Protein AF-A0A9P1M6V9-F1 (afdb_monomer_lite)

Foldseek 3Di:
DDDKAFDDDPDDDQADDGWTADPVLEIETEHEDAPPDPVVLVVVLVVVVVCCVVVVVSVVSSHPYYAYEYQYQPAADDDCPPPPDPPHYDYDYHPRSCCVQPNDDDQAAAWAWEWEFDDDDVDDVFVVQLVVQLRQCHPVLAFYHYWYFAAPDQWDQDSNDTDRDDIGIDMGHPFDKAKFKQQAWDFWDDKKWQADAPDQFWRQDIPNDQQQVVCVCVVPDPGQDPDFAKWKWWQPDPDQPAPSDRRDVVNLVVCVLSLAARTAIWHFDDADPSRITGTDGDDPRGGDDGGIMITMIGHALVSSLVSLLVRLLSNCVSVVNAAFQEKEKEFAPCDACNRPVHHCSSVVSSCVSNVHDHHYDYDHHPWIWGDHRRGIGTHDRMIMMMGTD

Organism: NCBI:txid2562237

Radius of gyration: 23.31 Å; chains: 1; bounding box: 56×58×62 Å

InterPro domains:
  IPR019494 FIST, C-domain [PF10442] (289-371)

Secondary structure (DSSP, 8-state):
---------TT--SS--EEEE-TTSEEEEEEE--SS-HHHHHHHHHHHHHHHHHTSHHHHTT-SEEEEEEEETT-S----TTS---TTEEEEEHHHHHHHHH-------SEEEEEE----SS--HHHHHHHHHHHH--TT-PPPEEEEEE-SSS-EEETTEEE-S--EEEEEES--EEEEEE--EEEEEEEEEEEEEEETTEEEEETTB-HHHHHHHHHTSTTS-TTPEEEEEEE----TTSTT----HHHHHHHHHTT--SEEEEEEEEE-TT-PEEEPPP-TTS---TT-EEEEEEE-HHHHHHHHHHHHHHHHHHTTTPPPSEEEEEEETTSTHHHHSSTTHHHHHHHHHHSS---EEEEEESEEEEEETTEEEE-SS-EEEEEE-

Structure (mmCIF, N/CA/C/O backbone):
data_AF-A0A9P1M6V9-F1
#
_entry.id   AF-A0A9P1M6V9-F1
#
loop_
_atom_site.group_PDB
_atom_site.id
_atom_site.type_symbol
_atom_site.label_atom_id
_atom_site.label_alt_id
_atom_site.label_comp_id
_atom_site.label_asym_id
_atom_site.label_entity_id
_atom_site.label_seq_id
_atom_site.pdbx_PDB_ins_code
_atom_site.Cartn_x
_atom_site.Cartn_y
_atom_site.Cartn_z
_atom_site.occupancy
_atom_site.B_iso_or_equiv
_atom_site.auth_seq_id
_atom_site.auth_comp_id
_atom_site.auth_asym_id
_atom_site.auth_atom_id
_atom_site.pdbx_PDB_model_num
ATOM 1 N N . MET A 1 1 ? 30.574 -3.818 -7.656 1.00 38.06 1 MET A N 1
ATOM 2 C CA . MET A 1 1 ? 29.792 -2.560 -7.702 1.00 38.06 1 MET A CA 1
ATOM 3 C C . MET A 1 1 ? 30.098 -1.867 -9.025 1.00 38.06 1 MET A C 1
ATOM 5 O O . MET A 1 1 ? 31.011 -1.054 -9.065 1.00 38.06 1 MET A O 1
ATOM 9 N N . GLN A 1 2 ? 29.379 -2.223 -10.095 1.00 24.39 2 GLN A N 1
ATOM 10 C CA . GLN A 1 2 ? 29.181 -1.404 -11.300 1.00 24.39 2 GLN A CA 1
ATOM 11 C C . GLN A 1 2 ? 27.998 -1.971 -12.121 1.00 24.39 2 GLN A C 1
ATOM 13 O O . GLN A 1 2 ? 28.007 -3.130 -12.487 1.00 24.39 2 GLN A O 1
ATOM 18 N N . ASN A 1 3 ? 26.975 -1.129 -12.320 1.00 28.14 3 ASN A N 1
ATOM 19 C CA . ASN A 1 3 ? 25.809 -1.170 -13.225 1.00 28.14 3 ASN A CA 1
ATOM 20 C C . ASN A 1 3 ? 25.453 -2.464 -14.002 1.00 28.14 3 ASN A C 1
ATOM 22 O O . ASN A 1 3 ? 25.957 -2.687 -15.100 1.00 28.14 3 ASN A O 1
ATOM 26 N N . ALA A 1 4 ? 24.419 -3.177 -13.535 1.00 28.44 4 ALA A N 1
ATOM 27 C CA . ALA A 1 4 ? 23.572 -4.017 -14.387 1.00 28.44 4 ALA A CA 1
ATOM 28 C C . ALA A 1 4 ? 22.535 -3.147 -15.134 1.00 28.44 4 ALA A C 1
ATOM 30 O O . ALA A 1 4 ? 21.903 -2.276 -14.525 1.00 28.44 4 ALA A O 1
ATOM 31 N N . THR A 1 5 ? 22.356 -3.374 -16.438 1.00 33.38 5 THR A N 1
ATOM 32 C CA . THR A 1 5 ? 21.403 -2.649 -17.305 1.00 33.38 5 THR A CA 1
ATOM 33 C C . THR A 1 5 ? 20.305 -3.605 -17.790 1.00 33.38 5 THR A C 1
ATOM 35 O O . THR A 1 5 ? 20.615 -4.720 -18.211 1.00 33.38 5 THR A O 1
ATOM 38 N N . PHE A 1 6 ? 19.040 -3.179 -17.705 1.00 31.69 6 PHE A N 1
ATOM 39 C CA . PHE A 1 6 ? 17.836 -3.929 -18.106 1.00 31.69 6 PHE A CA 1
ATOM 40 C C . PHE A 1 6 ? 17.360 -3.477 -19.498 1.00 31.69 6 PHE A C 1
ATOM 42 O O . PHE A 1 6 ? 17.448 -2.289 -19.803 1.00 31.69 6 PHE A O 1
ATOM 49 N N . TYR A 1 7 ? 16.836 -4.393 -20.324 1.00 34.97 7 TYR A N 1
ATOM 50 C CA . TYR A 1 7 ? 16.411 -4.111 -21.706 1.00 34.97 7 TYR A CA 1
ATOM 51 C C . TYR A 1 7 ? 15.098 -4.828 -22.063 1.00 34.97 7 TYR A C 1
ATOM 53 O O . TYR A 1 7 ? 14.829 -5.905 -21.532 1.00 34.97 7 TYR A O 1
ATOM 61 N N . TYR A 1 8 ? 14.293 -4.241 -22.959 1.00 32.91 8 TYR A N 1
ATOM 62 C CA . TYR A 1 8 ? 13.007 -4.779 -23.430 1.00 32.91 8 TYR A CA 1
ATOM 63 C C . TYR A 1 8 ? 12.851 -4.603 -24.951 1.00 32.91 8 TYR A C 1
ATOM 65 O O . TYR A 1 8 ? 13.341 -3.621 -25.504 1.00 32.91 8 TYR A O 1
ATOM 73 N N . ALA A 1 9 ? 12.152 -5.535 -25.608 1.00 28.67 9 ALA A N 1
ATOM 74 C CA . ALA A 1 9 ? 11.782 -5.459 -27.022 1.00 28.67 9 ALA A CA 1
ATOM 75 C C . ALA A 1 9 ? 10.268 -5.217 -27.155 1.00 28.67 9 ALA A C 1
ATOM 77 O O . ALA A 1 9 ? 9.469 -5.984 -26.615 1.00 28.67 9 ALA A O 1
ATOM 78 N N . GLU A 1 10 ? 9.866 -4.162 -27.869 1.00 28.75 10 GLU A N 1
ATOM 79 C CA . GLU A 1 10 ? 8.453 -3.852 -28.122 1.00 28.75 10 GLU A CA 1
ATOM 80 C C . GLU A 1 10 ? 7.719 -5.018 -28.816 1.00 28.75 10 GLU A C 1
ATOM 82 O O . GLU A 1 10 ? 8.219 -5.609 -29.773 1.00 28.75 10 GLU A O 1
ATOM 87 N N . GLY A 1 11 ? 6.496 -5.323 -28.359 1.00 32.34 11 GLY A N 1
ATOM 88 C CA . GLY A 1 11 ? 5.539 -6.151 -29.106 1.00 32.34 11 GLY A CA 1
ATOM 89 C C . GLY A 1 11 ? 5.333 -7.612 -28.678 1.00 32.34 11 GLY A C 1
ATOM 90 O O . GLY A 1 11 ? 4.657 -8.329 -29.413 1.00 32.34 11 GLY A O 1
ATOM 91 N N . ASN A 1 12 ? 5.831 -8.076 -27.523 1.00 28.53 12 ASN A N 1
ATOM 92 C CA . ASN A 1 12 ? 5.602 -9.460 -27.066 1.00 28.53 12 ASN A CA 1
ATOM 93 C C . ASN A 1 12 ? 4.637 -9.616 -25.871 1.00 28.53 12 ASN A C 1
ATOM 95 O O . ASN A 1 12 ? 4.481 -8.745 -25.022 1.00 28.53 12 ASN A O 1
ATOM 99 N N . HIS A 1 13 ? 3.971 -10.776 -25.869 1.00 25.88 13 HIS A N 1
ATOM 100 C CA . HIS A 1 13 ? 2.966 -11.289 -24.929 1.00 25.88 13 HIS A CA 1
ATOM 101 C C . HIS A 1 13 ? 3.420 -11.236 -23.446 1.00 25.88 13 HIS A C 1
ATOM 103 O O . HIS A 1 13 ? 4.587 -11.511 -23.175 1.00 25.88 13 HIS A O 1
ATOM 109 N N . PRO A 1 14 ? 2.516 -10.993 -22.469 1.00 30.09 14 PRO A N 1
ATOM 110 C CA . PRO A 1 14 ? 2.829 -10.660 -21.064 1.00 30.09 14 PRO A CA 1
ATOM 111 C C . PRO A 1 14 ? 3.407 -11.795 -20.191 1.00 30.09 14 PRO A C 1
ATOM 113 O O . PRO A 1 14 ? 3.301 -11.747 -18.966 1.00 30.09 14 PRO A O 1
ATOM 116 N N . CYS A 1 15 ? 3.999 -12.841 -20.770 1.00 29.42 15 CYS A N 1
ATOM 117 C CA . CYS A 1 15 ? 4.535 -13.957 -19.991 1.00 29.42 15 CYS A CA 1
ATOM 118 C C . CYS A 1 15 ? 5.956 -14.322 -20.439 1.00 29.42 15 CYS A C 1
ATOM 120 O O . CYS A 1 15 ? 6.157 -14.950 -21.485 1.00 29.42 15 CYS A O 1
ATOM 122 N N . ALA A 1 16 ? 6.885 -13.967 -19.546 1.00 32.25 16 ALA A N 1
ATOM 123 C CA . ALA A 1 16 ? 8.343 -14.057 -19.593 1.00 32.25 16 ALA A CA 1
ATOM 124 C C . ALA A 1 16 ? 8.996 -12.876 -20.356 1.00 32.25 16 ALA A C 1
ATOM 126 O O . ALA A 1 16 ? 8.466 -12.418 -21.358 1.00 32.25 16 ALA A O 1
ATOM 127 N N . ASP A 1 17 ? 10.063 -12.230 -19.885 1.00 47.38 17 ASP A N 1
ATOM 128 C CA . ASP A 1 17 ? 11.267 -12.798 -19.291 1.00 47.38 17 ASP A CA 1
ATOM 129 C C . ASP A 1 17 ? 12.088 -11.719 -18.544 1.00 47.38 17 ASP A C 1
ATOM 131 O O . ASP A 1 17 ? 12.135 -10.563 -18.969 1.00 47.38 17 ASP A O 1
ATOM 135 N N . LEU A 1 18 ? 12.774 -12.084 -17.454 1.00 43.03 18 LEU A N 1
ATOM 136 C CA . LEU A 1 18 ? 13.691 -11.175 -16.750 1.00 43.03 18 LEU A CA 1
ATOM 137 C C . LEU A 1 18 ? 15.009 -11.071 -17.538 1.00 43.03 18 LEU A C 1
ATOM 139 O O . LEU A 1 18 ? 15.681 -12.086 -17.736 1.00 43.03 18 LEU A O 1
ATOM 143 N N . PHE A 1 19 ? 15.401 -9.858 -17.938 1.00 43.91 19 PHE A N 1
ATOM 144 C CA . PHE A 1 19 ? 16.710 -9.591 -18.543 1.00 43.91 19 PHE A CA 1
ATOM 145 C C . PHE A 1 19 ? 17.648 -8.948 -17.530 1.00 43.91 19 PHE A C 1
ATOM 147 O O . PHE A 1 19 ? 17.277 -7.950 -16.926 1.00 43.91 19 PHE A O 1
ATOM 154 N N . PHE A 1 20 ? 18.872 -9.446 -17.370 1.00 47.34 20 PHE A N 1
ATOM 155 C CA . PHE A 1 20 ? 19.886 -8.731 -16.588 1.00 47.34 20 PHE A CA 1
ATOM 156 C C . PHE A 1 20 ? 21.266 -8.852 -17.219 1.00 47.34 20 PHE A C 1
ATOM 158 O O . PHE A 1 20 ? 21.636 -9.905 -17.727 1.00 47.34 20 PHE A O 1
ATOM 165 N N . LYS A 1 21 ? 22.037 -7.768 -17.193 1.00 46.72 21 LYS A N 1
ATOM 166 C CA . LYS A 1 21 ? 23.433 -7.751 -17.635 1.00 46.72 21 LYS A CA 1
ATOM 167 C C . LYS A 1 21 ? 24.357 -7.873 -16.424 1.00 46.72 21 LYS A C 1
ATOM 169 O O . LYS A 1 21 ? 24.192 -7.102 -15.484 1.00 46.72 21 LYS A O 1
ATOM 174 N N . ASP A 1 22 ? 25.300 -8.810 -16.440 1.00 48.50 22 ASP A N 1
ATOM 175 C CA . ASP A 1 22 ? 26.299 -8.949 -15.373 1.00 48.50 22 ASP A CA 1
ATOM 176 C C . ASP A 1 22 ? 27.574 -8.117 -15.622 1.00 48.50 22 ASP A C 1
ATOM 178 O O . ASP A 1 22 ? 27.781 -7.537 -16.694 1.00 48.50 22 ASP A O 1
ATOM 182 N N . ASP A 1 23 ? 28.457 -8.101 -14.622 1.00 45.16 23 ASP A N 1
ATOM 183 C CA . ASP A 1 23 ? 29.730 -7.369 -14.619 1.00 45.16 23 ASP A CA 1
ATOM 184 C C . ASP A 1 23 ? 30.737 -7.884 -15.680 1.00 45.16 23 ASP A C 1
ATOM 186 O O . ASP A 1 23 ? 31.760 -7.244 -15.925 1.00 45.16 23 ASP A O 1
ATOM 190 N N . THR A 1 24 ? 30.469 -9.024 -16.336 1.00 50.38 24 THR A N 1
ATOM 191 C CA . THR A 1 24 ? 31.285 -9.571 -17.443 1.00 50.38 24 THR A CA 1
ATOM 192 C C . THR A 1 24 ? 30.813 -9.089 -18.819 1.00 50.38 24 THR A C 1
ATOM 194 O O . THR A 1 24 ? 31.431 -9.378 -19.851 1.00 50.38 24 THR A O 1
ATOM 197 N N . GLY A 1 25 ? 29.716 -8.328 -18.841 1.00 52.25 25 GLY A N 1
ATOM 198 C CA . GLY A 1 25 ? 29.049 -7.894 -20.056 1.00 52.25 25 GLY A CA 1
ATOM 199 C C . GLY A 1 25 ? 28.144 -8.966 -20.657 1.00 52.25 25 GLY A C 1
ATOM 200 O O . GLY A 1 25 ? 27.722 -8.795 -21.799 1.00 52.25 25 GLY A O 1
ATOM 201 N N . ALA A 1 26 ? 27.836 -10.044 -19.927 1.00 53.19 26 ALA A N 1
ATOM 202 C CA . ALA A 1 26 ? 26.906 -11.064 -20.386 1.00 53.19 26 ALA A CA 1
ATOM 203 C C . ALA A 1 26 ? 25.461 -10.650 -20.080 1.00 53.19 26 ALA A C 1
ATOM 205 O O . ALA A 1 26 ? 25.157 -10.217 -18.971 1.00 53.19 26 ALA A O 1
ATOM 206 N N . LEU A 1 27 ? 24.567 -10.777 -21.060 1.00 51.38 27 LEU A N 1
ATOM 207 C CA . LEU A 1 27 ? 23.136 -10.514 -20.898 1.00 51.38 27 LEU A CA 1
ATOM 208 C C . LEU A 1 27 ? 22.400 -11.835 -20.683 1.00 51.38 27 LEU A C 1
ATOM 210 O O . LEU A 1 27 ? 22.502 -12.733 -21.513 1.00 51.38 27 LEU A O 1
ATOM 214 N N . TYR A 1 28 ? 21.663 -11.948 -19.586 1.00 52.69 28 TYR A N 1
ATOM 215 C CA . TYR A 1 28 ? 20.915 -13.138 -19.211 1.00 52.69 28 TYR A CA 1
ATOM 216 C C . TYR A 1 28 ? 19.445 -12.952 -19.528 1.00 52.69 28 TYR A C 1
ATOM 218 O O . TYR A 1 28 ? 18.861 -11.939 -19.157 1.00 52.69 28 TYR A O 1
ATOM 226 N N . LEU A 1 29 ? 18.872 -13.951 -20.187 1.00 53.97 29 LEU A N 1
ATOM 227 C CA . LEU A 1 29 ? 17.454 -14.054 -20.508 1.00 53.97 29 LEU A CA 1
ATOM 228 C C . LEU A 1 29 ? 16.885 -15.246 -19.737 1.00 53.97 29 LEU A C 1
ATOM 230 O O . LEU A 1 29 ? 17.279 -16.375 -20.024 1.00 53.97 29 LEU A O 1
ATOM 234 N N . VAL A 1 30 ? 16.012 -15.009 -18.753 1.00 53.38 30 VAL A N 1
ATOM 235 C CA . VAL A 1 30 ? 15.428 -16.084 -17.931 1.00 53.38 30 VAL A CA 1
ATOM 236 C C . VAL A 1 30 ? 13.997 -16.396 -18.368 1.00 53.38 30 VAL A C 1
ATOM 238 O O . VAL A 1 30 ? 13.089 -15.634 -18.034 1.00 53.38 30 VAL A O 1
ATOM 241 N N . ASP A 1 31 ? 13.818 -17.550 -19.023 1.00 56.62 31 ASP A N 1
ATOM 242 C CA . ASP A 1 31 ? 12.508 -18.115 -19.395 1.00 56.62 31 ASP A CA 1
ATOM 243 C C . ASP A 1 31 ? 12.167 -19.287 -18.472 1.00 56.62 31 ASP A C 1
ATOM 245 O O . ASP A 1 31 ? 12.937 -20.244 -18.316 1.00 56.62 31 ASP A O 1
ATOM 249 N N . VAL A 1 32 ? 11.002 -19.207 -17.827 1.00 53.84 32 VAL A N 1
ATOM 250 C CA . VAL A 1 32 ? 10.492 -20.272 -16.955 1.00 53.84 32 VAL A CA 1
ATOM 251 C C . VAL A 1 32 ? 9.567 -21.152 -17.785 1.00 53.84 32 VAL A C 1
ATOM 253 O O . VAL A 1 32 ? 8.388 -20.854 -17.981 1.00 53.84 32 VAL A O 1
ATOM 256 N N . GLY A 1 33 ? 10.119 -22.243 -18.306 1.00 50.41 33 GLY A N 1
ATOM 257 C CA . GLY A 1 33 ? 9.383 -23.190 -19.132 1.00 50.41 33 GLY A CA 1
ATOM 258 C C . GLY A 1 33 ? 8.599 -24.195 -18.284 1.00 50.41 33 GLY A C 1
ATOM 259 O O . GLY A 1 33 ? 9.155 -24.903 -17.444 1.00 50.41 33 GLY A O 1
ATOM 260 N N . GLY A 1 34 ? 7.291 -24.301 -18.527 1.00 50.28 34 GLY A N 1
ATOM 261 C CA . GLY A 1 34 ? 6.468 -25.401 -18.013 1.00 50.28 34 GLY A CA 1
ATOM 262 C C . GLY A 1 34 ? 6.732 -26.730 -18.741 1.00 50.28 34 GLY A C 1
ATOM 263 O O . GLY A 1 34 ? 7.628 -26.846 -19.572 1.00 50.28 34 GLY A O 1
ATOM 264 N N . THR A 1 35 ? 5.897 -27.744 -18.496 1.00 46.19 35 THR A N 1
ATOM 265 C CA . THR A 1 35 ? 5.974 -29.087 -19.125 1.00 46.19 35 THR A CA 1
ATOM 266 C C . THR A 1 35 ? 5.814 -29.095 -20.659 1.00 46.19 35 THR A C 1
ATOM 268 O O . THR A 1 35 ? 5.901 -30.146 -21.294 1.00 46.19 35 THR A O 1
ATOM 271 N N . GLY A 1 36 ? 5.577 -27.937 -21.280 1.00 53.69 36 GLY A N 1
ATOM 272 C CA . GLY A 1 36 ? 5.313 -27.783 -22.704 1.00 53.69 36 GLY A CA 1
ATOM 273 C C . GLY A 1 36 ? 6.572 -27.564 -23.542 1.00 53.69 36 GLY A C 1
ATOM 274 O O . GLY A 1 36 ? 6.907 -26.429 -23.844 1.00 53.69 36 GLY A O 1
ATOM 275 N N . ASN A 1 37 ? 7.179 -28.661 -23.997 1.00 60.56 37 ASN A N 1
ATOM 276 C CA . ASN A 1 37 ? 8.128 -28.750 -25.117 1.00 60.56 37 ASN A CA 1
ATOM 277 C C . ASN A 1 37 ? 9.340 -27.786 -25.064 1.00 60.56 37 ASN A C 1
ATOM 279 O O . ASN A 1 37 ? 9.280 -26.644 -25.523 1.00 60.56 37 ASN A O 1
ATOM 283 N N . MET A 1 38 ? 10.474 -28.318 -24.602 1.00 61.66 38 MET A N 1
ATOM 284 C CA . MET A 1 38 ? 11.784 -27.659 -24.559 1.00 61.66 38 MET A CA 1
ATOM 285 C C . MET A 1 38 ? 12.157 -26.936 -25.864 1.00 61.66 38 MET A C 1
ATOM 287 O O . MET A 1 38 ? 12.654 -25.811 -25.805 1.00 61.66 38 MET A O 1
ATOM 291 N N . SER A 1 39 ? 11.852 -27.508 -27.033 1.00 62.97 39 SER A N 1
ATOM 292 C CA . SER A 1 39 ? 12.177 -26.886 -28.317 1.00 62.97 39 SER A CA 1
ATOM 293 C C . SER A 1 39 ? 11.433 -25.560 -28.508 1.00 62.97 39 SER A C 1
ATOM 295 O O . SER A 1 39 ? 11.927 -24.680 -29.202 1.00 62.97 39 SER A O 1
ATOM 297 N N . LYS A 1 40 ? 10.253 -25.360 -27.902 1.00 63.06 40 LYS A N 1
ATOM 298 C CA . LYS A 1 40 ? 9.534 -24.073 -27.962 1.00 63.06 40 LYS A CA 1
ATOM 299 C C . LYS A 1 40 ? 10.201 -23.001 -27.103 1.00 63.06 40 LYS A C 1
ATOM 301 O O . LYS A 1 40 ? 10.362 -21.887 -27.592 1.00 63.06 40 LYS A O 1
ATOM 306 N N . ALA A 1 41 ? 10.600 -23.337 -25.876 1.00 60.06 41 ALA A N 1
ATOM 307 C CA . ALA A 1 41 ? 11.304 -22.416 -24.978 1.00 60.06 41 ALA A CA 1
ATOM 308 C C . ALA A 1 41 ? 12.677 -22.031 -25.554 1.00 60.06 41 ALA A C 1
ATOM 310 O O . ALA A 1 41 ? 13.012 -20.856 -25.668 1.00 60.06 41 ALA A O 1
ATOM 311 N N . LEU A 1 42 ? 13.427 -23.014 -26.060 1.00 63.91 42 LEU A N 1
ATOM 312 C CA . LEU A 1 42 ? 14.712 -22.773 -26.716 1.00 63.91 42 LEU A CA 1
ATOM 313 C C . LEU A 1 42 ? 14.563 -21.968 -28.013 1.00 63.91 42 LEU A C 1
ATOM 315 O O . LEU A 1 42 ? 15.310 -21.016 -28.219 1.00 63.91 42 LEU A O 1
ATOM 319 N N . ASN A 1 43 ? 13.563 -22.264 -28.854 1.00 66.88 43 ASN A N 1
ATOM 320 C CA . ASN A 1 43 ? 13.275 -21.446 -30.038 1.00 66.88 43 ASN A CA 1
ATOM 321 C C . ASN A 1 43 ? 12.858 -20.016 -29.675 1.00 66.88 43 ASN A C 1
ATOM 323 O O . ASN A 1 43 ? 13.131 -19.097 -30.441 1.00 66.88 43 ASN A O 1
ATOM 327 N N . LYS A 1 44 ? 12.181 -19.811 -28.542 1.00 63.94 44 LYS A N 1
ATOM 328 C CA . LYS A 1 44 ? 11.810 -18.479 -28.051 1.00 63.94 44 LYS A CA 1
ATOM 329 C C . LYS A 1 44 ? 13.054 -17.694 -27.636 1.00 63.94 44 LYS A C 1
ATOM 331 O O . LYS A 1 44 ? 13.246 -16.587 -28.130 1.00 63.94 44 LYS A O 1
ATOM 336 N N . VAL A 1 45 ? 13.928 -18.295 -26.826 1.00 60.59 45 VAL A N 1
ATOM 337 C CA . VAL A 1 45 ? 15.220 -17.714 -26.424 1.00 60.59 45 VAL A CA 1
ATOM 338 C C . VAL A 1 45 ? 16.100 -17.416 -27.644 1.00 60.59 45 VAL A C 1
ATOM 340 O O . VAL A 1 45 ? 16.654 -16.324 -27.746 1.00 60.59 45 VAL A O 1
ATOM 343 N N . GLN A 1 46 ? 16.172 -18.337 -28.611 1.00 66.25 46 GLN A N 1
ATOM 344 C CA . GLN A 1 46 ? 16.952 -18.157 -29.838 1.00 66.25 46 GLN A CA 1
ATOM 345 C C . GLN A 1 46 ? 16.383 -17.049 -30.727 1.00 66.25 46 GLN A C 1
ATOM 347 O O . GLN A 1 46 ? 17.125 -16.169 -31.140 1.00 66.25 46 GLN A O 1
ATOM 352 N N . LYS A 1 47 ? 15.067 -17.026 -30.974 1.00 66.88 47 LYS A N 1
ATOM 353 C CA . LYS A 1 47 ? 14.433 -15.941 -31.740 1.00 66.88 47 LYS A CA 1
ATOM 354 C C . LYS A 1 47 ? 14.679 -14.581 -31.099 1.00 66.88 47 LYS A C 1
ATOM 356 O O . LYS A 1 47 ? 14.914 -13.613 -31.812 1.00 66.88 47 LYS A O 1
ATOM 361 N N . MET A 1 48 ? 14.633 -14.506 -29.771 1.00 62.53 48 MET A N 1
ATOM 362 C CA . MET A 1 48 ? 14.909 -13.266 -29.051 1.00 62.53 48 MET A CA 1
ATOM 363 C C . MET A 1 48 ? 16.380 -12.850 -29.197 1.00 62.53 48 MET A C 1
ATOM 365 O O . MET A 1 48 ? 16.662 -11.679 -29.433 1.00 62.53 48 MET A O 1
ATOM 369 N N . SER A 1 49 ? 17.307 -13.813 -29.134 1.00 61.34 49 SER A N 1
ATOM 370 C CA . SER A 1 49 ? 18.728 -13.599 -29.441 1.00 61.34 49 SER A CA 1
ATOM 371 C C . SER A 1 49 ? 18.930 -13.043 -30.852 1.00 61.34 49 SER A C 1
ATOM 373 O O . SER A 1 49 ? 19.597 -12.025 -31.034 1.00 61.34 49 SER A O 1
ATOM 375 N N . ASP A 1 50 ? 18.293 -13.667 -31.844 1.00 64.19 50 ASP A N 1
ATOM 376 C CA . ASP A 1 50 ? 18.414 -13.285 -33.249 1.00 64.19 50 ASP A CA 1
ATOM 377 C C . ASP A 1 50 ? 17.860 -11.875 -33.497 1.00 64.19 50 ASP A C 1
ATOM 379 O O . ASP A 1 50 ? 18.453 -11.111 -34.256 1.00 64.19 50 ASP A O 1
ATOM 383 N N . VAL A 1 51 ? 16.763 -11.496 -32.829 1.00 61.75 51 VAL A N 1
ATOM 384 C CA . VAL A 1 51 ? 16.209 -10.131 -32.871 1.00 61.75 51 VAL A CA 1
ATOM 385 C C . VAL A 1 51 ? 17.193 -9.122 -32.279 1.00 61.75 51 VAL A C 1
ATOM 387 O O . VAL A 1 51 ? 17.482 -8.117 -32.919 1.00 61.75 51 VAL A O 1
ATOM 390 N N . LEU A 1 52 ? 17.770 -9.399 -31.105 1.00 57.91 52 LEU A N 1
ATOM 391 C CA . LEU A 1 52 ? 18.740 -8.497 -30.469 1.00 57.91 52 LEU A CA 1
ATOM 392 C C . LEU A 1 52 ? 20.003 -8.283 -31.317 1.00 57.91 52 LEU A C 1
ATOM 394 O O . LEU A 1 52 ? 20.599 -7.208 -31.270 1.00 57.91 52 LEU A O 1
ATOM 398 N N . VAL A 1 53 ? 20.426 -9.297 -32.077 1.00 62.00 53 VAL A N 1
ATOM 399 C CA . VAL A 1 53 ? 21.554 -9.187 -33.014 1.00 62.00 53 VAL A CA 1
ATOM 400 C C . VAL A 1 53 ? 21.144 -8.433 -34.279 1.00 62.00 53 VAL A C 1
ATOM 402 O O . VAL A 1 53 ? 21.847 -7.521 -34.703 1.00 62.00 53 VAL A O 1
ATOM 405 N N . LYS A 1 54 ? 20.009 -8.795 -34.887 1.00 63.12 54 LYS A N 1
ATOM 406 C CA . LYS A 1 54 ? 19.541 -8.211 -36.149 1.00 63.12 54 LYS A CA 1
ATOM 407 C C . LYS A 1 54 ? 19.237 -6.717 -36.028 1.00 63.12 54 LYS A C 1
ATOM 409 O O . LYS A 1 54 ? 19.539 -5.969 -36.951 1.00 63.12 54 LYS A O 1
ATOM 414 N N . GLU A 1 55 ? 18.650 -6.299 -34.913 1.00 58.38 55 GLU A N 1
ATOM 415 C CA . GLU A 1 55 ? 18.261 -4.906 -34.669 1.00 58.38 55 GLU A CA 1
ATOM 416 C C . GLU A 1 55 ? 19.428 -4.053 -34.126 1.00 58.38 55 GLU A C 1
ATOM 418 O O . GLU A 1 55 ? 19.213 -2.931 -33.686 1.00 58.38 55 GLU A O 1
ATOM 423 N N . GLY A 1 56 ? 20.668 -4.570 -34.104 1.00 56.59 56 GLY A N 1
ATOM 424 C CA . GLY A 1 56 ? 21.853 -3.849 -33.605 1.00 56.59 56 GLY A CA 1
ATOM 425 C C . GLY A 1 56 ? 21.877 -3.631 -32.087 1.00 56.59 56 GLY A C 1
ATOM 426 O O . GLY A 1 56 ? 22.865 -3.146 -31.536 1.00 56.59 56 GLY A O 1
ATOM 427 N N . LEU A 1 57 ? 20.823 -4.054 -31.384 1.00 54.91 57 LEU A N 1
ATOM 428 C CA . LEU A 1 57 ? 20.643 -3.822 -29.956 1.00 54.91 57 LEU A CA 1
ATOM 429 C C . LEU A 1 57 ? 21.826 -4.373 -29.158 1.00 54.91 57 LEU A C 1
ATOM 431 O O . LEU A 1 57 ? 22.342 -3.668 -28.308 1.00 54.91 57 LEU A O 1
ATOM 435 N N . ARG A 1 58 ? 22.353 -5.570 -29.460 1.00 59.81 58 ARG A N 1
ATOM 436 C CA . ARG A 1 58 ? 23.485 -6.178 -28.717 1.00 59.81 58 ARG A CA 1
ATOM 437 C C . ARG A 1 58 ? 24.708 -5.256 -28.580 1.00 59.81 58 ARG A C 1
ATOM 439 O O . ARG A 1 58 ? 25.374 -5.271 -27.539 1.00 59.81 58 ARG A O 1
ATOM 446 N N . GLU A 1 59 ? 24.988 -4.463 -29.608 1.00 62.91 59 GLU A N 1
ATOM 447 C CA . GLU A 1 59 ? 26.084 -3.491 -29.633 1.00 62.91 59 GLU A CA 1
ATOM 448 C C . GLU A 1 59 ? 25.741 -2.260 -28.783 1.00 62.91 59 GLU A C 1
ATOM 450 O O . GLU A 1 59 ? 26.558 -1.839 -27.960 1.00 62.91 59 GLU A O 1
ATOM 455 N N . GLU A 1 60 ? 24.505 -1.760 -28.883 1.00 55.88 60 GLU A N 1
ATOM 456 C CA . GLU A 1 60 ? 23.978 -0.686 -28.030 1.00 55.88 60 GLU A CA 1
ATOM 457 C C . GLU A 1 60 ? 23.976 -1.070 -26.544 1.00 55.88 60 GLU A C 1
ATOM 459 O O . GLU A 1 60 ? 24.314 -0.258 -25.681 1.00 55.88 60 GLU A O 1
ATOM 464 N N . LEU A 1 61 ? 23.682 -2.338 -26.234 1.00 53.19 61 LEU A N 1
ATOM 465 C CA . LEU A 1 61 ? 23.651 -2.850 -24.866 1.00 53.19 61 LEU A CA 1
ATOM 466 C C . LEU A 1 61 ? 25.057 -3.047 -24.265 1.00 53.19 61 LEU A C 1
ATOM 468 O O . LEU A 1 61 ? 25.180 -3.342 -23.066 1.00 53.19 61 LEU A O 1
ATOM 472 N N . GLN A 1 62 ? 26.119 -2.908 -25.073 1.00 63.31 62 GLN A N 1
ATOM 473 C CA . GLN A 1 62 ? 27.511 -3.243 -24.745 1.00 63.31 62 GLN A CA 1
ATOM 474 C C . GLN A 1 62 ? 27.650 -4.674 -24.197 1.00 63.31 62 GLN A C 1
ATOM 476 O O . GLN A 1 62 ? 28.262 -4.891 -23.145 1.00 63.31 62 GLN A O 1
ATOM 481 N N . VAL A 1 63 ? 27.003 -5.641 -24.848 1.00 56.44 63 VAL A N 1
ATOM 482 C CA . VAL A 1 63 ? 26.922 -7.030 -24.380 1.00 56.44 63 VAL A CA 1
ATOM 483 C C . VAL A 1 63 ? 27.918 -7.902 -25.141 1.00 56.44 63 VAL A C 1
ATOM 485 O O . VAL A 1 63 ? 27.816 -8.077 -26.355 1.00 56.44 63 VAL A O 1
ATOM 488 N N . SER A 1 64 ? 28.874 -8.488 -24.419 1.00 61.69 64 SER A N 1
ATOM 489 C CA . SER A 1 64 ? 29.909 -9.362 -24.984 1.00 61.69 64 SER A CA 1
ATOM 490 C C . SER A 1 64 ? 29.327 -10.717 -25.405 1.00 61.69 64 SER A C 1
ATOM 492 O O . SER A 1 64 ? 29.663 -11.248 -26.467 1.00 61.69 64 SER A O 1
ATOM 494 N N . LYS A 1 65 ? 28.383 -11.249 -24.619 1.00 60.59 65 LYS A N 1
ATOM 495 C CA . LYS A 1 65 ? 27.722 -12.540 -24.849 1.00 60.59 65 LYS A CA 1
ATOM 496 C C . LYS A 1 65 ? 26.264 -12.521 -24.386 1.00 60.59 65 LYS A C 1
ATOM 498 O O . LYS A 1 65 ? 25.968 -11.957 -23.339 1.00 60.59 65 LYS A O 1
ATOM 503 N N . LEU A 1 66 ? 25.359 -13.153 -25.131 1.00 57.16 66 LEU A N 1
ATOM 504 C CA . LEU A 1 66 ? 24.014 -13.443 -24.631 1.00 57.16 66 LEU A CA 1
ATOM 505 C C . LEU A 1 66 ? 24.022 -14.842 -24.003 1.00 57.16 66 LEU A C 1
ATOM 507 O O . LEU A 1 66 ? 24.548 -15.779 -24.590 1.00 57.16 66 LEU A O 1
ATOM 511 N N . THR A 1 67 ? 23.443 -14.987 -22.817 1.00 55.72 67 THR A N 1
ATOM 512 C CA . THR A 1 67 ? 23.274 -16.273 -22.141 1.00 55.72 67 THR A CA 1
ATOM 513 C C . THR A 1 67 ? 21.788 -16.500 -21.901 1.00 55.72 67 THR A C 1
ATOM 515 O O . THR A 1 67 ? 21.150 -15.799 -21.118 1.00 55.72 67 THR A O 1
ATOM 518 N N . GLY A 1 68 ? 21.212 -17.491 -22.573 1.00 56.62 68 GLY A N 1
ATOM 519 C CA . GLY A 1 68 ? 19.842 -17.915 -22.298 1.00 56.62 68 GLY A CA 1
ATOM 520 C C . GLY A 1 68 ? 19.818 -18.843 -21.090 1.00 56.62 68 GLY A C 1
ATOM 521 O O . GLY A 1 68 ? 20.565 -19.817 -21.059 1.00 56.62 68 GLY A O 1
ATOM 522 N N . VAL A 1 69 ? 18.974 -18.583 -20.099 1.00 52.62 69 VAL A N 1
ATOM 523 C CA . VAL A 1 69 ? 18.742 -19.504 -18.983 1.00 52.62 69 VAL A CA 1
ATOM 524 C C . VAL A 1 69 ? 17.306 -19.988 -19.064 1.00 52.62 69 VAL A C 1
ATOM 526 O O . VAL A 1 69 ? 16.369 -19.216 -18.878 1.00 52.62 69 VAL A O 1
ATOM 529 N N . VAL A 1 70 ? 17.136 -21.281 -19.326 1.00 53.41 70 VAL A N 1
ATOM 530 C CA . VAL A 1 70 ? 15.816 -21.916 -19.323 1.00 53.41 70 VAL A CA 1
ATOM 531 C C . VAL A 1 70 ? 15.684 -22.734 -18.047 1.00 53.41 70 VAL A C 1
ATOM 533 O O . VAL A 1 70 ? 16.423 -23.702 -17.827 1.00 53.41 70 VAL A O 1
ATOM 536 N N . LEU A 1 71 ? 14.747 -22.331 -17.190 1.00 52.03 71 LEU A N 1
ATOM 537 C CA . LEU A 1 71 ? 14.427 -23.042 -15.957 1.00 52.03 71 LEU A CA 1
ATOM 538 C C . LEU A 1 71 ? 13.234 -23.965 -16.207 1.00 52.03 71 LEU A C 1
ATOM 540 O O . LEU A 1 71 ? 12.156 -23.503 -16.570 1.00 52.03 71 LEU A O 1
ATOM 544 N N . LEU A 1 72 ? 13.435 -25.270 -16.003 1.00 54.03 72 LEU A N 1
ATOM 545 C CA . LEU A 1 72 ? 12.429 -26.313 -16.227 1.00 54.03 72 LEU A CA 1
ATOM 546 C C . LEU A 1 72 ? 12.149 -27.056 -14.909 1.00 54.03 72 LEU A C 1
ATOM 548 O O . LEU A 1 72 ? 12.649 -28.170 -14.698 1.00 54.03 72 LEU A O 1
ATOM 552 N N . PRO A 1 73 ? 11.363 -26.457 -13.993 1.00 47.34 73 PRO A N 1
ATOM 553 C CA . PRO A 1 73 ? 11.163 -26.977 -12.636 1.00 47.34 73 PRO A CA 1
ATOM 554 C C . PRO A 1 73 ? 10.483 -28.353 -12.601 1.00 47.34 73 PRO A C 1
ATOM 556 O O . PRO A 1 73 ? 10.679 -29.114 -11.652 1.00 47.34 73 PRO A O 1
ATOM 559 N N . ASN A 1 74 ? 9.760 -28.713 -13.665 1.00 50.06 74 ASN A N 1
ATOM 560 C CA . ASN A 1 74 ? 8.941 -29.926 -13.757 1.00 50.06 74 ASN A CA 1
ATOM 561 C C . ASN A 1 74 ? 9.563 -31.075 -14.556 1.00 50.06 74 ASN A C 1
ATOM 563 O O . ASN A 1 74 ? 8.940 -32.123 -14.715 1.00 50.06 74 ASN A O 1
ATOM 567 N N . ILE A 1 75 ? 10.781 -30.904 -15.067 1.00 50.81 75 ILE A N 1
ATOM 568 C CA . ILE A 1 75 ? 11.454 -31.916 -15.883 1.00 50.81 75 ILE A CA 1
ATOM 569 C C . ILE A 1 75 ? 12.639 -32.447 -15.084 1.00 50.81 75 ILE A C 1
ATOM 571 O O . ILE A 1 75 ? 13.492 -31.674 -14.672 1.00 50.81 75 ILE A O 1
ATOM 575 N N . ALA A 1 76 ? 12.682 -33.754 -14.814 1.00 53.84 76 ALA A N 1
ATOM 576 C CA . ALA A 1 76 ? 13.747 -34.362 -14.008 1.00 53.84 76 ALA A CA 1
ATOM 577 C C . ALA A 1 76 ? 15.070 -34.508 -14.780 1.00 53.84 76 ALA A C 1
ATOM 579 O O . ALA A 1 76 ? 16.145 -34.389 -14.197 1.00 53.84 76 ALA A O 1
ATOM 580 N N . SER A 1 77 ? 14.987 -34.743 -16.087 1.00 57.62 77 SER A N 1
ATOM 581 C CA . SER A 1 77 ? 16.118 -34.835 -17.007 1.00 57.62 77 SER A CA 1
ATOM 582 C C . SER A 1 77 ? 15.636 -34.598 -18.437 1.00 57.62 77 SER A C 1
ATOM 584 O O . SER A 1 77 ? 14.448 -34.721 -18.735 1.00 57.62 77 SER A O 1
ATOM 586 N N . ILE A 1 78 ? 16.561 -34.230 -19.317 1.00 58.47 78 ILE A N 1
ATOM 587 C CA . ILE A 1 78 ? 16.296 -33.920 -20.722 1.00 58.47 78 ILE A CA 1
ATOM 588 C C . ILE A 1 78 ? 17.216 -34.789 -21.573 1.00 58.47 78 ILE A C 1
ATOM 590 O O . ILE A 1 78 ? 18.396 -34.917 -21.252 1.00 58.47 78 ILE A O 1
ATOM 594 N N . SER A 1 79 ? 16.684 -35.355 -22.658 1.00 56.06 79 SER A N 1
ATOM 595 C CA . SER A 1 79 ? 17.491 -35.949 -23.727 1.00 56.06 79 SER A CA 1
ATOM 596 C C . SER A 1 79 ? 17.604 -34.952 -24.880 1.00 56.06 79 SER A C 1
ATOM 598 O O . SER A 1 79 ? 16.590 -34.466 -25.375 1.00 56.06 79 SER A O 1
ATOM 600 N N . LEU A 1 80 ? 18.838 -34.640 -25.282 1.00 56.31 80 LEU A N 1
ATOM 601 C CA . LEU A 1 80 ? 19.168 -33.689 -26.354 1.00 56.31 80 LEU A CA 1
ATOM 602 C C . LEU A 1 80 ? 19.470 -34.387 -27.691 1.00 56.31 80 LEU A C 1
ATOM 604 O O . LEU A 1 80 ? 20.015 -33.766 -28.597 1.00 56.31 80 LEU A O 1
ATOM 608 N N . GLU A 1 81 ? 19.139 -35.674 -27.831 1.00 46.59 81 GLU A N 1
ATOM 609 C CA . GLU A 1 81 ? 19.660 -36.538 -28.904 1.00 46.59 81 GLU A CA 1
ATOM 610 C C . GLU A 1 81 ? 19.307 -36.123 -30.347 1.00 46.59 81 GLU A C 1
ATOM 612 O O . GLU A 1 81 ? 19.847 -36.712 -31.274 1.00 46.59 81 GLU A O 1
ATOM 617 N N . ASN A 1 82 ? 18.481 -35.096 -30.575 1.00 45.09 82 ASN A N 1
ATOM 618 C CA . ASN A 1 82 ? 18.166 -34.595 -31.921 1.00 45.09 82 ASN A CA 1
ATOM 619 C C . ASN A 1 82 ? 18.075 -33.065 -32.043 1.00 45.09 82 ASN A C 1
ATOM 621 O O . ASN A 1 82 ? 17.559 -32.563 -33.042 1.00 45.09 82 ASN A O 1
ATOM 625 N N . GLU A 1 83 ? 18.565 -32.301 -31.067 1.00 48.97 83 GLU A N 1
ATOM 626 C CA . GLU A 1 83 ? 18.453 -30.840 -31.111 1.00 48.97 83 GLU A CA 1
ATOM 627 C C . GLU A 1 83 ? 19.838 -30.216 -31.285 1.00 48.97 83 GLU A C 1
ATOM 629 O O . GLU A 1 83 ? 20.718 -30.350 -30.437 1.00 48.97 83 GLU A O 1
ATOM 634 N N . GLY A 1 84 ? 20.046 -29.605 -32.457 1.00 45.09 84 GLY A N 1
ATOM 635 C CA . GLY A 1 84 ? 21.309 -29.002 -32.869 1.00 45.09 84 GLY A CA 1
ATOM 636 C C . GLY A 1 84 ? 21.886 -28.077 -31.799 1.00 45.09 84 GLY A C 1
ATOM 637 O O . GLY A 1 84 ? 21.160 -27.359 -31.121 1.00 45.09 84 GLY A O 1
ATOM 638 N N . ILE A 1 85 ? 23.208 -28.137 -31.656 1.00 45.56 85 ILE A N 1
ATOM 639 C CA . ILE A 1 85 ? 24.007 -27.487 -30.615 1.00 45.56 85 ILE A CA 1
ATOM 640 C C . ILE A 1 85 ? 23.609 -26.012 -30.453 1.00 45.56 85 ILE A C 1
ATOM 642 O O . ILE A 1 85 ? 23.939 -25.173 -31.288 1.00 45.56 85 ILE A O 1
ATOM 646 N N . ILE A 1 86 ? 22.938 -25.701 -29.345 1.00 48.41 86 ILE A N 1
ATOM 647 C CA . ILE A 1 86 ? 22.664 -24.334 -28.904 1.00 48.41 86 ILE A CA 1
ATOM 648 C C . ILE A 1 86 ? 23.862 -23.907 -28.065 1.00 48.41 86 ILE A C 1
ATOM 650 O O . ILE A 1 86 ? 24.050 -24.369 -26.942 1.00 48.41 86 ILE A O 1
ATOM 654 N N . SER A 1 87 ? 24.722 -23.062 -28.621 1.00 46.00 87 SER A N 1
ATOM 655 C CA . SER A 1 87 ? 26.026 -22.744 -28.029 1.00 46.00 87 SER A CA 1
ATOM 656 C C . SER A 1 87 ? 25.965 -21.881 -26.757 1.00 46.00 87 SER A C 1
ATOM 658 O O . SER A 1 87 ? 26.995 -21.698 -26.106 1.00 46.00 87 SER A O 1
ATOM 660 N N . GLU A 1 88 ? 24.796 -21.333 -26.391 1.00 54.53 88 GLU A N 1
ATOM 661 C CA . GLU A 1 88 ? 24.694 -20.285 -25.356 1.00 54.53 88 GLU A CA 1
ATOM 662 C C . GLU A 1 88 ? 23.514 -20.421 -24.367 1.00 54.53 88 GLU A C 1
ATOM 664 O O . GLU A 1 88 ? 23.281 -19.507 -23.575 1.00 54.53 88 GLU A O 1
ATOM 669 N N . ALA A 1 89 ? 22.792 -21.550 -24.356 1.00 52.44 89 ALA A N 1
ATOM 670 C CA . ALA A 1 89 ? 21.689 -21.778 -23.416 1.00 52.44 89 ALA A CA 1
ATOM 671 C C . ALA A 1 89 ? 22.089 -22.715 -22.261 1.00 52.44 89 ALA A C 1
ATOM 673 O O . ALA A 1 89 ? 22.526 -23.845 -22.482 1.00 52.44 89 ALA A O 1
ATOM 674 N N . ILE A 1 90 ? 21.897 -22.269 -21.019 1.00 54.72 90 ILE A N 1
ATOM 675 C CA . ILE A 1 90 ? 22.019 -23.096 -19.816 1.00 54.72 90 ILE A CA 1
ATOM 676 C C . ILE A 1 90 ? 20.624 -23.604 -19.466 1.00 54.72 90 ILE A C 1
ATOM 678 O O . ILE A 1 90 ? 19.721 -22.825 -19.161 1.00 54.72 90 ILE A O 1
ATOM 682 N N . THR A 1 91 ? 20.453 -24.923 -19.490 1.00 53.88 91 THR A N 1
ATOM 683 C CA . THR A 1 91 ? 19.198 -25.561 -19.086 1.00 53.88 91 THR A CA 1
ATOM 684 C C . THR A 1 91 ? 19.338 -26.115 -17.678 1.00 53.88 91 THR A C 1
ATOM 686 O O . THR A 1 91 ? 20.233 -26.918 -17.412 1.00 53.88 91 THR A O 1
ATOM 689 N N . VAL A 1 92 ? 18.452 -25.702 -16.772 1.00 53.59 92 VAL A N 1
ATOM 690 C CA . VAL A 1 92 ? 18.442 -26.185 -15.386 1.00 53.59 92 VAL A CA 1
ATOM 691 C C . VAL A 1 92 ? 17.149 -26.947 -15.126 1.00 53.59 92 VAL A C 1
ATOM 693 O O . VAL A 1 92 ? 16.055 -26.419 -15.320 1.00 53.59 92 VAL A O 1
ATOM 696 N N . THR A 1 93 ? 17.277 -28.195 -14.677 1.00 56.78 93 THR A N 1
ATOM 697 C CA . THR A 1 93 ? 16.165 -29.141 -14.526 1.00 56.78 93 THR A CA 1
ATOM 698 C C . THR A 1 93 ? 15.923 -29.540 -13.072 1.00 56.78 93 THR A C 1
ATOM 700 O O . THR A 1 93 ? 16.804 -29.474 -12.206 1.00 56.78 93 THR A O 1
ATOM 703 N N . GLY A 1 94 ? 14.698 -29.988 -12.809 1.00 53.62 94 GLY A N 1
ATOM 704 C CA . GLY A 1 94 ? 14.344 -30.807 -11.659 1.00 53.62 94 GLY A CA 1
ATOM 705 C C . GLY A 1 94 ? 14.714 -30.192 -10.313 1.00 53.62 94 GLY A C 1
ATOM 706 O O . GLY A 1 94 ? 14.314 -29.079 -9.979 1.00 53.62 94 GLY A O 1
ATOM 707 N N . ALA A 1 95 ? 15.462 -30.949 -9.509 1.00 49.12 95 ALA A N 1
ATOM 708 C CA . ALA A 1 95 ? 15.807 -30.564 -8.144 1.00 49.12 95 ALA A CA 1
ATOM 709 C C . ALA A 1 95 ? 16.645 -29.279 -8.077 1.00 49.12 95 ALA A C 1
ATOM 711 O O . ALA A 1 95 ? 16.452 -28.499 -7.154 1.00 49.12 95 ALA A O 1
ATOM 712 N N . ARG A 1 96 ? 17.520 -29.025 -9.060 1.00 49.16 96 ARG A N 1
ATOM 713 C CA . ARG A 1 96 ? 18.359 -27.819 -9.083 1.00 49.16 96 ARG A CA 1
ATOM 714 C C . ARG A 1 96 ? 17.561 -26.575 -9.466 1.00 49.16 96 ARG A C 1
ATOM 716 O O . ARG A 1 96 ? 17.781 -25.520 -8.886 1.00 49.16 96 ARG A O 1
ATOM 723 N N . ALA A 1 97 ? 16.609 -26.706 -10.391 1.00 51.22 97 ALA A N 1
ATOM 724 C CA . ALA A 1 97 ? 15.674 -25.628 -10.706 1.00 51.22 97 ALA A CA 1
ATOM 725 C C . ALA A 1 97 ? 14.809 -25.292 -9.479 1.00 51.22 97 ALA A C 1
ATOM 727 O O . ALA A 1 97 ? 14.718 -24.133 -9.096 1.00 51.22 97 ALA A O 1
ATOM 728 N N . ARG A 1 98 ? 14.278 -26.311 -8.788 1.00 50.19 98 ARG A N 1
ATOM 729 C CA . ARG A 1 98 ? 13.511 -26.138 -7.540 1.00 50.19 98 ARG A CA 1
ATOM 730 C C . ARG A 1 98 ? 14.345 -25.596 -6.374 1.00 50.19 98 ARG A C 1
ATOM 732 O O . ARG A 1 98 ? 13.832 -24.840 -5.563 1.00 50.19 98 ARG A O 1
ATOM 739 N N . GLU A 1 99 ? 15.628 -25.938 -6.281 1.00 51.28 99 GLU A N 1
ATOM 740 C CA . GLU A 1 99 ? 16.549 -25.366 -5.289 1.00 51.28 99 GLU A CA 1
ATOM 741 C C . GLU A 1 99 ? 16.814 -23.878 -5.554 1.00 51.28 99 GLU A C 1
ATOM 743 O O . GLU A 1 99 ? 16.810 -23.081 -4.624 1.00 51.28 99 GLU A O 1
ATOM 748 N N . LEU A 1 100 ? 16.995 -23.481 -6.815 1.00 47.62 100 LEU A N 1
ATOM 749 C CA . LEU A 1 100 ? 17.155 -22.070 -7.178 1.00 47.62 100 LEU A CA 1
ATOM 750 C C . LEU A 1 100 ? 15.860 -21.269 -6.982 1.00 47.62 100 LEU A C 1
ATOM 752 O O . LEU A 1 100 ? 15.924 -20.098 -6.621 1.00 47.62 100 LEU A O 1
ATOM 756 N N . LEU A 1 101 ? 14.702 -21.905 -7.184 1.00 43.75 101 LEU A N 1
ATOM 757 C CA . LEU A 1 101 ? 13.381 -21.290 -7.024 1.00 43.75 101 LEU A CA 1
ATOM 758 C C . LEU A 1 101 ? 12.842 -21.343 -5.577 1.00 43.75 101 LEU A C 1
ATOM 760 O O . LEU A 1 101 ? 11.936 -20.583 -5.250 1.00 43.75 101 LEU A O 1
ATOM 764 N N . GLY A 1 102 ? 13.382 -22.199 -4.697 1.00 42.88 102 GLY A N 1
ATOM 765 C CA . GLY A 1 102 ? 12.813 -22.439 -3.358 1.00 42.88 102 GLY A CA 1
ATOM 766 C C . GLY A 1 102 ? 13.754 -23.005 -2.277 1.00 42.88 102 GLY A C 1
ATOM 767 O O . GLY A 1 102 ? 13.295 -23.488 -1.241 1.00 42.88 102 GLY A O 1
ATOM 768 N N . GLY A 1 103 ? 15.075 -22.989 -2.461 1.00 36.47 103 GLY A N 1
ATOM 769 C CA . GLY A 1 103 ? 16.036 -23.668 -1.582 1.00 36.47 103 GLY A CA 1
ATOM 770 C C . GLY A 1 103 ? 16.600 -22.836 -0.419 1.00 36.47 103 GLY A C 1
ATOM 771 O O . GLY A 1 103 ? 17.672 -22.260 -0.536 1.00 36.47 103 GLY A O 1
ATOM 772 N N . ARG A 1 104 ? 15.933 -22.894 0.746 1.00 36.41 104 ARG A N 1
ATOM 773 C CA . ARG A 1 104 ? 16.401 -22.542 2.116 1.00 36.41 104 ARG A CA 1
ATOM 774 C C . ARG A 1 104 ? 16.989 -21.138 2.362 1.00 36.41 104 ARG A C 1
ATOM 776 O O . ARG A 1 104 ? 18.185 -20.884 2.237 1.00 36.41 104 ARG A O 1
ATOM 783 N N . TRP A 1 105 ? 16.135 -20.316 2.971 1.00 44.25 105 TRP A N 1
ATOM 784 C CA . TRP A 1 105 ? 16.419 -19.104 3.740 1.00 44.25 105 TRP A CA 1
ATOM 785 C C . TRP A 1 105 ? 17.570 -19.264 4.748 1.00 44.25 105 TRP A C 1
ATOM 787 O O . TRP A 1 105 ? 17.421 -19.880 5.805 1.00 44.25 105 TRP A O 1
ATOM 797 N N . LYS A 1 106 ? 18.723 -18.661 4.453 1.00 32.28 106 LYS A N 1
ATOM 798 C CA . LYS A 1 106 ? 19.768 -18.361 5.440 1.00 32.28 106 LYS A CA 1
ATOM 799 C C . LYS A 1 106 ? 20.119 -16.881 5.348 1.00 32.28 106 LYS A C 1
ATOM 801 O O . LYS A 1 106 ? 20.449 -16.417 4.265 1.00 32.28 106 LYS A O 1
ATOM 806 N N . SER A 1 107 ? 20.036 -16.202 6.497 1.00 33.75 107 SER A N 1
ATOM 807 C CA . SER A 1 107 ? 20.594 -14.878 6.825 1.00 33.75 107 SER A CA 1
ATOM 808 C C . SER A 1 107 ? 20.684 -13.898 5.651 1.00 33.75 107 SER A C 1
ATOM 810 O O . SER A 1 107 ? 21.645 -13.904 4.880 1.00 33.75 107 SER A O 1
ATOM 812 N N . MET A 1 108 ? 19.672 -13.044 5.522 1.00 39.00 108 MET A N 1
ATOM 813 C CA . MET A 1 108 ? 19.553 -12.093 4.425 1.00 39.00 108 MET A CA 1
ATOM 814 C C . MET A 1 108 ? 19.949 -10.683 4.869 1.00 39.00 108 MET A C 1
ATOM 816 O O . MET A 1 108 ? 19.101 -9.890 5.253 1.00 39.00 108 MET A O 1
ATOM 820 N N . ALA A 1 109 ? 21.240 -10.360 4.824 1.00 33.38 109 ALA A N 1
ATOM 821 C CA . ALA A 1 109 ? 21.707 -9.000 5.088 1.00 33.38 109 ALA A CA 1
ATOM 822 C C . ALA A 1 109 ? 21.646 -8.149 3.803 1.00 33.38 109 ALA A C 1
ATOM 824 O O . ALA A 1 109 ? 22.184 -8.572 2.787 1.00 33.38 109 ALA A O 1
ATOM 825 N N . GLY A 1 110 ? 21.029 -6.959 3.858 1.00 42.91 110 GLY A N 1
ATOM 826 C CA . GLY A 1 110 ? 21.128 -5.930 2.805 1.00 42.91 110 GLY A CA 1
ATOM 827 C C . GLY A 1 110 ? 20.113 -5.961 1.648 1.00 42.91 110 GLY A C 1
ATOM 828 O O . GLY A 1 110 ? 20.409 -5.387 0.603 1.00 42.91 110 GLY A O 1
ATOM 829 N N . LYS A 1 111 ? 18.937 -6.594 1.797 1.00 50.59 111 LYS A N 1
ATOM 830 C CA . LYS A 1 111 ? 18.063 -6.966 0.660 1.00 50.59 111 LYS A CA 1
ATOM 831 C C . LYS A 1 111 ? 16.777 -6.144 0.523 1.00 50.59 111 LYS A C 1
ATOM 833 O O . LYS A 1 111 ? 16.189 -5.728 1.518 1.00 50.59 111 LYS A O 1
ATOM 838 N N . ALA A 1 112 ? 16.306 -6.000 -0.715 1.00 54.28 112 ALA A N 1
ATOM 839 C CA . ALA A 1 112 ? 14.930 -5.631 -1.048 1.00 54.28 112 ALA A CA 1
ATOM 840 C C . ALA A 1 112 ? 14.141 -6.900 -1.415 1.00 54.28 112 ALA A C 1
ATOM 842 O O . ALA A 1 112 ? 14.699 -7.843 -1.970 1.00 54.28 112 ALA A O 1
ATOM 843 N N . ALA A 1 113 ? 12.846 -6.956 -1.121 1.00 57.09 113 ALA A N 1
ATOM 844 C CA . ALA A 1 113 ? 12.005 -8.105 -1.438 1.00 57.09 113 ALA A CA 1
ATOM 845 C C . ALA A 1 113 ? 10.774 -7.709 -2.249 1.00 57.09 113 ALA A C 1
ATOM 847 O O . ALA A 1 113 ? 10.104 -6.712 -1.979 1.00 57.09 113 ALA A O 1
ATOM 848 N N . LEU A 1 114 ? 10.463 -8.552 -3.225 1.00 53.66 114 LEU A N 1
ATOM 849 C CA . LEU A 1 114 ? 9.233 -8.539 -3.989 1.00 53.66 114 LEU A CA 1
ATOM 850 C C . LEU A 1 114 ? 8.446 -9.802 -3.629 1.00 53.66 114 LEU A C 1
ATOM 852 O O . LEU A 1 114 ? 8.719 -10.894 -4.125 1.00 53.66 114 LEU A O 1
ATOM 856 N N . GLY A 1 115 ? 7.497 -9.668 -2.711 1.00 53.31 115 GLY A N 1
ATOM 857 C CA . GLY A 1 115 ? 6.641 -10.775 -2.303 1.00 53.31 115 GLY A CA 1
ATOM 858 C C . GLY A 1 115 ? 5.465 -10.906 -3.25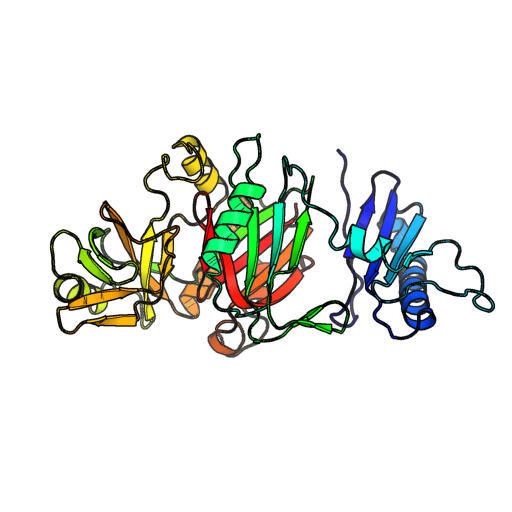8 1.00 53.31 115 GLY A C 1
ATOM 859 O O . GLY A 1 115 ? 4.698 -9.965 -3.412 1.00 53.31 115 GLY A O 1
ATOM 860 N N . PHE A 1 116 ? 5.270 -12.068 -3.862 1.00 54.34 116 PHE A N 1
ATOM 861 C CA . PHE A 1 116 ? 3.971 -12.417 -4.424 1.00 54.34 116 PHE A CA 1
ATOM 862 C C . PHE A 1 116 ? 3.249 -13.304 -3.393 1.00 54.34 116 PHE A C 1
ATOM 864 O O . PHE A 1 116 ? 3.845 -13.820 -2.441 1.00 54.34 116 PHE A O 1
ATOM 871 N N . CYS A 1 117 ? 1.935 -13.433 -3.464 1.00 50.66 117 CYS A N 1
ATOM 872 C CA . CYS A 1 117 ? 1.255 -14.380 -2.596 1.00 50.66 117 CYS A CA 1
ATOM 873 C C . CYS A 1 117 ? 0.051 -14.970 -3.298 1.00 50.66 117 CYS A C 1
ATOM 875 O O . CYS A 1 117 ? -0.558 -14.336 -4.157 1.00 50.66 117 CYS A O 1
ATOM 877 N N . ALA A 1 118 ? -0.249 -16.199 -2.899 1.00 44.88 118 ALA A N 1
ATOM 878 C CA . ALA A 1 118 ? -1.473 -16.932 -3.124 1.00 44.88 118 ALA A CA 1
ATOM 879 C C . ALA A 1 118 ? -1.469 -18.022 -2.033 1.00 44.88 118 ALA A C 1
ATOM 881 O O . ALA A 1 118 ? -0.521 -18.798 -1.992 1.00 44.88 118 ALA A O 1
ATOM 882 N N . LEU A 1 119 ? -2.428 -18.152 -1.104 1.00 47.69 119 LEU A N 1
ATOM 883 C CA . LEU A 1 119 ? -3.900 -18.165 -1.202 1.00 47.69 119 LEU A CA 1
ATOM 884 C C . LEU A 1 119 ? -4.561 -18.183 0.182 1.00 47.69 119 LEU A C 1
ATOM 886 O O . LEU A 1 119 ? -3.857 -18.462 1.157 1.00 47.69 119 LEU A O 1
ATOM 890 N N . PRO A 1 120 ? -5.887 -17.949 0.294 1.00 40.97 120 PRO A N 1
ATOM 891 C CA . PRO A 1 120 ? -6.593 -17.919 1.570 1.00 40.97 120 PRO A CA 1
ATOM 892 C C . PRO A 1 120 ? -6.730 -19.327 2.172 1.00 40.97 120 PRO A C 1
ATOM 894 O O . PRO A 1 120 ? -7.778 -19.963 2.120 1.00 40.97 120 PRO A O 1
ATOM 897 N N . GLY A 1 121 ? -5.669 -19.804 2.821 1.00 47.06 121 GLY A N 1
ATOM 898 C CA . GLY A 1 121 ? -5.852 -20.599 4.034 1.00 47.06 121 GLY A CA 1
ATOM 899 C C . GLY A 1 121 ? -6.385 -19.704 5.167 1.00 47.06 121 GLY A C 1
ATOM 900 O O . GLY A 1 121 ? -6.448 -18.487 4.997 1.00 47.06 121 GLY A O 1
ATOM 901 N N . PRO A 1 122 ? -6.707 -20.242 6.358 1.00 44.41 122 PRO A N 1
ATOM 902 C CA . PRO A 1 122 ? -7.138 -19.464 7.536 1.00 44.41 122 PRO A CA 1
ATOM 903 C C . PRO A 1 122 ? -6.031 -18.553 8.122 1.00 44.41 122 PRO A C 1
ATOM 905 O O . PRO A 1 122 ? -6.019 -18.249 9.310 1.00 44.41 122 PRO A O 1
ATOM 908 N N . ALA A 1 123 ? -5.053 -18.172 7.307 1.00 54.22 123 ALA A N 1
ATOM 909 C CA . ALA A 1 123 ? -3.837 -17.494 7.687 1.00 54.22 123 ALA A CA 1
ATOM 910 C C . ALA A 1 123 ? -4.044 -15.981 7.739 1.00 54.22 123 ALA A C 1
ATOM 912 O O . ALA A 1 123 ? -4.566 -15.384 6.805 1.00 54.22 123 ALA A O 1
ATOM 913 N N . ASP A 1 124 ? -3.563 -15.383 8.823 1.00 69.06 124 ASP A N 1
ATOM 914 C CA . ASP A 1 124 ? -3.407 -13.949 9.022 1.00 69.06 124 ASP A CA 1
ATOM 915 C C . ASP A 1 124 ? -2.377 -13.362 8.021 1.00 69.06 124 ASP A C 1
ATOM 917 O O . ASP A 1 124 ? -1.174 -13.459 8.277 1.00 69.06 124 ASP A O 1
ATOM 921 N N . PRO A 1 125 ? -2.778 -12.723 6.900 1.00 72.75 125 PRO A N 1
ATOM 922 C CA . PRO A 1 125 ? -1.830 -12.307 5.863 1.00 72.75 125 PRO A CA 1
ATOM 923 C C . PRO A 1 125 ? -0.842 -11.246 6.346 1.00 72.75 125 PRO A C 1
ATOM 925 O O . PRO A 1 125 ? 0.296 -11.186 5.885 1.00 72.75 125 PRO A O 1
ATOM 928 N N . GLN A 1 126 ? -1.258 -10.409 7.290 1.00 78.06 126 GLN A N 1
ATOM 929 C CA . GLN A 1 126 ? -0.397 -9.370 7.829 1.00 78.06 126 GLN A CA 1
ATOM 930 C C . GLN A 1 126 ? 0.590 -9.950 8.857 1.00 78.06 126 GLN A C 1
ATOM 932 O O . GLN A 1 126 ? 1.730 -9.491 8.899 1.00 78.06 126 GLN A O 1
ATOM 937 N N . GLY A 1 127 ? 0.239 -11.021 9.576 1.00 72.88 127 GLY A N 1
ATOM 938 C CA . GLY A 1 127 ? 1.197 -11.808 10.360 1.00 72.88 127 GLY A CA 1
ATOM 939 C C . GLY A 1 127 ? 2.339 -12.390 9.509 1.00 72.88 127 GLY A C 1
ATOM 940 O O . GLY A 1 127 ? 3.504 -12.346 9.913 1.00 72.88 127 GLY A O 1
ATOM 941 N N . TRP A 1 128 ? 2.049 -12.849 8.284 1.00 72.12 128 TRP A N 1
ATOM 942 C CA . TRP A 1 128 ? 3.079 -13.306 7.333 1.00 72.12 128 TRP A CA 1
ATOM 943 C C . TRP A 1 128 ? 4.001 -12.173 6.890 1.00 72.12 128 TRP A C 1
ATOM 945 O O . TRP A 1 128 ? 5.221 -12.337 6.861 1.00 72.12 128 TRP A O 1
ATOM 955 N N . VAL A 1 129 ? 3.427 -11.012 6.577 1.00 75.94 129 VAL A N 1
ATOM 956 C CA . VAL A 1 129 ? 4.189 -9.809 6.222 1.00 75.94 129 VAL A CA 1
ATOM 957 C C . VAL A 1 129 ? 5.107 -9.391 7.375 1.00 75.94 129 VAL A C 1
ATOM 959 O O . VAL A 1 129 ? 6.284 -9.129 7.143 1.00 75.94 129 VAL A O 1
ATOM 962 N N . CYS A 1 130 ? 4.628 -9.429 8.623 1.00 74.00 130 CYS A N 1
ATOM 963 C CA . CYS A 1 130 ? 5.455 -9.147 9.798 1.00 74.00 130 CYS A CA 1
ATOM 964 C C . CYS A 1 130 ? 6.622 -10.135 9.948 1.00 74.00 130 CYS A C 1
ATOM 966 O O . CYS A 1 130 ? 7.737 -9.728 10.276 1.00 74.00 130 CYS A O 1
ATOM 968 N N . MET A 1 131 ? 6.394 -11.425 9.689 1.00 71.25 131 MET A N 1
ATOM 969 C CA . MET A 1 131 ? 7.461 -12.429 9.687 1.00 71.25 131 MET A CA 1
ATOM 970 C C . MET A 1 131 ? 8.509 -12.131 8.599 1.00 71.25 131 MET A C 1
ATOM 972 O O . MET A 1 131 ? 9.710 -12.225 8.859 1.00 71.25 131 MET A O 1
ATOM 976 N N . LEU A 1 132 ? 8.075 -11.753 7.392 1.00 73.00 132 LEU A N 1
ATOM 977 C CA . LEU A 1 132 ? 8.972 -11.382 6.294 1.00 73.00 132 LEU A CA 1
ATOM 978 C C . LEU A 1 132 ? 9.782 -10.124 6.615 1.00 73.00 132 LEU A C 1
ATOM 980 O O . LEU A 1 132 ? 10.992 -10.129 6.405 1.00 73.00 132 LEU A O 1
ATOM 984 N N . ASP A 1 133 ? 9.160 -9.094 7.189 1.00 74.94 133 ASP A N 1
ATOM 985 C CA . ASP A 1 133 ? 9.860 -7.893 7.654 1.00 74.94 133 ASP A CA 1
ATOM 986 C C . ASP A 1 133 ? 10.970 -8.235 8.653 1.00 74.94 133 ASP A C 1
ATOM 988 O O . ASP A 1 133 ? 12.085 -7.732 8.530 1.00 74.94 133 ASP A O 1
ATOM 992 N N . MET A 1 134 ? 10.701 -9.125 9.616 1.00 70.31 134 MET A N 1
ATOM 993 C CA . MET A 1 134 ? 11.704 -9.572 10.591 1.00 70.31 134 MET A CA 1
ATOM 994 C C . MET A 1 134 ? 12.868 -10.314 9.928 1.00 70.31 134 MET A C 1
ATOM 996 O O . MET A 1 134 ? 14.014 -10.149 10.342 1.00 70.31 134 MET A O 1
ATOM 1000 N N . MET A 1 135 ? 12.592 -11.119 8.899 1.00 66.94 135 MET A N 1
ATOM 1001 C CA . MET A 1 135 ? 13.617 -11.864 8.160 1.00 66.94 135 MET A CA 1
ATOM 1002 C C . MET A 1 135 ? 14.449 -10.988 7.218 1.00 66.94 135 MET A C 1
ATOM 1004 O O . MET A 1 135 ? 15.622 -11.282 6.989 1.00 66.94 135 MET A O 1
ATOM 1008 N N . LEU A 1 136 ? 13.838 -9.950 6.650 1.00 69.25 136 LEU A N 1
ATOM 1009 C CA . LEU A 1 136 ? 14.480 -8.988 5.752 1.00 69.25 136 LEU A CA 1
ATOM 1010 C C . LEU A 1 136 ? 15.161 -7.846 6.505 1.00 69.25 136 LEU A C 1
ATOM 1012 O O . LEU A 1 136 ? 15.859 -7.041 5.885 1.00 69.25 136 LEU A O 1
ATOM 1016 N N . ASN A 1 137 ? 14.957 -7.759 7.820 1.00 64.94 137 ASN A N 1
ATOM 1017 C CA . ASN A 1 137 ? 15.535 -6.706 8.629 1.00 64.94 137 ASN A CA 1
ATOM 1018 C C . ASN A 1 137 ? 17.067 -6.755 8.534 1.00 64.94 137 ASN A C 1
ATOM 1020 O O . ASN A 1 137 ? 17.716 -7.731 8.919 1.00 64.94 137 ASN A O 1
ATOM 1024 N N . SER A 1 138 ? 17.645 -5.702 7.961 1.00 56.75 138 SER A N 1
ATOM 1025 C CA . SER A 1 138 ? 19.065 -5.665 7.636 1.00 56.75 138 SER A CA 1
ATOM 1026 C C . SER A 1 138 ? 19.896 -5.293 8.870 1.00 56.75 138 SER A C 1
ATOM 1028 O O . SER A 1 138 ? 19.530 -4.359 9.588 1.00 56.75 138 SER A O 1
ATOM 1030 N N . PRO A 1 139 ? 21.095 -5.881 9.063 1.00 51.66 139 PRO A N 1
ATOM 1031 C CA . PRO A 1 139 ? 22.068 -5.400 10.050 1.00 51.66 139 PRO A CA 1
ATOM 1032 C C . PRO A 1 139 ? 22.464 -3.928 9.849 1.00 51.66 139 PRO A C 1
ATOM 1034 O O . PRO A 1 139 ? 22.998 -3.303 10.759 1.00 51.66 139 PRO A O 1
ATOM 1037 N N . SER A 1 140 ? 22.212 -3.370 8.657 1.00 55.16 140 SER A N 1
ATOM 1038 C CA . SER A 1 140 ? 22.459 -1.963 8.328 1.00 55.16 140 SER A CA 1
ATOM 1039 C C . SER A 1 140 ? 21.493 -0.978 9.000 1.00 55.16 140 SER A C 1
ATOM 1041 O O . SER A 1 140 ? 21.637 0.222 8.784 1.00 55.16 140 SER A O 1
ATOM 1043 N N . GLY A 1 141 ? 20.478 -1.460 9.731 1.00 63.12 141 GLY A N 1
ATOM 1044 C CA . GLY A 1 141 ? 19.482 -0.627 10.411 1.00 63.12 141 GLY A CA 1
ATOM 1045 C C . GLY A 1 141 ? 18.457 0.029 9.483 1.00 63.12 141 GLY A C 1
ATOM 1046 O O . GLY A 1 141 ? 17.693 0.872 9.923 1.00 63.12 141 GLY A O 1
ATOM 1047 N N . ARG A 1 142 ? 18.404 -0.312 8.189 1.00 69.44 142 ARG A N 1
ATOM 1048 C CA . ARG A 1 142 ? 17.360 0.227 7.299 1.00 69.44 142 ARG A CA 1
ATOM 1049 C C . ARG A 1 142 ? 16.072 -0.589 7.432 1.00 69.44 142 ARG A C 1
ATOM 1051 O O . ARG A 1 142 ? 16.170 -1.818 7.415 1.00 69.44 142 ARG A O 1
ATOM 1058 N N . PRO A 1 143 ? 14.889 0.053 7.497 1.00 71.44 143 PRO A N 1
ATOM 1059 C CA . PRO A 1 143 ? 13.620 -0.661 7.455 1.00 71.44 143 PRO A CA 1
ATOM 1060 C C . PRO A 1 143 ? 13.506 -1.532 6.193 1.00 71.44 143 PRO A C 1
ATOM 1062 O O . PRO A 1 143 ? 13.932 -1.096 5.116 1.00 71.44 143 PRO A O 1
ATOM 1065 N N . PRO A 1 144 ? 12.906 -2.730 6.282 1.00 72.38 144 PRO A N 1
ATOM 1066 C CA . PRO A 1 144 ? 12.762 -3.625 5.140 1.00 72.38 144 PRO A CA 1
ATOM 1067 C C . PRO A 1 144 ? 11.975 -2.956 4.008 1.00 72.38 144 PRO A C 1
ATOM 1069 O O . PRO A 1 144 ? 11.110 -2.103 4.241 1.00 72.38 144 PRO A O 1
ATOM 1072 N N . VAL A 1 145 ? 12.302 -3.321 2.769 1.00 80.19 145 VAL A N 1
ATOM 1073 C CA . VAL A 1 145 ? 11.546 -2.938 1.571 1.00 80.19 145 VAL A CA 1
ATOM 1074 C C . VAL A 1 145 ? 10.862 -4.195 1.063 1.00 80.19 145 VAL A C 1
ATOM 1076 O O . VAL A 1 145 ? 11.510 -5.035 0.443 1.00 80.19 145 VAL A O 1
ATOM 1079 N N . LEU A 1 146 ? 9.571 -4.328 1.357 1.00 82.62 146 LEU A N 1
ATOM 1080 C CA . LEU A 1 146 ? 8.726 -5.408 0.867 1.00 82.62 146 LEU A CA 1
ATOM 1081 C C . LEU A 1 146 ? 7.521 -4.805 0.145 1.00 82.62 146 LEU A C 1
ATOM 1083 O O . LEU A 1 146 ? 6.737 -4.056 0.725 1.00 82.62 146 LEU A O 1
ATOM 1087 N N . VAL A 1 147 ? 7.389 -5.140 -1.133 1.00 87.94 147 VAL A N 1
ATOM 1088 C CA . VAL A 1 147 ? 6.235 -4.782 -1.965 1.00 87.94 147 VAL A CA 1
ATOM 1089 C C . VAL A 1 147 ? 5.628 -6.066 -2.497 1.00 87.94 147 VAL A C 1
ATOM 1091 O O . VAL A 1 147 ? 6.356 -7.009 -2.812 1.00 87.94 147 VAL A O 1
ATOM 1094 N N . GLY A 1 148 ? 4.304 -6.127 -2.559 1.00 83.81 148 GLY A N 1
ATOM 1095 C CA . GLY A 1 148 ? 3.620 -7.353 -2.932 1.00 83.81 148 GLY A CA 1
ATOM 1096 C C . GLY A 1 148 ? 2.112 -7.230 -2.995 1.00 83.81 148 GLY A C 1
ATOM 1097 O O . GLY A 1 148 ? 1.566 -6.129 -2.971 1.00 83.81 148 GLY A O 1
ATOM 1098 N N . GLY A 1 149 ? 1.434 -8.371 -3.035 1.00 80.25 149 GLY A N 1
ATOM 1099 C CA . GLY A 1 149 ? -0.012 -8.416 -2.885 1.00 80.25 149 GLY A CA 1
ATOM 1100 C C . GLY A 1 149 ? -0.571 -9.828 -2.792 1.00 80.25 149 GLY A C 1
ATOM 1101 O O . GLY A 1 149 ? 0.090 -10.807 -3.140 1.00 80.25 149 GLY A O 1
ATOM 1102 N N . LEU A 1 150 ? -1.806 -9.904 -2.310 1.00 75.38 150 LEU A N 1
ATOM 1103 C CA . LEU A 1 150 ? -2.665 -11.077 -2.363 1.00 75.38 150 LEU A CA 1
ATOM 1104 C C . LEU A 1 150 ? -3.268 -11.199 -3.764 1.00 75.38 150 LEU A C 1
ATOM 1106 O O . LEU A 1 150 ? -3.562 -10.177 -4.390 1.00 75.38 150 LEU A O 1
ATOM 1110 N N . PRO A 1 151 ? -3.506 -12.413 -4.271 1.00 68.62 151 PRO A N 1
ATOM 1111 C CA . PRO A 1 151 ? -4.183 -12.564 -5.542 1.00 68.62 151 PRO A CA 1
ATOM 1112 C C . PRO A 1 151 ? -5.676 -12.280 -5.355 1.00 68.62 151 PRO A C 1
ATOM 1114 O O . PRO A 1 151 ? -6.214 -12.320 -4.249 1.00 68.62 151 PRO A O 1
ATOM 1117 N N . VAL A 1 152 ? -6.360 -12.014 -6.460 1.00 66.06 152 VAL A N 1
ATOM 1118 C CA . VAL A 1 152 ? -7.826 -11.872 -6.481 1.00 66.06 152 VAL A CA 1
ATOM 1119 C C . VAL A 1 152 ? -8.562 -13.223 -6.515 1.00 66.06 152 VAL A C 1
ATOM 1121 O O . VAL A 1 152 ? -9.789 -13.253 -6.526 1.00 66.06 152 VAL A O 1
ATOM 1124 N N . THR A 1 153 ? -7.826 -14.338 -6.546 1.00 61.50 153 THR A N 1
ATOM 1125 C CA . THR A 1 153 ? -8.337 -15.716 -6.623 1.00 61.50 153 THR A CA 1
ATOM 1126 C C . THR A 1 153 ? -8.038 -16.508 -5.348 1.00 61.50 153 THR A C 1
ATOM 1128 O O . THR A 1 153 ? -7.168 -16.151 -4.557 1.00 61.50 153 THR A O 1
ATOM 1131 N N . ASP A 1 154 ? -8.749 -17.619 -5.161 1.00 60.19 154 ASP A N 1
ATOM 1132 C CA . ASP A 1 154 ? -8.536 -18.600 -4.087 1.00 60.19 154 ASP A CA 1
ATOM 1133 C C . ASP A 1 154 ? -7.585 -19.747 -4.478 1.00 60.19 154 ASP A C 1
ATOM 1135 O O . ASP A 1 154 ? -7.293 -20.613 -3.655 1.00 60.19 154 ASP A O 1
ATOM 1139 N N . HIS A 1 155 ? -7.046 -19.705 -5.700 1.00 59.31 155 HIS A N 1
ATOM 1140 C CA . HIS A 1 155 ? -6.040 -20.628 -6.220 1.00 59.31 155 HIS A CA 1
ATOM 1141 C C . HIS A 1 155 ? -4.961 -19.948 -7.086 1.00 59.31 155 HIS A C 1
ATOM 1143 O O . HIS A 1 155 ? -5.189 -18.879 -7.656 1.00 59.31 155 HIS A O 1
ATOM 1149 N N . ALA A 1 156 ? -3.777 -20.550 -7.170 1.00 58.59 156 ALA A N 1
ATOM 1150 C CA . ALA A 1 156 ? -2.670 -20.118 -8.014 1.00 58.59 156 ALA A CA 1
ATOM 1151 C C . ALA A 1 156 ? -1.997 -21.339 -8.617 1.00 58.59 156 ALA A C 1
ATOM 1153 O O . ALA A 1 156 ? -1.931 -22.395 -7.999 1.00 58.59 156 ALA A O 1
ATOM 1154 N N . PHE A 1 157 ? -1.488 -21.181 -9.831 1.00 56.91 157 PHE A N 1
ATOM 1155 C CA . PHE A 1 157 ? -0.739 -22.235 -10.489 1.00 56.91 157 PHE A CA 1
ATOM 1156 C C . PHE A 1 157 ? 0.750 -21.986 -10.287 1.00 56.91 157 PHE A C 1
ATOM 1158 O O . PHE A 1 157 ? 1.323 -21.110 -10.934 1.00 56.91 157 PHE A O 1
ATOM 1165 N N . VAL A 1 158 ? 1.367 -22.753 -9.391 1.00 54.34 158 VAL A N 1
ATOM 1166 C CA . VAL A 1 158 ? 2.818 -22.752 -9.179 1.00 54.34 158 VAL A CA 1
ATOM 1167 C C . VAL A 1 158 ? 3.351 -24.048 -9.760 1.00 54.34 158 VAL A C 1
ATOM 1169 O O . VAL A 1 158 ? 2.840 -25.125 -9.469 1.00 54.34 158 VAL A O 1
ATOM 1172 N N . ASP A 1 159 ? 4.316 -23.951 -10.671 1.00 50.91 159 ASP A N 1
ATOM 1173 C CA . ASP A 1 159 ? 4.869 -25.117 -11.364 1.00 50.91 159 ASP A CA 1
ATOM 1174 C C . ASP A 1 159 ? 3.792 -26.003 -12.030 1.00 50.91 159 ASP A C 1
ATOM 1176 O O . ASP A 1 159 ? 3.909 -27.224 -12.104 1.00 50.91 159 ASP A O 1
ATOM 1180 N N . GLY A 1 160 ? 2.721 -25.391 -12.550 1.00 50.44 160 GLY A N 1
ATOM 1181 C CA . GLY A 1 160 ? 1.613 -26.107 -13.196 1.00 50.44 160 GLY A CA 1
ATOM 1182 C C . GLY A 1 160 ? 0.760 -26.950 -12.242 1.00 50.44 160 GLY A C 1
ATOM 1183 O O . GLY A 1 160 ? -0.143 -27.650 -12.701 1.00 50.44 160 GLY A O 1
ATOM 1184 N N . GLN A 1 161 ? 1.019 -26.878 -10.937 1.00 49.72 161 GLN A N 1
ATOM 1185 C CA . GLN A 1 161 ? 0.163 -27.437 -9.904 1.00 49.72 161 GLN A CA 1
ATOM 1186 C C . GLN A 1 161 ? -0.753 -26.352 -9.361 1.00 49.72 161 GLN A C 1
ATOM 1188 O O . GLN A 1 161 ? -0.351 -25.204 -9.183 1.00 49.72 161 GLN A O 1
ATOM 1193 N N . LEU A 1 162 ? -2.007 -26.732 -9.138 1.00 63.38 162 LEU A N 1
ATOM 1194 C CA . LEU A 1 162 ? -2.959 -25.898 -8.430 1.00 63.38 162 LEU A CA 1
ATOM 1195 C C . LEU A 1 162 ? -2.550 -25.873 -6.958 1.00 63.38 162 LEU A C 1
ATOM 1197 O O . LEU A 1 162 ? -2.767 -26.845 -6.239 1.00 63.38 162 LEU A O 1
ATOM 1201 N N . GLU A 1 163 ? -1.983 -24.763 -6.523 1.00 61.09 163 GLU A N 1
ATOM 1202 C CA . GLU A 1 163 ? -1.831 -24.470 -5.111 1.00 61.09 163 GLU A CA 1
ATOM 1203 C C . GLU A 1 163 ? -3.148 -23.903 -4.591 1.00 61.09 163 GLU A C 1
ATOM 1205 O O . GLU A 1 163 ? -3.837 -23.168 -5.304 1.00 61.09 163 GLU A O 1
ATOM 1210 N N . THR A 1 164 ? -3.500 -24.265 -3.355 1.00 62.59 164 THR A N 1
ATOM 1211 C CA . THR A 1 164 ? -4.669 -23.742 -2.620 1.00 62.59 164 THR A CA 1
ATOM 1212 C C . THR A 1 164 ? -4.278 -23.002 -1.328 1.00 62.59 164 THR A C 1
ATOM 1214 O O . THR A 1 164 ? -5.138 -22.515 -0.600 1.00 62.59 164 THR A O 1
ATOM 1217 N N . SER A 1 165 ? -2.977 -22.918 -1.010 1.00 59.34 165 SER A N 1
ATOM 1218 C CA . SER A 1 165 ? -2.435 -22.246 0.184 1.00 59.34 165 SER A CA 1
ATOM 1219 C C . SER A 1 165 ? -0.949 -21.905 0.023 1.00 59.34 165 SER A C 1
ATOM 1221 O O . SER A 1 165 ? -0.249 -22.624 -0.682 1.00 59.34 165 SER A O 1
ATOM 1223 N N . GLY A 1 166 ? -0.444 -20.898 0.746 1.00 59.78 166 GLY A N 1
ATOM 1224 C CA . GLY A 1 166 ? 0.992 -20.589 0.818 1.00 59.78 166 GLY A CA 1
ATOM 1225 C C . GLY A 1 166 ? 1.338 -19.144 0.453 1.00 59.78 166 GLY A C 1
ATOM 1226 O O . GLY A 1 166 ? 0.499 -18.254 0.552 1.00 59.78 166 GLY A O 1
ATOM 1227 N N . ALA A 1 167 ? 2.601 -18.920 0.082 1.00 62.56 167 ALA A N 1
ATOM 1228 C CA . ALA A 1 167 ? 3.128 -17.663 -0.452 1.00 62.56 167 ALA A CA 1
ATOM 1229 C C . ALA A 1 167 ? 4.350 -17.959 -1.344 1.00 62.56 167 ALA A C 1
ATOM 1231 O O . ALA A 1 167 ? 5.059 -18.937 -1.103 1.00 62.56 167 ALA A O 1
ATOM 1232 N N . PHE A 1 168 ? 4.631 -17.114 -2.339 1.00 61.56 168 PHE A N 1
ATOM 1233 C CA . PHE A 1 168 ? 5.785 -17.264 -3.235 1.00 61.56 168 PHE A CA 1
ATOM 1234 C C . PHE A 1 168 ? 6.379 -15.893 -3.547 1.00 61.56 168 PHE A C 1
ATOM 1236 O O . PHE A 1 168 ? 5.656 -14.969 -3.851 1.00 61.56 168 PHE A O 1
ATOM 1243 N N . GLY A 1 169 ? 7.689 -15.695 -3.501 1.00 65.19 169 GLY A N 1
ATOM 1244 C CA . GLY A 1 169 ? 8.243 -14.355 -3.702 1.00 65.19 169 GLY A CA 1
ATOM 1245 C C . GLY A 1 169 ? 9.685 -14.383 -4.153 1.00 65.19 169 GLY A C 1
ATOM 1246 O O . GLY A 1 169 ? 10.360 -15.403 -4.044 1.00 65.19 169 GLY A O 1
ATOM 1247 N N . LEU A 1 170 ? 10.153 -13.240 -4.638 1.00 62.88 170 LEU A N 1
ATOM 1248 C CA . LEU A 1 170 ? 11.538 -13.016 -5.007 1.00 62.88 170 LEU A CA 1
ATOM 1249 C C . LEU A 1 170 ? 12.193 -12.093 -3.982 1.00 62.88 170 LEU A C 1
ATOM 1251 O O . LEU A 1 170 ? 11.670 -11.030 -3.656 1.00 62.88 170 LEU A O 1
ATOM 1255 N N . VAL A 1 171 ? 13.375 -12.467 -3.505 1.00 68.44 171 VAL A N 1
ATOM 1256 C CA . VAL A 1 171 ? 14.221 -11.557 -2.731 1.00 68.44 171 VAL A CA 1
ATOM 1257 C C . VAL A 1 171 ? 15.399 -11.142 -3.590 1.00 68.44 171 VAL A C 1
ATOM 1259 O O . VAL A 1 171 ? 16.105 -11.978 -4.149 1.00 68.44 171 VAL A O 1
ATOM 1262 N N . LEU A 1 172 ? 15.595 -9.834 -3.682 1.00 64.62 172 LEU A N 1
ATOM 1263 C CA . LEU A 1 172 ? 16.601 -9.188 -4.499 1.00 64.62 172 LEU A CA 1
ATOM 1264 C C . LEU A 1 172 ? 17.692 -8.627 -3.591 1.00 64.62 172 LEU A C 1
ATOM 1266 O O . LEU A 1 172 ? 17.476 -7.726 -2.781 1.00 64.62 172 LEU A O 1
ATOM 1270 N N . ASP A 1 173 ? 18.884 -9.190 -3.726 1.00 65.69 173 ASP A N 1
ATOM 1271 C CA . ASP A 1 173 ? 20.068 -8.752 -2.997 1.00 65.69 173 ASP A CA 1
ATOM 1272 C C . ASP A 1 173 ? 20.934 -7.841 -3.870 1.00 65.69 173 ASP A C 1
ATOM 1274 O O . ASP A 1 173 ? 21.026 -8.043 -5.080 1.00 65.69 173 ASP A O 1
ATOM 1278 N N . GLY A 1 174 ? 21.574 -6.842 -3.266 1.00 63.50 174 GLY A N 1
ATOM 1279 C CA . GLY A 1 174 ? 22.484 -5.929 -3.964 1.00 63.50 174 GLY A CA 1
ATOM 1280 C C . GLY A 1 174 ? 21.825 -4.963 -4.958 1.00 63.50 174 GLY A C 1
ATOM 1281 O O . GLY A 1 174 ? 22.535 -4.212 -5.627 1.00 63.50 174 GLY A O 1
ATOM 1282 N N . ILE A 1 175 ? 20.491 -4.942 -5.044 1.00 68.50 175 ILE A N 1
ATOM 1283 C CA . ILE A 1 175 ? 19.729 -4.025 -5.898 1.00 68.50 175 ILE A CA 1
ATOM 1284 C C . ILE A 1 175 ? 19.212 -2.852 -5.065 1.00 68.50 175 ILE A C 1
ATOM 1286 O O . ILE A 1 175 ? 18.594 -3.036 -4.017 1.00 68.50 175 ILE A O 1
ATOM 1290 N N . GLN A 1 176 ? 19.433 -1.631 -5.553 1.00 76.06 176 GLN A N 1
ATOM 1291 C CA . GLN A 1 176 ? 18.809 -0.442 -4.982 1.00 76.06 176 GLN A CA 1
ATOM 1292 C C . GLN A 1 176 ? 17.371 -0.331 -5.482 1.00 76.06 176 GLN A C 1
ATOM 1294 O O . GLN A 1 176 ? 17.133 -0.189 -6.683 1.00 76.06 176 GLN A O 1
ATOM 1299 N N . ALA A 1 177 ? 16.423 -0.373 -4.550 1.00 80.81 177 ALA A N 1
ATOM 1300 C CA . ALA A 1 177 ? 15.016 -0.165 -4.840 1.00 80.81 177 ALA A CA 1
ATOM 1301 C C . ALA A 1 177 ? 14.359 0.732 -3.786 1.00 80.81 177 ALA A C 1
ATOM 1303 O O . ALA A 1 177 ? 14.694 0.636 -2.602 1.00 80.81 177 ALA A O 1
ATOM 1304 N N . SER A 1 178 ? 13.427 1.586 -4.212 1.00 87.94 178 SER A N 1
ATOM 1305 C CA . SER A 1 178 ? 12.583 2.382 -3.315 1.00 87.94 178 SER A CA 1
ATOM 1306 C C . SER A 1 178 ? 11.123 1.921 -3.398 1.00 87.94 178 SER A C 1
ATOM 1308 O O . SER A 1 178 ? 10.631 1.610 -4.487 1.00 87.94 178 SER A O 1
ATOM 1310 N N . PRO A 1 179 ? 10.413 1.834 -2.262 1.00 91.81 179 PRO A N 1
ATOM 1311 C CA . PRO A 1 179 ? 8.984 1.584 -2.268 1.00 91.81 179 PRO A CA 1
ATOM 1312 C C . PRO A 1 179 ? 8.208 2.887 -2.485 1.00 91.81 179 PRO A C 1
ATOM 1314 O O . PRO A 1 179 ? 8.482 3.892 -1.836 1.00 91.81 179 PRO A O 1
ATOM 1317 N N . VAL A 1 180 ? 7.175 2.847 -3.323 1.00 95.69 180 VAL A N 1
ATOM 1318 C CA . VAL A 1 180 ? 6.205 3.941 -3.469 1.00 95.69 180 VAL A CA 1
ATOM 1319 C C . VAL A 1 180 ? 4.818 3.394 -3.163 1.00 95.69 180 VAL A C 1
ATOM 1321 O O . VAL A 1 180 ? 4.338 2.496 -3.849 1.00 95.69 180 VAL A O 1
ATOM 1324 N N . VAL A 1 181 ? 4.177 3.911 -2.115 1.00 96.75 181 VAL A N 1
ATOM 1325 C CA . VAL A 1 181 ? 2.877 3.423 -1.628 1.00 96.75 181 VAL A CA 1
ATOM 1326 C C . VAL A 1 181 ? 1.845 4.539 -1.718 1.00 96.75 181 VAL A C 1
ATOM 1328 O O . VAL A 1 181 ? 1.970 5.564 -1.046 1.00 96.75 181 VAL A O 1
ATOM 1331 N N . CYS A 1 182 ? 0.820 4.320 -2.538 1.00 96.31 182 CYS A N 1
ATOM 1332 C CA . CYS A 1 182 ? -0.217 5.301 -2.855 1.00 96.31 182 CYS A CA 1
ATOM 1333 C C . CYS A 1 182 ? -1.569 4.785 -2.363 1.00 96.31 182 CYS A C 1
ATOM 1335 O O . CYS A 1 182 ? -2.216 3.993 -3.047 1.00 96.31 182 CYS A O 1
ATOM 1337 N N . GLN A 1 183 ? -2.004 5.213 -1.180 1.00 94.75 183 GLN A N 1
ATOM 1338 C CA . GLN A 1 183 ? -3.235 4.729 -0.532 1.00 94.75 183 GLN A CA 1
ATOM 1339 C C . GLN A 1 183 ? -4.502 5.418 -1.058 1.00 94.75 183 GLN A C 1
ATOM 1341 O O . GLN A 1 183 ? -5.620 4.985 -0.800 1.00 94.75 183 GLN A O 1
ATOM 1346 N N . GLY A 1 184 ? -4.324 6.463 -1.863 1.00 93.12 184 GLY A N 1
ATOM 1347 C CA . GLY A 1 184 ? -5.354 7.058 -2.700 1.00 93.12 184 GLY A CA 1
ATOM 1348 C C . GLY A 1 184 ? -6.356 7.951 -1.985 1.00 93.12 184 GLY A C 1
ATOM 1349 O O . GLY A 1 184 ? -7.472 8.149 -2.468 1.00 93.12 184 GLY A O 1
ATOM 1350 N N . SER A 1 185 ? -5.967 8.493 -0.837 1.00 92.44 185 SER A N 1
ATOM 1351 C CA . SER A 1 185 ? -6.811 9.364 -0.032 1.00 92.44 185 SER A CA 1
ATOM 1352 C C . SER A 1 185 ? -6.125 10.681 0.302 1.00 92.44 185 SER A C 1
ATOM 1354 O O . SER A 1 185 ? -4.900 10.792 0.280 1.00 92.44 185 SER A O 1
ATOM 1356 N N . VAL A 1 186 ? -6.930 11.679 0.659 1.00 93.81 186 VAL A N 1
ATOM 1357 C CA . VAL A 1 186 ? -6.445 12.950 1.210 1.00 93.81 186 VAL A CA 1
ATOM 1358 C C . VAL A 1 186 ? -6.904 13.123 2.661 1.00 93.81 186 VAL A C 1
ATOM 1360 O O . VAL A 1 186 ? -8.057 12.807 2.970 1.00 93.81 186 VAL A O 1
ATOM 1363 N N . PRO A 1 187 ? -6.044 13.633 3.561 1.00 94.75 187 PRO A N 1
ATOM 1364 C CA . PRO A 1 187 ? -6.406 13.830 4.958 1.00 94.75 187 PRO A CA 1
ATOM 1365 C C . PRO A 1 187 ? -7.405 14.977 5.123 1.00 94.75 187 PRO A C 1
ATOM 1367 O O . PRO A 1 187 ? -7.326 15.988 4.423 1.00 94.75 187 PRO A O 1
ATOM 1370 N N . PHE A 1 188 ? -8.299 14.859 6.103 1.00 94.81 188 PHE A N 1
ATOM 1371 C CA . PHE A 1 188 ? -9.167 15.946 6.542 1.00 94.81 188 PHE A CA 1
ATOM 1372 C C . PHE A 1 188 ? -9.511 15.831 8.031 1.00 94.81 188 PHE A C 1
ATOM 1374 O O . PHE A 1 188 ? -9.363 14.782 8.657 1.00 94.81 188 PHE A O 1
ATOM 1381 N N . GLY A 1 189 ? -9.976 16.939 8.608 1.00 93.88 189 GLY A N 1
ATOM 1382 C CA . GLY A 1 189 ? -10.330 16.997 10.024 1.00 93.88 189 GLY A CA 1
ATOM 1383 C C . GLY A 1 189 ? -9.119 16.989 10.972 1.00 93.88 189 GLY A C 1
ATOM 1384 O O . GLY A 1 189 ? -7.961 17.006 10.535 1.00 93.88 189 GLY A O 1
ATOM 1385 N N . PRO A 1 190 ? -9.380 17.031 12.290 1.00 95.06 190 PRO A N 1
ATOM 1386 C CA . PRO A 1 190 ? -8.339 17.121 13.306 1.00 95.06 190 PRO A CA 1
ATOM 1387 C C . PRO A 1 190 ? -7.574 15.803 13.476 1.00 95.06 190 PRO A C 1
ATOM 1389 O O . PRO A 1 190 ? -8.062 14.728 13.129 1.00 95.06 190 PRO A O 1
ATOM 1392 N N . PHE A 1 191 ? -6.392 15.888 14.091 1.00 95.25 191 PHE A N 1
ATOM 1393 C CA . PHE A 1 191 ? -5.737 14.715 14.663 1.00 95.25 191 PHE A CA 1
ATOM 1394 C C . PHE A 1 191 ? -6.493 14.258 15.911 1.00 95.25 191 PHE A C 1
ATOM 1396 O O . PHE A 1 191 ? -6.796 15.049 16.805 1.00 95.25 191 PHE A O 1
ATOM 1403 N N . LEU A 1 192 ? -6.771 12.966 15.963 1.00 96.19 192 LEU A N 1
ATOM 1404 C CA . LEU A 1 192 ? -7.477 12.279 17.029 1.00 96.19 192 LEU A CA 1
ATOM 1405 C C . LEU A 1 192 ? -6.550 11.238 17.666 1.00 96.19 192 LEU A C 1
ATOM 1407 O O . LEU A 1 192 ? -5.559 10.819 17.068 1.00 96.19 192 LEU A O 1
ATOM 1411 N N . GLU A 1 193 ? -6.861 10.814 18.882 1.00 95.50 193 GLU A N 1
ATOM 1412 C CA . GLU A 1 193 ? -6.146 9.765 19.600 1.00 95.50 193 GLU A CA 1
ATOM 1413 C C . GLU A 1 193 ? -7.120 8.667 20.012 1.00 95.50 193 GLU A C 1
ATOM 1415 O O . GLU A 1 193 ? -8.165 8.932 20.604 1.00 95.50 193 GLU A O 1
ATOM 1420 N N . ILE A 1 194 ? -6.772 7.420 19.711 1.00 94.69 194 ILE A N 1
ATOM 1421 C CA . ILE A 1 194 ? -7.491 6.254 20.217 1.00 94.69 194 ILE A CA 1
ATOM 1422 C C . ILE A 1 194 ? -7.261 6.199 21.727 1.00 94.69 194 ILE A C 1
ATOM 1424 O O . ILE A 1 194 ? -6.126 6.053 22.172 1.00 94.69 194 ILE A O 1
ATOM 1428 N N . SER A 1 195 ? -8.325 6.319 22.519 1.00 95.81 195 SER A N 1
ATOM 1429 C CA . SER A 1 195 ? -8.235 6.309 23.985 1.00 95.81 195 SER A CA 1
ATOM 1430 C C . SER A 1 195 ? -8.567 4.939 24.569 1.00 95.81 195 SER A C 1
ATOM 1432 O O . SER A 1 195 ? -7.982 4.554 25.579 1.00 95.81 195 SER A O 1
ATOM 1434 N N . HIS A 1 196 ? -9.440 4.168 23.912 1.00 95.69 196 HIS A N 1
ATOM 1435 C CA . HIS A 1 196 ? -9.776 2.811 24.338 1.00 95.69 196 HIS A CA 1
ATOM 1436 C C . HIS A 1 196 ? -10.131 1.898 23.157 1.00 95.69 196 HIS A C 1
ATOM 1438 O O . HIS A 1 196 ? -10.821 2.295 22.212 1.00 95.69 196 HIS A O 1
ATOM 1444 N N . VAL A 1 197 ? -9.691 0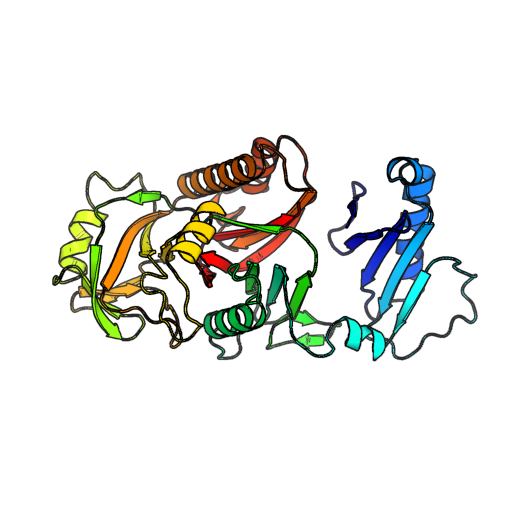.642 23.248 1.00 91.31 197 VAL A N 1
ATOM 1445 C CA . VAL A 1 197 ? -9.950 -0.426 22.276 1.00 91.31 197 VAL A CA 1
ATOM 1446 C C . VAL A 1 197 ? -10.613 -1.583 23.015 1.00 91.31 197 VAL A C 1
ATOM 1448 O O . VAL A 1 197 ? -10.087 -2.064 24.014 1.00 91.31 197 VAL A O 1
ATOM 1451 N N . ARG A 1 198 ? -11.796 -2.007 22.560 1.00 88.00 198 ARG A N 1
ATOM 1452 C CA . ARG A 1 198 ? -12.567 -3.090 23.198 1.00 88.00 198 ARG A CA 1
ATOM 1453 C C . ARG A 1 198 ? -12.083 -4.475 22.766 1.00 88.00 198 ARG A C 1
ATOM 1455 O O . ARG A 1 198 ? -12.125 -5.415 23.550 1.00 88.00 198 ARG A O 1
ATOM 1462 N N . SER A 1 199 ? -11.684 -4.584 21.508 1.00 81.19 199 SER A N 1
ATOM 1463 C CA . SER A 1 199 ? -11.103 -5.761 20.858 1.00 81.19 199 SER A CA 1
ATOM 1464 C C . SER A 1 199 ? -10.336 -5.282 19.626 1.00 81.19 199 SER A C 1
ATOM 1466 O O . SER A 1 199 ? -10.572 -4.157 19.185 1.00 81.19 199 SER A O 1
ATOM 1468 N N . ASP A 1 200 ? -9.504 -6.128 19.023 1.00 71.88 200 ASP A N 1
ATOM 1469 C CA . ASP A 1 200 ? -8.534 -5.766 17.973 1.00 71.88 200 ASP A CA 1
ATOM 1470 C C . ASP A 1 200 ? -9.079 -4.925 16.805 1.00 71.88 200 ASP A C 1
ATOM 1472 O O . ASP A 1 200 ? -8.312 -4.233 16.142 1.00 71.88 200 ASP A O 1
ATOM 1476 N N . HIS A 1 201 ? -10.388 -4.963 16.527 1.00 78.00 201 HIS A N 1
ATOM 1477 C CA . HIS A 1 201 ? -11.035 -4.266 15.401 1.00 78.00 201 HIS A CA 1
ATOM 1478 C C . HIS A 1 201 ? -12.111 -3.255 15.833 1.00 78.00 201 HIS A C 1
ATOM 1480 O O . HIS A 1 201 ? -12.793 -2.673 14.990 1.00 78.00 201 HIS A O 1
ATOM 1486 N N . VAL A 1 202 ? -12.303 -3.070 17.145 1.00 88.00 202 VAL A N 1
ATOM 1487 C CA . VAL A 1 202 ? -13.387 -2.262 17.717 1.00 88.00 202 VAL A CA 1
ATOM 1488 C C . VAL A 1 202 ? -12.804 -1.203 18.642 1.00 88.00 202 VAL A C 1
ATOM 1490 O O . VAL A 1 202 ? -12.490 -1.458 19.808 1.00 88.00 202 VAL A O 1
ATOM 1493 N N . ILE A 1 203 ? -12.699 0.015 18.118 1.00 92.88 203 ILE A N 1
ATOM 1494 C CA . ILE A 1 203 ? -12.290 1.192 18.880 1.00 92.88 203 ILE A CA 1
ATOM 1495 C C . ILE A 1 203 ? -13.520 1.703 19.622 1.00 92.88 203 ILE A C 1
ATOM 1497 O O . ILE A 1 203 ? -14.509 2.084 18.993 1.00 92.88 203 ILE A O 1
ATOM 1501 N N . SER A 1 204 ? -13.482 1.693 20.953 1.00 96.50 204 SER A N 1
ATOM 1502 C CA . SER A 1 204 ? -14.630 2.100 21.766 1.00 96.50 204 SER A CA 1
ATOM 1503 C C . SER A 1 204 ? -14.564 3.545 22.233 1.00 96.50 204 SER A C 1
ATOM 1505 O O . SER A 1 204 ? -15.615 4.102 22.522 1.00 96.50 204 SER A O 1
ATOM 1507 N N . GLU A 1 205 ? -13.375 4.155 22.276 1.00 97.81 205 GLU A N 1
ATOM 1508 C CA . GLU A 1 205 ? -13.214 5.571 22.624 1.00 97.81 205 GLU A CA 1
ATOM 1509 C C . GLU A 1 205 ? -12.112 6.242 21.802 1.00 97.81 205 GLU A C 1
ATOM 1511 O O . GLU A 1 205 ? -11.020 5.694 21.619 1.00 97.81 205 GLU A O 1
ATOM 1516 N N . ILE A 1 206 ? -12.389 7.467 21.356 1.00 97.75 206 ILE A N 1
ATOM 1517 C CA . ILE A 1 206 ? -11.440 8.361 20.687 1.00 97.75 206 ILE A CA 1
ATOM 1518 C C . ILE A 1 206 ? -11.493 9.705 21.416 1.00 97.75 206 ILE A C 1
ATOM 1520 O O . ILE A 1 206 ? -12.577 10.243 21.619 1.00 97.75 206 ILE A O 1
ATOM 1524 N N . ASN A 1 207 ? -10.346 10.247 21.829 1.00 97.62 207 ASN A N 1
ATOM 1525 C CA . ASN A 1 207 ? -10.246 11.446 22.672 1.00 97.62 207 ASN A CA 1
ATOM 1526 C C . ASN A 1 207 ? -11.145 11.387 23.930 1.00 97.62 207 ASN A C 1
ATOM 1528 O O . ASN A 1 207 ? -11.745 12.391 24.317 1.00 97.62 207 ASN A O 1
ATOM 1532 N N . GLY A 1 208 ? -11.282 10.202 24.533 1.00 97.62 208 GLY A N 1
ATOM 1533 C CA . GLY A 1 208 ? -12.169 9.946 25.676 1.00 97.62 208 GLY A CA 1
ATOM 1534 C C . GLY A 1 208 ? -13.668 10.083 25.375 1.00 97.62 208 GLY A C 1
ATOM 1535 O O . GLY A 1 208 ? -14.463 10.224 26.299 1.00 97.62 208 GLY A O 1
ATOM 1536 N N . GLN A 1 209 ? -14.064 10.092 24.099 1.00 98.31 209 GLN A N 1
ATOM 1537 C CA . GLN A 1 209 ? -15.452 10.238 23.657 1.00 98.31 209 GLN A CA 1
ATOM 1538 C C . GLN A 1 209 ? -15.912 9.030 22.844 1.00 98.31 209 GLN A C 1
ATOM 1540 O O . GLN A 1 209 ? -15.107 8.303 22.251 1.00 98.31 209 GLN A O 1
ATOM 1545 N N . ASN A 1 210 ? -17.233 8.853 22.772 1.00 98.12 210 ASN A N 1
ATOM 1546 C CA . ASN A 1 210 ? -17.843 7.859 21.904 1.00 98.12 210 ASN A CA 1
ATOM 1547 C C . ASN A 1 210 ? -17.493 8.151 20.425 1.00 98.12 210 ASN A C 1
ATOM 1549 O O . ASN A 1 210 ? -17.746 9.264 19.952 1.00 98.12 210 ASN A O 1
ATOM 1553 N N . PRO A 1 211 ? -16.947 7.179 19.666 1.00 97.25 211 PRO A N 1
ATOM 1554 C CA . PRO A 1 211 ? -16.507 7.407 18.294 1.00 97.25 211 PRO A CA 1
ATOM 1555 C C . PRO A 1 211 ? -17.613 7.902 17.367 1.00 97.25 211 PRO A C 1
ATOM 1557 O O . PRO A 1 211 ? -17.357 8.776 16.546 1.00 97.25 211 PRO A O 1
ATOM 1560 N N . ARG A 1 212 ? -18.844 7.391 17.483 1.00 96.50 212 ARG A N 1
ATOM 1561 C CA . ARG A 1 212 ? -19.956 7.858 16.645 1.00 96.50 212 ARG A CA 1
ATOM 1562 C C . ARG A 1 212 ? -20.264 9.327 16.915 1.00 96.50 212 ARG A C 1
ATOM 1564 O O . ARG A 1 212 ? -20.393 10.100 15.973 1.00 96.50 212 ARG A O 1
ATOM 1571 N N . GLU A 1 213 ? -20.383 9.711 18.179 1.00 97.19 213 GLU A N 1
ATOM 1572 C CA . GLU A 1 213 ? -20.709 11.091 18.558 1.00 97.19 213 GLU A CA 1
ATOM 1573 C C . GLU A 1 213 ? -19.619 12.071 18.115 1.00 97.19 213 GLU A C 1
ATOM 1575 O O . GLU A 1 213 ? -19.930 13.135 17.582 1.00 97.19 213 GLU A O 1
ATOM 1580 N N . LEU A 1 214 ? -18.351 11.677 18.259 1.00 97.06 214 LEU A N 1
ATOM 1581 C CA . LEU A 1 214 ? -17.208 12.489 17.857 1.00 97.06 214 LEU A CA 1
ATOM 1582 C C . LEU A 1 214 ? -17.057 12.590 16.332 1.00 97.06 214 LEU A C 1
ATOM 1584 O O . LEU A 1 214 ? -16.786 13.669 15.806 1.00 97.06 214 LEU A O 1
ATOM 1588 N N . LEU A 1 215 ? -17.184 11.469 15.614 1.00 95.44 215 LEU A N 1
ATOM 1589 C CA . LEU A 1 215 ? -16.862 11.405 14.189 1.00 95.44 215 LEU A CA 1
ATOM 1590 C C . LEU A 1 215 ? -18.018 11.855 13.296 1.00 95.44 215 LEU A C 1
ATOM 1592 O O . LEU A 1 215 ? -17.751 12.457 12.263 1.00 95.44 215 LEU A O 1
ATOM 1596 N N . MET A 1 216 ? -19.284 11.624 13.657 1.00 93.94 216 MET A N 1
ATOM 1597 C CA . MET A 1 216 ? -20.419 11.975 12.785 1.00 93.94 216 MET A CA 1
ATOM 1598 C C . MET A 1 216 ? -20.449 13.461 12.367 1.00 93.94 216 MET A C 1
ATOM 1600 O O . MET A 1 216 ? -20.635 13.726 11.178 1.00 93.94 216 MET A O 1
ATOM 1604 N N . PRO A 1 217 ? -20.203 14.443 13.261 1.00 93.50 217 PRO A N 1
ATOM 1605 C CA . PRO A 1 217 ? -20.099 15.849 12.863 1.00 93.50 217 PRO A CA 1
ATOM 1606 C C . PRO A 1 217 ? -18.918 16.130 11.926 1.00 93.50 217 PRO A C 1
ATOM 1608 O O . PRO A 1 217 ? -19.011 17.003 11.065 1.00 93.50 217 PRO A O 1
ATOM 1611 N N . LEU A 1 218 ? -17.808 15.399 12.081 1.00 93.25 218 LEU A N 1
ATOM 1612 C CA . LEU A 1 218 ? -16.628 15.543 11.228 1.00 93.25 218 LEU A CA 1
ATOM 1613 C C . LEU A 1 218 ? -16.883 14.974 9.828 1.00 93.25 218 LEU A C 1
ATOM 1615 O O . LEU A 1 218 ? -16.605 15.620 8.822 1.00 93.25 218 LEU A O 1
ATOM 1619 N N . LEU A 1 219 ? -17.492 13.790 9.766 1.00 90.88 219 LEU A N 1
ATOM 1620 C CA . LEU A 1 219 ? -17.799 13.079 8.527 1.00 90.88 219 LEU A CA 1
ATOM 1621 C C . LEU A 1 219 ? -18.810 13.810 7.642 1.00 90.88 219 LEU A C 1
ATOM 1623 O O . LEU A 1 219 ? -18.853 13.548 6.446 1.00 90.88 219 LEU A O 1
ATOM 1627 N N . HIS A 1 220 ? -19.652 14.668 8.221 1.00 88.81 220 HIS A N 1
ATOM 1628 C CA . HIS A 1 220 ? -20.688 15.425 7.508 1.00 88.81 220 HIS A CA 1
ATOM 1629 C C . HIS A 1 220 ? -20.406 16.941 7.516 1.00 88.81 220 HIS A C 1
ATOM 1631 O O . HIS A 1 220 ? -21.282 17.747 7.197 1.00 88.81 220 HIS A O 1
ATOM 1637 N N . GLY A 1 221 ? -19.204 17.346 7.934 1.00 86.00 221 GLY A N 1
ATOM 1638 C CA . GLY A 1 221 ? -18.825 18.747 8.066 1.00 86.00 221 GLY A CA 1
ATOM 1639 C C . GLY A 1 221 ? -18.334 19.377 6.755 1.00 86.00 221 GLY A C 1
ATOM 1640 O O . GLY A 1 221 ? -18.000 18.680 5.800 1.00 86.00 221 GLY A O 1
ATOM 1641 N N . PRO A 1 222 ? -18.182 20.713 6.711 1.00 85.50 222 PRO A N 1
ATOM 1642 C CA . PRO A 1 222 ? -17.749 21.439 5.508 1.00 85.50 222 PRO A CA 1
ATOM 1643 C C . PRO A 1 222 ? -16.283 21.190 5.108 1.00 85.50 222 PRO A C 1
ATOM 1645 O O . PRO A 1 222 ? -15.832 21.677 4.079 1.00 85.50 222 PRO A O 1
ATOM 1648 N N . HIS A 1 223 ? -15.522 20.478 5.940 1.00 86.31 223 HIS A N 1
ATOM 1649 C CA . HIS A 1 223 ? -14.107 20.166 5.736 1.00 86.31 223 HIS A CA 1
ATOM 1650 C C . HIS A 1 223 ? -13.889 18.830 5.012 1.00 86.31 223 HIS A C 1
ATOM 1652 O O . HIS A 1 223 ? -12.744 18.486 4.727 1.00 86.31 223 HIS A O 1
ATOM 1658 N N . VAL A 1 224 ? -14.957 18.078 4.725 1.00 89.25 224 VAL A N 1
ATOM 1659 C CA . VAL A 1 224 ? -14.895 16.862 3.908 1.00 89.25 224 VAL A CA 1
ATOM 1660 C C . VAL A 1 224 ? -14.549 17.268 2.470 1.00 89.25 224 VAL A C 1
ATOM 1662 O O . VAL A 1 224 ? -15.276 18.061 1.866 1.00 89.25 224 VAL A O 1
ATOM 1665 N N . PRO A 1 225 ? -13.438 16.776 1.900 1.00 88.44 225 PRO A N 1
ATOM 1666 C CA . PRO A 1 225 ? -13.029 17.176 0.566 1.00 88.44 225 PRO A CA 1
ATOM 1667 C C . PRO A 1 225 ? -13.862 16.401 -0.461 1.00 88.44 225 PRO A C 1
ATOM 1669 O O . PRO A 1 225 ? -13.590 15.243 -0.753 1.00 88.44 225 PRO A O 1
ATOM 1672 N N . GLY A 1 226 ? -14.904 17.034 -0.997 1.00 85.19 226 GLY A N 1
ATOM 1673 C CA . GLY A 1 226 ? -15.731 16.472 -2.069 1.00 85.19 226 GLY A CA 1
ATOM 1674 C C . GLY A 1 226 ? -16.587 15.265 -1.660 1.00 85.19 226 GLY A C 1
ATOM 1675 O O . GLY A 1 226 ? -16.859 15.038 -0.486 1.00 85.19 226 GLY A O 1
ATOM 1676 N N . ASN A 1 227 ? -17.025 14.491 -2.658 1.00 79.56 227 ASN A N 1
ATOM 1677 C CA . ASN A 1 227 ? -17.987 13.388 -2.495 1.00 79.56 227 ASN A CA 1
ATOM 1678 C C . ASN A 1 227 ? -17.316 12.011 -2.325 1.00 79.56 227 ASN A C 1
ATOM 1680 O O . ASN A 1 227 ? -17.885 10.990 -2.712 1.00 79.56 227 ASN A O 1
ATOM 1684 N N . GLY A 1 228 ? -16.080 11.975 -1.822 1.00 85.25 228 GLY A N 1
ATOM 1685 C CA . GLY A 1 228 ? -15.348 10.726 -1.630 1.00 85.25 228 GLY A CA 1
ATOM 1686 C C . GLY A 1 228 ? -15.832 9.914 -0.425 1.00 85.25 228 GLY A C 1
ATOM 1687 O O . GLY A 1 228 ? -16.608 10.375 0.411 1.00 85.25 228 GLY A O 1
ATOM 1688 N N . GLN A 1 229 ? -15.346 8.681 -0.328 1.00 89.06 229 GLN A N 1
ATOM 1689 C CA . GLN A 1 229 ? -15.580 7.812 0.815 1.00 89.06 229 GLN A CA 1
ATOM 1690 C C . GLN A 1 229 ? -14.674 8.219 1.979 1.00 89.06 229 GLN A C 1
ATOM 1692 O O . GLN A 1 229 ? -13.454 8.296 1.834 1.00 89.06 229 GLN A O 1
ATOM 1697 N N . SER A 1 230 ? -15.264 8.427 3.154 1.00 90.69 230 SER A N 1
ATOM 1698 C CA . SER A 1 230 ? -14.508 8.667 4.381 1.00 90.69 230 SER A CA 1
ATOM 1699 C C . SER A 1 230 ? -13.883 7.374 4.914 1.00 90.69 230 SER A C 1
ATOM 1701 O O . SER A 1 230 ? -14.532 6.335 5.020 1.00 90.69 230 SER A O 1
ATOM 1703 N N . MET A 1 231 ? -12.617 7.468 5.293 1.00 92.25 231 MET A N 1
ATOM 1704 C CA . MET A 1 231 ? -11.722 6.395 5.714 1.00 92.25 231 MET A CA 1
ATOM 1705 C C . MET A 1 231 ? -10.970 6.846 6.976 1.00 92.25 231 MET A C 1
ATOM 1707 O O . MET A 1 231 ? -10.909 8.039 7.287 1.00 92.25 231 MET A O 1
ATOM 1711 N N . ALA A 1 232 ? -10.364 5.908 7.696 1.00 91.81 232 ALA A N 1
ATOM 1712 C CA . ALA A 1 232 ? -9.514 6.197 8.846 1.00 91.81 232 ALA A CA 1
ATOM 1713 C C . ALA A 1 232 ? -8.036 6.046 8.467 1.00 91.81 232 ALA A C 1
ATOM 1715 O O . ALA A 1 232 ? -7.606 4.959 8.095 1.00 91.81 232 ALA A O 1
ATOM 1716 N N . GLY A 1 233 ? -7.249 7.115 8.580 1.00 94.00 233 GLY A N 1
ATOM 1717 C CA . GLY A 1 233 ? -5.789 7.068 8.523 1.00 94.00 233 GLY A CA 1
ATOM 1718 C C . GLY A 1 233 ? -5.224 6.876 9.923 1.00 94.00 233 GLY A C 1
ATOM 1719 O O . GLY A 1 233 ? -5.210 7.816 10.716 1.00 94.00 233 GLY A O 1
ATOM 1720 N N . VAL A 1 234 ? -4.775 5.665 10.239 1.00 92.44 234 VAL A N 1
ATOM 1721 C CA . VAL A 1 234 ? -4.203 5.321 11.547 1.00 92.44 234 VAL A CA 1
ATOM 1722 C C . VAL A 1 234 ? -2.691 5.468 11.477 1.00 92.44 234 VAL A C 1
ATOM 1724 O O . VAL A 1 234 ? -2.046 4.819 10.660 1.00 92.44 234 VAL A O 1
ATOM 1727 N N . PHE A 1 235 ? -2.115 6.322 12.314 1.00 90.31 235 PHE A N 1
ATOM 1728 C CA . PHE A 1 235 ? -0.671 6.515 12.383 1.00 90.31 235 PHE A CA 1
ATOM 1729 C C . PHE A 1 235 ? -0.052 5.319 13.089 1.00 90.31 235 PHE A C 1
ATOM 1731 O O . PHE A 1 235 ? -0.260 5.097 14.286 1.00 90.31 235 PHE A O 1
ATOM 1738 N N . VAL A 1 236 ? 0.669 4.535 12.302 1.00 79.88 236 VAL A N 1
ATOM 1739 C CA . VAL A 1 236 ? 1.353 3.329 12.747 1.00 79.88 236 VAL A CA 1
ATOM 1740 C C . VAL A 1 236 ? 2.787 3.692 13.144 1.00 79.88 236 VAL A C 1
ATOM 1742 O O . VAL A 1 236 ? 3.322 4.701 12.695 1.00 79.88 236 VAL A O 1
ATOM 1745 N N . ASP A 1 237 ? 3.388 2.906 14.035 1.00 68.69 237 ASP A N 1
ATOM 1746 C CA . ASP A 1 237 ? 4.736 3.117 14.596 1.00 68.69 237 ASP A CA 1
ATOM 1747 C C . ASP A 1 237 ? 4.958 4.308 15.576 1.00 68.69 237 ASP A C 1
ATOM 1749 O O . ASP A 1 237 ? 6.009 4.946 15.530 1.00 68.69 237 ASP A O 1
ATOM 1753 N N . PRO A 1 238 ? 4.060 4.606 16.543 1.00 53.75 238 PRO A N 1
ATOM 1754 C CA . PRO A 1 238 ? 4.293 5.680 17.521 1.00 53.75 238 PRO A CA 1
ATOM 1755 C C . PRO A 1 238 ? 5.223 5.294 18.690 1.00 53.75 238 PRO A C 1
ATOM 1757 O O . PRO A 1 238 ? 5.533 6.145 19.523 1.00 53.75 238 PRO A O 1
ATOM 1760 N N . LYS A 1 239 ? 5.633 4.021 18.809 1.00 53.09 239 LYS A N 1
ATOM 1761 C CA . LYS A 1 239 ? 6.533 3.532 19.869 1.00 53.09 239 LYS A CA 1
ATOM 1762 C C . LYS A 1 239 ? 7.596 2.591 19.285 1.00 53.09 239 LYS A C 1
ATOM 1764 O O . LYS A 1 239 ? 7.237 1.498 18.843 1.00 53.09 239 LYS A O 1
ATOM 1769 N N . PRO A 1 240 ? 8.883 2.978 19.302 1.00 51.31 240 PRO A N 1
ATOM 1770 C CA . PRO A 1 240 ? 9.959 2.187 18.707 1.00 51.31 240 PRO A CA 1
ATOM 1771 C C . PRO A 1 240 ? 10.272 0.855 19.420 1.00 51.31 240 PRO A C 1
ATOM 1773 O O . PRO A 1 240 ? 10.925 -0.001 18.830 1.00 51.31 240 PRO A O 1
ATOM 1776 N N . ASP A 1 241 ? 9.768 0.647 20.643 1.00 51.38 241 ASP A N 1
ATOM 1777 C CA . ASP A 1 241 ? 10.114 -0.490 21.520 1.00 51.38 241 ASP A CA 1
ATOM 1778 C C . ASP A 1 241 ? 9.189 -1.719 21.374 1.00 51.38 241 ASP A C 1
ATOM 1780 O O . ASP A 1 241 ? 9.008 -2.506 22.305 1.00 51.38 241 ASP A O 1
ATOM 1784 N N . GLY A 1 242 ? 8.541 -1.883 20.219 1.00 50.78 242 GLY A N 1
ATOM 1785 C CA . GLY A 1 242 ? 7.647 -3.016 19.967 1.00 50.78 242 GLY A CA 1
ATOM 1786 C C . GLY A 1 242 ? 8.377 -4.370 19.846 1.00 50.78 242 GLY A C 1
ATOM 1787 O O . GLY A 1 242 ? 9.594 -4.415 19.679 1.00 50.78 242 GLY A O 1
ATOM 1788 N N . PRO A 1 243 ? 7.641 -5.500 19.820 1.00 44.53 243 PRO A N 1
ATOM 1789 C CA . PRO A 1 243 ? 8.194 -6.867 19.804 1.00 44.53 243 PRO A CA 1
ATOM 1790 C C . PRO A 1 243 ? 9.045 -7.244 18.568 1.00 44.53 243 PRO A C 1
ATOM 1792 O O . PRO A 1 243 ? 9.470 -8.387 18.439 1.00 44.53 243 PRO A O 1
ATOM 1795 N N . HIS A 1 244 ? 9.323 -6.296 17.667 1.00 50.94 244 HIS A N 1
ATOM 1796 C CA . HIS A 1 244 ? 10.022 -6.498 16.392 1.00 50.94 244 HIS A CA 1
ATOM 1797 C C . HIS A 1 244 ? 11.404 -5.812 16.337 1.00 50.94 244 HIS A C 1
ATOM 1799 O O . HIS A 1 244 ? 11.944 -5.615 15.250 1.00 50.94 244 HIS A O 1
ATOM 1805 N N . GLY A 1 245 ? 11.971 -5.454 17.496 1.00 54.00 245 GLY A N 1
ATOM 1806 C CA . GLY A 1 245 ? 13.296 -4.835 17.641 1.00 54.00 245 GLY A CA 1
ATOM 1807 C C . GLY A 1 245 ? 13.238 -3.389 18.141 1.00 54.00 245 GLY A C 1
ATOM 1808 O O . GLY A 1 245 ? 12.206 -2.733 18.025 1.00 54.00 245 GLY A O 1
ATOM 1809 N N . SER A 1 246 ? 14.350 -2.898 18.702 1.00 60.03 246 SER A N 1
ATOM 1810 C CA . SER A 1 246 ? 14.492 -1.517 19.179 1.00 60.03 246 SER A CA 1
ATOM 1811 C C . SER A 1 246 ? 14.699 -0.572 17.995 1.00 60.03 246 SER A C 1
ATOM 1813 O O . SER A 1 246 ? 15.833 -0.268 17.606 1.00 60.03 246 SER A O 1
ATOM 1815 N N . TRP A 1 247 ? 13.605 -0.135 17.383 1.00 72.19 247 TRP A N 1
ATOM 1816 C CA . TRP A 1 247 ? 13.667 0.968 16.435 1.00 72.19 247 TRP A CA 1
ATOM 1817 C C . TRP A 1 247 ? 13.988 2.266 17.187 1.00 72.19 247 TRP A C 1
ATOM 1819 O O . TRP A 1 247 ? 14.001 2.311 18.412 1.00 72.19 247 TRP A O 1
ATOM 1829 N N . THR A 1 248 ? 14.276 3.348 16.475 1.00 76.06 248 THR A N 1
ATOM 1830 C CA . THR A 1 248 ? 14.588 4.646 17.095 1.00 76.06 248 THR A CA 1
ATOM 1831 C C . THR A 1 248 ? 13.949 5.755 16.275 1.00 76.06 248 THR A C 1
ATOM 1833 O O . THR A 1 248 ? 13.580 5.535 15.119 1.00 76.06 248 THR A O 1
ATOM 1836 N N . ASP A 1 249 ? 13.882 6.966 16.822 1.00 79.19 249 ASP A N 1
ATOM 1837 C CA . ASP A 1 249 ? 13.404 8.140 16.080 1.00 79.19 249 ASP A CA 1
ATOM 1838 C C . ASP A 1 249 ? 14.208 8.388 14.793 1.00 79.19 249 ASP A C 1
ATOM 1840 O O . ASP A 1 249 ? 13.664 8.853 13.794 1.00 79.19 249 ASP A O 1
ATOM 1844 N N . ALA A 1 250 ? 15.491 8.006 14.770 1.00 80.25 250 ALA A N 1
ATOM 1845 C CA . ALA A 1 250 ? 16.320 8.081 13.569 1.00 80.25 250 ALA A CA 1
ATOM 1846 C C . ALA A 1 250 ? 15.823 7.141 12.457 1.00 80.25 250 ALA A C 1
ATOM 1848 O O . ALA A 1 250 ? 15.875 7.495 11.280 1.00 80.25 250 ALA A O 1
ATOM 1849 N N . HIS A 1 251 ? 15.299 5.968 12.816 1.00 81.88 251 HIS A N 1
ATOM 1850 C CA . HIS A 1 251 ? 14.695 5.050 11.855 1.00 81.88 251 HIS A CA 1
ATOM 1851 C C . HIS A 1 251 ? 13.380 5.604 11.300 1.00 81.88 251 HIS A C 1
ATOM 1853 O O . HIS A 1 251 ? 13.136 5.499 10.100 1.00 81.88 251 HIS A O 1
ATOM 1859 N N . LEU A 1 252 ? 12.552 6.230 12.146 1.00 79.69 252 LEU A N 1
ATOM 1860 C CA . LEU A 1 252 ? 11.311 6.882 11.707 1.00 79.69 252 LEU A CA 1
ATOM 1861 C C . LEU A 1 252 ? 11.606 8.047 10.761 1.00 79.69 252 LEU A C 1
ATOM 1863 O O . LEU A 1 252 ? 10.973 8.170 9.713 1.00 79.69 252 LEU A O 1
ATOM 1867 N N . ALA A 1 253 ? 12.610 8.860 11.095 1.00 82.56 253 ALA A N 1
ATOM 1868 C CA . ALA A 1 253 ? 13.085 9.926 10.224 1.00 82.56 253 ALA A CA 1
ATOM 1869 C C . ALA A 1 253 ? 13.581 9.372 8.881 1.00 82.56 253 ALA A C 1
ATOM 1871 O O . ALA A 1 253 ? 13.238 9.916 7.837 1.00 82.56 253 ALA A O 1
ATOM 1872 N N . MET A 1 254 ? 14.322 8.259 8.890 1.00 82.56 254 MET A N 1
ATOM 1873 C CA . MET A 1 254 ? 14.786 7.602 7.667 1.00 82.56 254 MET A CA 1
ATOM 1874 C C . MET A 1 254 ? 13.627 7.094 6.804 1.00 82.56 254 MET A C 1
ATOM 1876 O O . MET A 1 254 ? 13.601 7.368 5.611 1.00 82.56 254 MET A O 1
ATOM 1880 N N . ALA A 1 255 ? 12.639 6.422 7.397 1.00 84.44 255 ALA A N 1
ATOM 1881 C CA . ALA A 1 255 ? 11.442 5.981 6.686 1.00 84.44 255 ALA A CA 1
ATOM 1882 C C . ALA A 1 255 ? 10.681 7.154 6.047 1.00 84.44 255 ALA A C 1
ATOM 1884 O O . ALA A 1 255 ? 10.246 7.058 4.899 1.00 84.44 255 ALA A O 1
ATOM 1885 N N . ALA A 1 256 ? 10.552 8.273 6.768 1.00 85.44 256 ALA A N 1
ATOM 1886 C CA . ALA A 1 256 ? 9.924 9.482 6.247 1.00 85.44 256 ALA A CA 1
ATOM 1887 C C . ALA A 1 256 ? 10.744 10.112 5.106 1.00 85.44 256 ALA A C 1
ATOM 1889 O O . ALA A 1 256 ? 10.174 10.547 4.107 1.00 85.44 256 ALA A O 1
ATOM 1890 N N . MET A 1 257 ? 12.076 10.124 5.229 1.00 83.62 257 MET A N 1
ATOM 1891 C CA . MET A 1 257 ? 12.993 10.579 4.178 1.00 83.62 257 MET A CA 1
ATOM 1892 C C . MET A 1 257 ? 12.962 9.681 2.938 1.00 83.62 257 MET A C 1
ATOM 1894 O O . MET A 1 257 ? 13.148 10.189 1.842 1.00 83.62 257 MET A O 1
ATOM 1898 N N . ASP A 1 258 ? 12.663 8.391 3.086 1.00 83.62 258 ASP A N 1
ATOM 1899 C CA . ASP A 1 258 ? 12.428 7.463 1.971 1.00 83.62 258 ASP A CA 1
ATOM 1900 C C . ASP A 1 258 ? 11.017 7.619 1.356 1.00 83.62 258 ASP A C 1
ATOM 1902 O O . ASP A 1 258 ? 10.605 6.815 0.522 1.00 83.62 258 ASP A O 1
ATOM 1906 N N . GLY A 1 259 ? 10.238 8.625 1.775 1.00 85.56 259 GLY A N 1
ATOM 1907 C CA . GLY A 1 259 ? 8.911 8.919 1.226 1.00 85.56 259 GLY A CA 1
ATOM 1908 C C . GLY A 1 259 ? 7.803 7.960 1.675 1.00 85.56 259 GLY A C 1
ATOM 1909 O O . GLY A 1 259 ? 6.680 8.037 1.159 1.00 85.56 259 GLY A O 1
ATOM 1910 N N . ARG A 1 260 ? 8.076 7.073 2.646 1.00 89.44 260 ARG A N 1
ATOM 1911 C CA . ARG A 1 260 ? 7.081 6.122 3.158 1.00 89.44 260 ARG A CA 1
ATOM 1912 C C . ARG A 1 260 ? 5.928 6.875 3.833 1.00 89.44 260 ARG A C 1
ATOM 1914 O O . ARG A 1 260 ? 6.174 7.798 4.615 1.00 89.44 260 ARG A O 1
ATOM 1921 N N . PRO A 1 261 ? 4.659 6.494 3.590 1.00 90.50 261 PRO A N 1
ATOM 1922 C CA . PRO A 1 261 ? 3.541 7.014 4.368 1.00 90.50 261 PRO A CA 1
ATOM 1923 C C . PRO A 1 261 ? 3.744 6.730 5.860 1.00 90.50 261 PRO A C 1
ATOM 1925 O O . PRO A 1 261 ? 4.349 5.729 6.224 1.00 90.50 261 PRO A O 1
ATOM 1928 N N . ASN A 1 262 ? 3.217 7.589 6.727 1.00 88.44 262 ASN A N 1
ATOM 1929 C CA . ASN A 1 262 ? 3.280 7.438 8.187 1.00 88.44 262 ASN A CA 1
ATOM 1930 C C . ASN A 1 262 ? 1.962 6.945 8.805 1.00 88.44 262 ASN A C 1
ATOM 1932 O O . ASN A 1 262 ? 1.891 6.680 10.003 1.00 88.44 262 ASN A O 1
ATOM 1936 N N . CYS A 1 263 ? 0.907 6.842 8.001 1.00 91.81 263 CYS A N 1
ATOM 1937 C CA . CYS A 1 263 ? -0.372 6.297 8.417 1.00 91.81 263 CYS A CA 1
ATOM 1938 C C . CYS A 1 263 ? -0.846 5.230 7.438 1.00 91.81 263 CYS A C 1
ATOM 1940 O O . CYS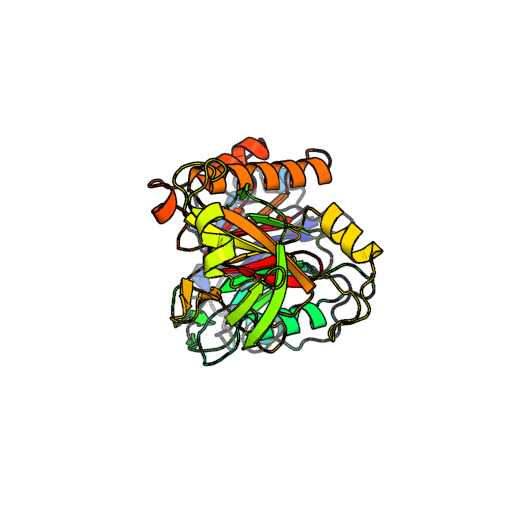 A 1 263 ? -0.554 5.288 6.243 1.00 91.81 263 CYS A O 1
ATOM 1942 N N . LEU A 1 264 ? -1.576 4.259 7.969 1.00 92.94 264 LEU A N 1
ATOM 1943 C CA . LEU A 1 264 ? -2.264 3.225 7.224 1.00 92.94 264 LEU A CA 1
ATOM 1944 C C . LEU A 1 264 ? -3.738 3.606 7.094 1.00 92.94 264 LEU A C 1
ATOM 1946 O O . LEU A 1 264 ? -4.428 3.816 8.093 1.00 92.94 264 LEU A O 1
ATOM 1950 N N . VAL A 1 265 ? -4.217 3.695 5.862 1.00 92.81 265 VAL A N 1
ATOM 1951 C CA . VAL A 1 265 ? -5.585 4.069 5.522 1.00 92.81 265 VAL A CA 1
ATOM 1952 C C . VAL A 1 265 ? -6.453 2.820 5.507 1.00 92.81 265 VAL A C 1
ATOM 1954 O O . VAL A 1 265 ? -6.122 1.803 4.894 1.00 92.81 265 VAL A O 1
ATOM 1957 N N . ARG A 1 266 ? -7.580 2.889 6.215 1.00 88.50 266 ARG A N 1
ATOM 1958 C CA . ARG A 1 266 ? -8.520 1.785 6.382 1.00 88.50 266 ARG A CA 1
ATOM 1959 C C . ARG A 1 266 ? -9.955 2.213 6.110 1.00 88.50 266 ARG A C 1
ATOM 1961 O O . ARG A 1 266 ? -10.361 3.285 6.567 1.00 88.50 266 ARG A O 1
ATOM 1968 N N . PRO A 1 267 ? -10.748 1.361 5.438 1.00 83.50 267 PRO A N 1
ATOM 1969 C CA . PRO A 1 267 ? -12.188 1.536 5.393 1.00 83.50 267 PRO A CA 1
ATOM 1970 C C . PRO A 1 267 ? -12.773 1.591 6.800 1.00 83.50 267 PRO A C 1
ATOM 1972 O O . PRO A 1 267 ? -12.443 0.765 7.657 1.00 83.50 267 PRO A O 1
ATOM 1975 N N . MET A 1 268 ? -13.660 2.557 7.022 1.00 83.62 268 MET A N 1
ATOM 1976 C CA . MET A 1 268 ? -14.544 2.544 8.181 1.00 83.62 268 MET A CA 1
ATOM 1977 C C . MET A 1 268 ? -15.770 1.712 7.820 1.00 83.62 268 MET A C 1
ATOM 1979 O O . MET A 1 268 ? -16.532 2.102 6.939 1.00 83.62 268 MET A O 1
ATOM 1983 N N . HIS A 1 269 ? -15.951 0.557 8.462 1.00 74.75 269 HIS A N 1
ATOM 1984 C CA . HIS A 1 269 ? -17.033 -0.365 8.097 1.00 74.75 269 HIS A CA 1
ATOM 1985 C C . HIS A 1 269 ? -18.373 0.095 8.645 1.00 74.75 269 HIS A C 1
ATOM 1987 O O . HIS A 1 269 ? -19.353 0.210 7.915 1.00 74.75 269 HIS A O 1
ATOM 1993 N N . SER A 1 270 ? -18.433 0.318 9.958 1.00 78.81 270 SER A N 1
ATOM 1994 C CA . SER A 1 270 ? -19.660 0.728 10.635 1.00 78.81 270 SER A CA 1
ATOM 1995 C C . SER A 1 270 ? -19.384 1.226 12.050 1.00 78.81 270 SER A C 1
ATOM 1997 O O . SER A 1 270 ? -18.270 1.115 12.571 1.00 78.81 270 SER A O 1
ATOM 1999 N N . PHE A 1 271 ? -20.442 1.724 12.687 1.00 86.81 271 PHE A N 1
ATOM 2000 C CA . PHE A 1 271 ? -20.494 1.858 14.132 1.00 86.81 271 PHE A CA 1
ATOM 2001 C C . PHE A 1 271 ? -21.333 0.727 14.730 1.00 86.81 271 PHE A C 1
ATOM 2003 O O . PHE A 1 271 ? -22.428 0.450 14.234 1.00 86.81 271 PHE A O 1
ATOM 2010 N N . THR A 1 272 ? -20.890 0.134 15.842 1.00 89.62 272 THR A N 1
ATOM 2011 C CA . THR A 1 272 ? -21.733 -0.791 16.623 1.00 89.62 272 THR A CA 1
ATOM 2012 C C . THR A 1 272 ? -22.971 -0.068 17.151 1.00 89.62 272 THR A C 1
ATOM 2014 O O . THR A 1 272 ? -23.045 1.164 17.105 1.00 89.62 272 THR A O 1
ATOM 2017 N N . ARG A 1 273 ? -23.948 -0.803 17.700 1.00 90.62 273 ARG A N 1
ATOM 2018 C CA . ARG A 1 273 ? -25.149 -0.205 18.309 1.00 90.62 273 ARG A CA 1
ATOM 2019 C C . ARG A 1 273 ? -24.800 0.823 19.392 1.00 90.62 273 ARG A C 1
ATOM 2021 O O . ARG A 1 273 ? -25.472 1.844 19.485 1.00 90.62 273 ARG A O 1
ATOM 2028 N N . GLU A 1 274 ? -23.736 0.570 20.145 1.00 93.00 274 GLU A N 1
ATOM 2029 C CA . GLU A 1 274 ? -23.209 1.421 21.217 1.00 93.00 274 GLU A CA 1
ATOM 2030 C C . GLU A 1 274 ? -22.372 2.604 20.697 1.00 93.00 274 GLU A C 1
ATOM 2032 O O . GLU A 1 274 ? -21.946 3.442 21.481 1.00 93.00 274 GLU A O 1
ATOM 2037 N N . GLY A 1 275 ? -22.126 2.697 19.386 1.00 93.12 275 GLY A N 1
ATOM 2038 C CA . GLY A 1 275 ? -21.372 3.796 18.777 1.00 93.12 275 GLY A CA 1
ATOM 2039 C C . GLY A 1 275 ? -19.860 3.576 18.679 1.00 93.12 275 GLY A C 1
ATOM 2040 O O . GLY A 1 275 ? -19.142 4.502 18.310 1.00 93.12 275 GLY A O 1
ATOM 2041 N N . HIS A 1 276 ? -19.361 2.367 18.949 1.00 94.06 276 HIS A N 1
ATOM 2042 C CA . HIS A 1 276 ? -17.946 2.040 18.746 1.00 94.06 276 HIS A CA 1
ATOM 2043 C C . HIS A 1 276 ? -17.613 1.945 17.258 1.00 94.06 276 HIS A C 1
ATOM 2045 O O . HIS A 1 276 ? -18.427 1.446 16.482 1.00 94.06 276 HIS A O 1
ATOM 2051 N N . LEU A 1 277 ? -16.421 2.381 16.862 1.00 90.88 277 LEU A N 1
ATOM 2052 C CA . LEU A 1 277 ? -15.964 2.338 15.476 1.00 90.88 277 LEU A CA 1
ATOM 2053 C C . LEU A 1 277 ? -15.386 0.957 15.145 1.00 90.88 277 LEU A C 1
ATOM 2055 O O . LEU A 1 277 ? -14.489 0.477 15.840 1.00 90.88 277 LEU A O 1
ATOM 2059 N N . VAL A 1 278 ? -15.874 0.350 14.061 1.00 85.31 278 VAL A N 1
ATOM 2060 C CA . VAL A 1 278 ? -15.350 -0.906 13.512 1.00 85.31 278 VAL A CA 1
ATOM 2061 C C . VAL A 1 278 ? -14.484 -0.601 12.291 1.00 85.31 278 VAL A C 1
ATOM 2063 O O . VAL A 1 278 ? -14.981 -0.096 11.279 1.00 85.31 278 VAL A O 1
ATOM 2066 N N . LEU A 1 279 ? -13.195 -0.924 12.382 1.00 80.75 279 LEU A N 1
ATOM 2067 C CA . LEU A 1 279 ? -12.216 -0.777 11.300 1.00 80.75 279 LEU A CA 1
ATOM 2068 C C . LEU A 1 279 ? -11.718 -2.149 10.854 1.00 80.75 279 LEU A C 1
ATOM 2070 O O . LEU A 1 279 ? -11.732 -3.096 11.638 1.00 80.75 279 LEU A O 1
ATOM 2074 N N . SER A 1 280 ? -11.262 -2.257 9.603 1.00 72.25 280 SER A N 1
ATOM 2075 C CA . SER A 1 280 ? -10.562 -3.469 9.162 1.00 72.25 280 SER A CA 1
ATOM 2076 C C . SER A 1 280 ? -9.411 -3.800 10.118 1.00 72.25 280 SER A C 1
ATOM 2078 O O . SER A 1 280 ? -8.683 -2.882 10.496 1.00 72.25 280 SER A O 1
ATOM 2080 N N . PRO A 1 281 ? -9.196 -5.084 10.448 1.00 64.81 281 PRO A N 1
ATOM 2081 C CA . PRO A 1 281 ? -8.078 -5.513 11.268 1.00 64.81 281 PRO A CA 1
ATOM 2082 C C . PRO A 1 281 ? -6.736 -4.912 10.834 1.00 64.81 281 PRO A C 1
ATOM 2084 O O . PRO A 1 281 ? -6.325 -5.020 9.676 1.00 64.81 281 PRO A O 1
ATOM 2087 N N . LEU A 1 282 ? -6.012 -4.341 11.792 1.00 65.88 282 LEU A N 1
ATOM 2088 C CA . LEU A 1 282 ? -4.644 -4.808 11.977 1.00 65.88 282 LEU A CA 1
ATOM 2089 C C . LEU A 1 282 ? -4.727 -6.153 12.725 1.00 65.88 282 LEU A C 1
ATOM 2091 O O . LEU A 1 282 ? -5.799 -6.547 13.172 1.00 65.88 282 LEU A O 1
ATOM 2095 N N . THR A 1 283 ? -3.657 -6.908 12.839 1.00 64.69 283 THR A N 1
ATOM 2096 C CA . THR A 1 283 ? -3.753 -8.318 13.250 1.00 64.69 283 THR A CA 1
ATOM 2097 C C . THR A 1 283 ? -3.512 -8.503 14.737 1.00 64.69 283 THR A C 1
ATOM 2099 O O . THR A 1 283 ? -3.147 -7.544 15.413 1.00 64.69 283 THR A O 1
ATOM 2102 N N . GLU A 1 284 ? -3.621 -9.736 15.247 1.00 60.16 284 GLU A N 1
ATOM 2103 C CA . GLU A 1 284 ? -3.203 -10.063 16.622 1.00 60.16 284 GLU A CA 1
ATOM 2104 C C . GLU A 1 284 ? -1.744 -9.646 16.891 1.00 60.16 284 GLU A C 1
ATOM 2106 O O . GLU A 1 284 ? -1.383 -9.268 18.005 1.00 60.16 284 GLU A O 1
ATOM 2111 N N . THR A 1 285 ? -0.889 -9.658 15.860 1.00 61.00 285 THR A N 1
ATOM 2112 C CA . THR A 1 285 ? 0.512 -9.225 15.965 1.00 61.00 285 THR A CA 1
ATOM 2113 C C . THR A 1 285 ? 0.691 -7.709 15.882 1.00 61.00 285 THR A C 1
ATOM 2115 O O . THR A 1 285 ? 1.805 -7.209 16.047 1.00 61.00 285 THR A O 1
ATOM 2118 N N . THR A 1 286 ? -0.352 -6.942 15.561 1.00 71.38 286 THR A N 1
ATOM 2119 C CA . THR A 1 286 ? -0.260 -5.484 15.385 1.00 71.38 286 THR A CA 1
ATOM 2120 C C . THR A 1 286 ? -1.573 -4.764 15.734 1.00 71.38 286 THR A C 1
ATOM 2122 O O . THR A 1 286 ? -2.021 -3.934 14.954 1.00 71.38 286 THR A O 1
ATOM 2125 N N . PRO A 1 287 ? -2.222 -5.032 16.880 1.00 76.88 287 PRO A N 1
ATOM 2126 C CA . PRO A 1 287 ? -3.585 -4.570 17.130 1.00 76.88 287 PRO A CA 1
ATOM 2127 C C . PRO A 1 287 ? -3.664 -3.048 17.296 1.00 76.88 287 PRO A C 1
ATOM 2129 O O . PRO A 1 287 ? -2.692 -2.382 17.674 1.00 76.88 287 PRO A O 1
ATOM 2132 N N . TYR A 1 288 ? -4.860 -2.487 17.100 1.00 85.00 288 TYR A N 1
ATOM 2133 C CA . TYR A 1 288 ? -5.121 -1.116 17.535 1.00 85.00 288 TYR A CA 1
ATOM 2134 C C . TYR A 1 288 ? -4.913 -0.990 19.044 1.00 85.00 288 TYR A C 1
ATOM 2136 O O . TYR A 1 288 ? -5.307 -1.863 19.814 1.00 85.00 288 TYR A O 1
ATOM 2144 N N . SER A 1 289 ? -4.295 0.105 19.480 1.00 87.19 289 SER A N 1
ATOM 2145 C CA . SER A 1 289 ? -3.950 0.319 20.888 1.00 87.19 289 SER A CA 1
ATOM 2146 C C . SER A 1 289 ? -4.189 1.769 21.314 1.00 87.19 289 SER A C 1
ATOM 2148 O O . SER A 1 289 ? -4.027 2.676 20.490 1.00 87.19 289 SER A O 1
ATOM 2150 N N . PRO A 1 290 ? -4.519 2.022 22.596 1.00 90.50 290 PRO A N 1
ATOM 2151 C CA . PRO A 1 290 ? -4.559 3.374 23.136 1.00 90.50 290 PRO A CA 1
ATOM 2152 C C . PRO A 1 290 ? -3.268 4.164 22.874 1.00 90.50 290 PRO A C 1
ATOM 2154 O O . PRO A 1 290 ? -2.162 3.625 22.955 1.00 90.50 290 PRO A O 1
ATOM 2157 N N . GLY A 1 291 ? -3.413 5.450 22.560 1.00 89.62 291 GLY A N 1
ATOM 2158 C CA . GLY A 1 291 ? -2.326 6.359 22.194 1.00 89.62 291 GLY A CA 1
ATOM 2159 C C . GLY A 1 291 ? -2.009 6.407 20.695 1.00 89.62 291 GLY A C 1
ATOM 2160 O O . GLY A 1 291 ? -1.341 7.342 20.251 1.00 89.62 291 GLY A O 1
ATOM 2161 N N . MET A 1 292 ? -2.500 5.452 19.892 1.00 90.25 292 MET A N 1
ATOM 2162 C CA . MET A 1 292 ? -2.407 5.548 18.432 1.00 90.25 292 MET A CA 1
ATOM 2163 C C . MET A 1 292 ? -3.152 6.788 17.933 1.00 90.25 292 MET A C 1
ATOM 2165 O O . MET A 1 292 ? -4.281 7.065 18.348 1.00 90.25 292 MET A O 1
ATOM 2169 N N . LYS A 1 293 ? -2.520 7.532 17.023 1.00 93.25 293 LYS A N 1
ATOM 2170 C CA . LYS A 1 293 ? -3.135 8.707 16.402 1.00 93.25 293 LYS A CA 1
ATOM 2171 C C . LYS A 1 293 ? -3.957 8.293 15.191 1.00 93.25 293 LYS A C 1
ATOM 2173 O O . LYS A 1 293 ? -3.627 7.337 14.494 1.00 93.25 293 LYS A O 1
ATOM 2178 N N . LEU A 1 294 ? -5.017 9.040 14.933 1.00 93.62 294 LEU A N 1
ATOM 2179 C CA . LEU A 1 294 ? -5.929 8.832 13.819 1.00 93.62 294 LEU A CA 1
ATOM 2180 C C . LEU A 1 294 ? -6.250 10.180 13.175 1.00 93.62 294 LEU A C 1
ATOM 2182 O O . LEU A 1 294 ? -6.439 11.174 13.869 1.00 93.62 294 LEU A O 1
ATOM 2186 N N . GLN A 1 295 ? -6.344 10.215 11.853 1.00 95.50 295 GLN A N 1
ATOM 2187 C CA . GLN A 1 295 ? -6.911 11.338 11.110 1.00 95.50 295 GLN A CA 1
ATOM 2188 C C . GLN A 1 295 ? -7.847 10.796 10.032 1.00 95.50 295 GLN A C 1
ATOM 2190 O O . GLN A 1 295 ? -7.581 9.742 9.454 1.00 95.50 295 GLN A O 1
ATOM 2195 N N . LEU A 1 296 ? -8.951 11.493 9.763 1.00 95.62 296 LEU A N 1
ATOM 2196 C CA . LEU A 1 296 ? -9.867 11.082 8.705 1.00 95.62 296 LEU A CA 1
ATOM 2197 C C . LEU A 1 296 ? -9.230 11.292 7.329 1.00 95.62 296 LEU A C 1
ATOM 2199 O O . LEU A 1 296 ? -8.398 12.173 7.120 1.00 95.62 296 LEU A O 1
ATOM 2203 N N . GLN A 1 297 ? -9.614 10.435 6.397 1.00 94.75 297 GLN A N 1
ATOM 2204 C CA . GLN A 1 297 ? -9.070 10.351 5.050 1.00 94.75 297 GLN A CA 1
ATOM 2205 C C . GLN A 1 297 ? -10.229 10.261 4.065 1.00 94.75 297 GLN A C 1
ATOM 2207 O O . GLN A 1 297 ? -11.205 9.576 4.341 1.00 94.75 297 GLN A O 1
ATOM 2212 N N . CYS A 1 298 ? -10.159 10.940 2.929 1.00 94.12 298 CYS A N 1
ATOM 2213 C CA . CYS A 1 298 ? -11.206 10.905 1.913 1.00 94.12 298 CYS A CA 1
ATOM 2214 C C . CYS A 1 298 ? -10.670 10.248 0.644 1.00 94.12 298 CYS A C 1
ATOM 2216 O O . CYS A 1 298 ? -9.724 10.752 0.038 1.00 94.12 298 CYS A O 1
ATOM 2218 N N . PHE A 1 299 ? -11.269 9.130 0.248 1.00 93.38 299 PHE A N 1
ATOM 2219 C CA . PHE A 1 299 ? -10.911 8.361 -0.937 1.00 93.38 299 PHE A CA 1
ATOM 2220 C C . PHE A 1 299 ? -11.872 8.667 -2.091 1.00 93.38 299 PHE A C 1
ATOM 2222 O O . PHE A 1 299 ? -13.088 8.593 -1.942 1.00 93.38 299 PHE A O 1
ATOM 2229 N N . SER A 1 300 ? -11.334 9.001 -3.258 1.00 93.69 300 SER A N 1
ATOM 2230 C CA . SER A 1 300 ? -12.088 9.156 -4.507 1.00 93.69 300 SER A CA 1
ATOM 2231 C C . SER A 1 300 ? -11.161 8.859 -5.691 1.00 93.69 300 SER A C 1
ATOM 2233 O O . SER A 1 300 ? -9.9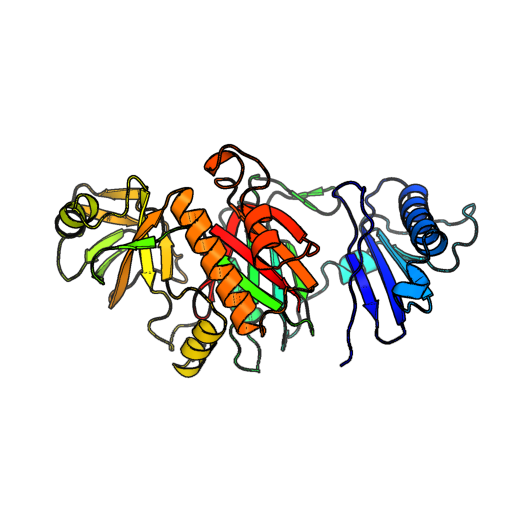41 8.853 -5.499 1.00 93.69 300 SER A O 1
ATOM 2235 N N . PRO A 1 301 ? -11.679 8.659 -6.918 1.00 95.00 301 PRO A N 1
ATOM 2236 C CA . PRO A 1 301 ? -10.828 8.544 -8.101 1.00 95.00 301 PRO A CA 1
ATOM 2237 C C . PRO A 1 301 ? -9.851 9.723 -8.234 1.00 95.00 301 PRO A C 1
ATOM 2239 O O . PRO A 1 301 ? -8.660 9.522 -8.450 1.00 95.00 301 PRO A O 1
ATOM 2242 N N . GLU A 1 302 ? -10.321 10.953 -8.019 1.00 95.75 302 GLU A N 1
ATOM 2243 C CA . GLU A 1 302 ? -9.501 12.169 -8.113 1.00 95.75 302 GLU A CA 1
ATOM 2244 C C . GLU A 1 302 ? -8.410 12.212 -7.034 1.00 95.75 302 GLU A C 1
ATOM 2246 O O . GLU A 1 302 ? -7.254 12.526 -7.325 1.00 95.75 302 GLU A O 1
ATOM 2251 N N . HIS A 1 303 ? -8.750 11.861 -5.790 1.00 95.62 303 HIS A N 1
ATOM 2252 C CA . HIS A 1 303 ? -7.777 11.783 -4.701 1.00 95.62 303 HIS A CA 1
ATOM 2253 C C . HIS A 1 303 ? -6.764 10.664 -4.916 1.00 95.62 303 HIS A C 1
ATOM 2255 O O . HIS A 1 303 ? -5.590 10.857 -4.605 1.00 95.62 303 HIS A O 1
ATOM 2261 N N . ALA A 1 304 ? -7.185 9.541 -5.503 1.00 95.62 304 ALA A N 1
ATOM 2262 C CA . ALA A 1 304 ? -6.298 8.439 -5.832 1.00 95.62 304 ALA A CA 1
ATOM 2263 C C . ALA A 1 304 ? -5.218 8.852 -6.833 1.00 95.62 304 ALA A C 1
ATOM 2265 O O . ALA A 1 304 ? -4.042 8.556 -6.623 1.00 95.62 304 ALA A O 1
ATOM 2266 N N . LEU A 1 305 ? -5.602 9.599 -7.870 1.00 96.44 305 LEU A N 1
ATOM 2267 C CA . LEU A 1 305 ? -4.667 10.139 -8.856 1.00 96.44 305 LEU A CA 1
ATOM 2268 C C . LEU A 1 305 ? -3.773 11.239 -8.271 1.00 96.44 305 LEU A C 1
ATOM 2270 O O . LEU A 1 305 ? -2.584 11.295 -8.583 1.00 96.44 305 LEU A O 1
ATOM 2274 N N . LYS A 1 306 ? -4.320 12.097 -7.400 1.00 95.88 306 LYS A N 1
ATOM 2275 C CA . LYS A 1 306 ? -3.553 13.153 -6.727 1.00 95.88 306 LYS A CA 1
ATOM 2276 C C . LYS A 1 306 ? -2.497 12.585 -5.775 1.00 95.88 306 LYS A C 1
ATOM 2278 O O . LYS A 1 306 ? -1.358 13.045 -5.808 1.00 95.88 306 LYS A O 1
ATOM 2283 N N . ASP A 1 307 ? -2.862 11.606 -4.946 1.00 96.44 307 ASP A N 1
ATOM 2284 C CA . ASP A 1 307 ? -1.918 10.911 -4.062 1.00 96.44 307 ASP A CA 1
ATOM 2285 C C . ASP A 1 307 ? -0.865 10.177 -4.897 1.00 96.44 307 ASP A C 1
ATOM 2287 O O . ASP A 1 307 ? 0.319 10.406 -4.686 1.00 96.44 307 ASP A O 1
ATOM 2291 N N . LEU A 1 308 ? -1.268 9.410 -5.921 1.00 97.25 308 LEU A N 1
ATOM 2292 C CA . LEU A 1 308 ? -0.331 8.730 -6.823 1.00 97.25 308 LEU A CA 1
ATOM 2293 C C . LEU A 1 308 ? 0.708 9.697 -7.401 1.00 97.25 308 LEU A C 1
ATOM 2295 O O . LEU A 1 308 ? 1.906 9.484 -7.231 1.00 97.25 308 LEU A O 1
ATOM 2299 N N . ARG A 1 309 ? 0.262 10.790 -8.030 1.00 97.81 309 ARG A N 1
ATOM 2300 C CA . ARG A 1 309 ? 1.163 11.802 -8.592 1.00 97.81 309 ARG A CA 1
ATOM 2301 C C . ARG A 1 309 ? 2.118 12.348 -7.534 1.00 97.81 309 ARG A C 1
ATOM 2303 O O . ARG A 1 309 ? 3.324 12.329 -7.749 1.00 97.81 309 ARG A O 1
ATOM 2310 N N . SER A 1 310 ? 1.597 12.770 -6.381 1.00 96.75 310 SER A N 1
ATOM 2311 C CA . SER A 1 310 ? 2.414 13.339 -5.305 1.00 96.75 310 SER A CA 1
ATOM 2312 C C . SER A 1 310 ? 3.475 12.358 -4.797 1.00 96.75 310 SER A C 1
ATOM 2314 O O . SER A 1 310 ? 4.609 12.760 -4.529 1.00 96.75 310 SER A O 1
ATOM 2316 N N . ARG A 1 311 ? 3.137 11.069 -4.688 1.00 96.56 311 ARG A N 1
ATOM 2317 C CA . ARG A 1 311 ? 4.061 10.017 -4.247 1.00 96.56 311 ARG A CA 1
ATOM 2318 C C . ARG A 1 311 ? 5.158 9.757 -5.275 1.00 96.56 311 ARG A C 1
ATOM 2320 O O . ARG A 1 311 ? 6.320 9.660 -4.893 1.00 96.56 311 ARG A O 1
ATOM 2327 N N . VAL A 1 312 ? 4.814 9.705 -6.562 1.00 97.00 312 VAL A N 1
ATOM 2328 C CA . VAL A 1 312 ? 5.793 9.501 -7.643 1.00 97.00 312 VAL A CA 1
ATOM 2329 C C . VAL A 1 312 ? 6.690 10.729 -7.821 1.00 97.00 312 VAL A C 1
ATOM 2331 O O . VAL A 1 312 ? 7.894 10.584 -7.999 1.00 97.00 312 VAL A O 1
ATOM 2334 N N . GLU A 1 313 ? 6.150 11.943 -7.703 1.00 97.06 313 GLU A N 1
ATOM 2335 C CA . GLU A 1 313 ? 6.938 13.184 -7.728 1.00 97.06 313 GLU A CA 1
ATOM 2336 C C . GLU A 1 313 ? 7.899 13.273 -6.536 1.00 97.06 313 GLU A C 1
ATOM 2338 O O . GLU A 1 313 ? 9.052 13.675 -6.695 1.00 97.06 313 GLU A O 1
ATOM 2343 N N . THR A 1 314 ? 7.451 12.854 -5.348 1.00 95.94 314 THR A N 1
ATOM 2344 C CA . THR A 1 314 ? 8.308 12.769 -4.156 1.00 95.94 314 THR A CA 1
ATOM 2345 C C . THR A 1 314 ? 9.453 11.788 -4.389 1.00 95.94 314 THR A C 1
ATOM 2347 O O . THR A 1 314 ? 10.607 12.122 -4.142 1.00 95.94 314 THR A O 1
ATOM 2350 N N . ASP A 1 315 ? 9.152 10.602 -4.914 1.00 95.62 315 ASP A N 1
ATOM 2351 C CA . ASP A 1 315 ? 10.154 9.597 -5.263 1.00 95.62 315 ASP A CA 1
ATOM 2352 C C . ASP A 1 315 ? 11.166 10.126 -6.301 1.00 95.62 315 ASP A C 1
ATOM 2354 O O . ASP A 1 315 ? 12.376 10.038 -6.091 1.00 95.62 315 ASP A O 1
ATOM 2358 N N . MET A 1 316 ? 10.704 10.799 -7.360 1.00 96.56 316 MET A N 1
ATOM 2359 C CA . MET A 1 316 ? 11.583 11.483 -8.315 1.00 96.56 316 MET A CA 1
ATOM 2360 C C . MET A 1 316 ? 12.492 12.506 -7.625 1.00 96.56 316 MET A C 1
ATOM 2362 O O . MET A 1 316 ? 13.700 12.519 -7.871 1.00 96.56 316 MET A O 1
ATOM 2366 N N . ALA A 1 317 ? 11.946 13.343 -6.739 1.00 95.81 317 ALA A N 1
ATOM 2367 C CA . ALA A 1 317 ? 12.709 14.357 -6.015 1.00 95.81 317 ALA A CA 1
ATOM 2368 C C . ALA A 1 317 ? 13.794 13.736 -5.118 1.00 95.81 317 ALA A C 1
ATOM 2370 O O . ALA A 1 317 ? 14.941 14.187 -5.146 1.00 95.81 317 ALA A O 1
ATOM 2371 N N . LEU A 1 318 ? 13.469 12.657 -4.398 1.00 92.81 318 LEU A N 1
ATOM 2372 C CA . LEU A 1 318 ? 14.420 11.897 -3.574 1.00 92.81 318 LEU A CA 1
ATOM 2373 C C . LEU A 1 318 ? 15.563 11.284 -4.396 1.00 92.81 318 LEU A C 1
ATOM 2375 O O . LEU A 1 318 ? 16.657 11.052 -3.879 1.00 92.81 318 LEU A O 1
ATOM 2379 N N . HIS A 1 319 ? 15.336 11.066 -5.691 1.00 93.00 319 HIS A N 1
ATOM 2380 C CA . HIS A 1 319 ? 16.303 10.477 -6.612 1.00 93.00 319 HIS A CA 1
ATOM 2381 C C . HIS A 1 319 ? 16.902 11.476 -7.618 1.00 93.00 319 HIS A C 1
ATOM 2383 O O . HIS A 1 319 ? 17.447 11.075 -8.654 1.00 93.00 319 HIS A O 1
ATOM 2389 N N . ASN A 1 320 ? 16.914 12.769 -7.269 1.00 94.81 320 ASN A N 1
ATOM 2390 C CA . ASN A 1 320 ? 17.477 13.870 -8.066 1.00 94.81 320 ASN A CA 1
ATOM 2391 C C . ASN A 1 320 ? 16.819 14.014 -9.449 1.00 94.81 320 ASN A C 1
ATOM 2393 O O . ASN A 1 320 ? 17.502 14.245 -10.446 1.00 94.81 320 ASN A O 1
ATOM 2397 N N . GLY A 1 321 ? 15.504 13.818 -9.516 1.00 94.56 321 GLY A N 1
ATOM 2398 C CA . GLY A 1 321 ? 14.717 13.898 -10.746 1.00 94.56 321 GLY A CA 1
ATOM 2399 C C . GLY A 1 321 ? 14.976 12.759 -11.731 1.00 94.56 321 GLY A C 1
ATOM 2400 O O . GLY A 1 321 ? 14.613 12.882 -12.897 1.00 94.56 321 GLY A O 1
ATOM 2401 N N . ARG A 1 322 ? 15.627 11.667 -11.306 1.00 93.50 322 ARG A N 1
ATOM 2402 C CA . ARG A 1 322 ? 15.900 10.520 -12.179 1.00 93.50 322 ARG A CA 1
ATOM 2403 C C . ARG A 1 322 ? 14.778 9.484 -12.076 1.00 93.50 322 ARG A C 1
ATOM 2405 O O . ARG A 1 322 ? 14.529 9.003 -10.964 1.00 93.50 322 ARG A O 1
ATOM 2412 N N . PRO A 1 323 ? 14.161 9.091 -13.206 1.00 92.56 323 PRO A N 1
ATOM 2413 C CA . PRO A 1 323 ? 13.172 8.026 -13.208 1.00 92.56 323 PRO A CA 1
ATOM 2414 C C . PRO A 1 323 ? 13.810 6.693 -12.804 1.00 92.56 323 PRO A C 1
ATOM 2416 O O . PRO A 1 323 ? 15.028 6.517 -12.938 1.00 92.56 323 PRO A O 1
ATOM 2419 N N . PRO A 1 324 ? 13.016 5.748 -12.278 1.00 86.50 324 PRO A N 1
ATOM 2420 C CA . PRO A 1 324 ? 13.501 4.397 -12.058 1.00 86.50 324 PRO A CA 1
ATOM 2421 C C . PRO A 1 324 ? 13.879 3.729 -13.385 1.00 86.50 324 PRO A C 1
ATOM 2423 O O . PRO A 1 324 ? 13.342 4.052 -14.440 1.00 86.50 324 PRO A O 1
ATOM 2426 N N . LYS A 1 325 ? 14.802 2.768 -13.328 1.00 82.81 325 LYS A N 1
ATOM 2427 C CA . LYS A 1 325 ? 15.202 1.958 -14.490 1.00 82.81 325 LYS A CA 1
ATOM 2428 C C . LYS A 1 325 ? 14.160 0.907 -14.858 1.00 82.81 325 LYS A C 1
ATOM 2430 O O . LYS A 1 325 ? 14.108 0.471 -16.000 1.00 82.81 325 LYS A O 1
ATOM 2435 N N . ALA A 1 326 ? 13.383 0.474 -13.874 1.00 83.00 326 ALA A N 1
ATOM 2436 C CA . ALA A 1 326 ? 12.243 -0.415 -14.020 1.00 83.00 326 ALA A CA 1
ATOM 2437 C C . ALA A 1 326 ? 11.344 -0.269 -12.786 1.00 83.00 326 ALA A C 1
ATOM 2439 O O . ALA A 1 326 ? 11.816 0.148 -11.723 1.00 83.00 326 ALA A O 1
ATOM 2440 N N . ALA A 1 327 ? 10.078 -0.660 -12.893 1.00 83.62 327 ALA A N 1
ATOM 2441 C CA . ALA A 1 327 ? 9.177 -0.698 -11.749 1.00 83.62 327 ALA A CA 1
ATOM 2442 C C . ALA A 1 327 ? 8.308 -1.957 -11.730 1.00 83.62 327 ALA A C 1
ATOM 2444 O O . ALA A 1 327 ? 7.861 -2.445 -12.768 1.00 83.62 327 ALA A O 1
ATOM 2445 N N . VAL A 1 328 ? 8.024 -2.449 -10.527 1.00 84.44 328 VAL A N 1
ATOM 2446 C CA . VAL A 1 328 ? 6.918 -3.383 -10.296 1.00 84.44 328 VAL A CA 1
ATOM 2447 C C . VAL A 1 328 ? 5.767 -2.597 -9.689 1.00 84.44 328 VAL A C 1
ATOM 2449 O O . VAL A 1 328 ? 5.961 -1.954 -8.661 1.00 84.44 328 VAL A O 1
ATOM 2452 N N . ILE A 1 329 ? 4.592 -2.638 -10.312 1.00 90.00 329 ILE A N 1
ATOM 2453 C CA . ILE A 1 329 ? 3.392 -1.908 -9.890 1.00 90.00 329 ILE A CA 1
ATOM 2454 C C . ILE A 1 329 ? 2.312 -2.918 -9.508 1.00 90.00 329 ILE A C 1
ATOM 2456 O O . ILE A 1 329 ? 1.869 -3.715 -10.331 1.00 90.00 329 ILE A O 1
ATOM 2460 N N . ILE A 1 330 ? 1.867 -2.874 -8.258 1.00 89.88 330 ILE A N 1
ATOM 2461 C CA . ILE A 1 330 ? 0.819 -3.749 -7.738 1.00 89.88 330 ILE A CA 1
ATOM 2462 C C . ILE A 1 330 ? -0.328 -2.860 -7.289 1.00 89.88 330 ILE A C 1
ATOM 2464 O O . ILE A 1 330 ? -0.211 -2.123 -6.312 1.00 89.88 330 ILE A O 1
ATOM 2468 N N . SER A 1 331 ? -1.417 -2.889 -8.047 1.00 90.81 331 SER A N 1
ATOM 2469 C CA . SER A 1 331 ? -2.578 -2.023 -7.830 1.00 90.81 331 SER A CA 1
ATOM 2470 C C . SER A 1 331 ? -3.741 -2.848 -7.303 1.00 90.81 331 SER A C 1
ATOM 2472 O O . SER A 1 331 ? -3.907 -4.007 -7.677 1.00 90.81 331 SER A O 1
ATOM 2474 N N . CYS A 1 332 ? -4.561 -2.273 -6.435 1.00 89.62 332 CYS A N 1
ATOM 2475 C CA . CYS A 1 332 ? -5.754 -2.952 -5.951 1.00 89.62 332 CYS A CA 1
ATOM 2476 C C . CYS A 1 332 ? -6.695 -3.317 -7.097 1.00 89.62 332 CYS A C 1
ATOM 2478 O O . CYS A 1 332 ? -6.932 -2.512 -7.993 1.00 89.62 332 CYS A O 1
ATOM 2480 N N . GLY A 1 333 ? -7.312 -4.497 -7.044 1.00 82.88 333 GLY A N 1
ATOM 2481 C CA . GLY A 1 333 ? -8.328 -4.925 -8.009 1.00 82.88 333 GLY A CA 1
ATOM 2482 C C . GLY A 1 333 ? -9.551 -4.002 -8.059 1.00 82.88 333 GLY A C 1
ATOM 2483 O O . GLY A 1 333 ? -10.281 -4.009 -9.044 1.00 82.88 333 GLY A O 1
ATOM 2484 N N . ALA A 1 334 ? -9.749 -3.170 -7.032 1.00 84.31 334 ALA A N 1
ATOM 2485 C CA . ALA A 1 334 ? -10.755 -2.112 -7.021 1.00 84.31 334 ALA A CA 1
ATOM 2486 C C . ALA A 1 334 ? -10.300 -0.800 -7.700 1.00 84.31 334 ALA A C 1
ATOM 2488 O O . ALA A 1 334 ? -11.096 0.130 -7.775 1.00 84.31 334 ALA A O 1
ATOM 2489 N N . ARG A 1 335 ? -9.046 -0.698 -8.170 1.00 88.38 335 ARG A N 1
ATOM 2490 C CA . ARG A 1 335 ? -8.506 0.407 -8.988 1.00 88.38 335 ARG A CA 1
ATOM 2491 C C . ARG A 1 335 ? -8.618 0.084 -10.487 1.00 88.38 335 ARG A C 1
ATOM 2493 O O . ARG A 1 335 ? -9.446 -0.721 -10.908 1.00 88.38 335 ARG A O 1
ATOM 2500 N N . GLY A 1 336 ? -7.835 0.763 -11.326 1.00 88.62 336 GLY A N 1
ATOM 2501 C CA . GLY A 1 336 ? -7.886 0.599 -12.778 1.00 88.62 336 GLY A CA 1
ATOM 2502 C C . GLY A 1 336 ? -9.262 0.963 -13.338 1.00 88.62 336 GLY A C 1
ATOM 2503 O O . GLY A 1 336 ? -9.880 1.935 -12.903 1.00 88.62 336 GLY A O 1
ATOM 2504 N N . VAL A 1 337 ? -9.764 0.165 -14.282 1.00 87.19 337 VAL A N 1
ATOM 2505 C CA . VAL A 1 337 ? -11.071 0.399 -14.922 1.00 87.19 337 VAL A CA 1
ATOM 2506 C C . VAL A 1 337 ? -12.207 0.464 -13.899 1.00 87.19 337 VAL A C 1
ATOM 2508 O O . VAL A 1 337 ? -13.117 1.268 -14.071 1.00 87.19 337 VAL A O 1
ATOM 2511 N N . ALA A 1 338 ? -12.142 -0.319 -12.817 1.00 87.56 338 ALA A N 1
ATOM 2512 C CA . ALA A 1 338 ? -13.191 -0.339 -11.798 1.00 87.56 338 ALA A CA 1
ATOM 2513 C C . ALA A 1 338 ? -13.355 1.015 -11.085 1.00 87.56 338 ALA A C 1
ATOM 2515 O O . ALA A 1 338 ? -14.476 1.402 -10.765 1.00 87.56 338 ALA A O 1
ATOM 2516 N N . LEU A 1 339 ? -12.257 1.751 -10.874 1.00 91.62 339 LEU A N 1
ATOM 2517 C CA . LEU A 1 339 ? -12.279 3.057 -10.209 1.00 91.62 339 LEU A CA 1
ATOM 2518 C C . LEU A 1 339 ? -12.368 4.226 -11.191 1.00 91.62 339 LEU A C 1
ATOM 2520 O O . LEU A 1 339 ? -13.064 5.202 -10.924 1.00 91.62 339 LEU A O 1
ATOM 2524 N N . TYR A 1 340 ? -11.631 4.151 -12.300 1.00 94.38 340 TYR A N 1
ATOM 2525 C CA . TYR A 1 340 ? -11.447 5.277 -13.220 1.00 94.38 340 TYR A CA 1
ATOM 2526 C C . TYR A 1 340 ? -12.331 5.197 -14.469 1.00 94.38 340 TYR A C 1
ATOM 2528 O O . TYR A 1 340 ? -12.394 6.156 -15.232 1.00 94.38 340 TYR A O 1
ATOM 2536 N N . GLY A 1 341 ? -12.979 4.055 -14.720 1.00 93.50 341 GLY A N 1
ATOM 2537 C CA . GLY A 1 341 ? -13.780 3.817 -15.924 1.00 93.50 341 GLY A CA 1
ATOM 2538 C C . GLY A 1 341 ? -12.961 3.691 -17.213 1.00 93.50 341 GLY A C 1
ATOM 2539 O O . GLY A 1 341 ? -13.530 3.658 -18.300 1.00 93.50 341 GLY A O 1
ATO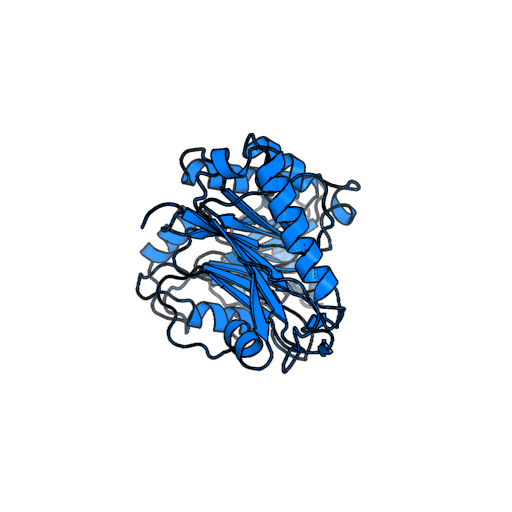M 2540 N N . SER A 1 342 ? -11.629 3.662 -17.131 1.00 92.75 342 SER A N 1
ATOM 2541 C CA . SER A 1 342 ? -10.730 3.600 -18.288 1.00 92.75 342 SER A CA 1
ATOM 2542 C C . SER A 1 342 ? -9.427 2.881 -17.948 1.00 92.75 342 SER A C 1
ATOM 2544 O O . SER A 1 342 ? -8.972 2.883 -16.802 1.00 92.75 342 SER A O 1
ATOM 2546 N N . GLU A 1 343 ? -8.833 2.247 -18.955 1.00 90.38 343 GLU A N 1
ATOM 2547 C CA . GLU A 1 343 ? -7.540 1.574 -18.842 1.00 90.38 343 GLU A CA 1
ATOM 2548 C C . GLU A 1 343 ? -6.381 2.582 -18.837 1.00 90.38 343 GLU A C 1
ATOM 2550 O O . GLU A 1 343 ? -6.499 3.701 -19.333 1.00 90.38 343 GLU A O 1
ATOM 2555 N N . GLY A 1 344 ? -5.238 2.185 -18.272 1.00 87.81 344 GLY A N 1
ATOM 2556 C CA . GLY A 1 344 ? -3.981 2.933 -18.394 1.00 87.81 344 GLY A CA 1
ATOM 2557 C C . GLY A 1 344 ? -3.904 4.274 -17.653 1.00 87.81 344 GLY A C 1
ATOM 2558 O O . GLY A 1 344 ? -2.919 4.987 -17.836 1.00 87.81 344 GLY A O 1
ATOM 2559 N N . VAL A 1 345 ? -4.889 4.617 -16.814 1.00 94.75 345 VAL A N 1
ATOM 2560 C CA . VAL A 1 345 ? -4.962 5.917 -16.118 1.00 94.75 345 VAL A CA 1
ATOM 2561 C C . VAL A 1 345 ? -3.782 6.133 -15.159 1.00 94.75 345 VAL A C 1
ATOM 2563 O O . VAL A 1 345 ? -3.082 7.136 -15.275 1.00 94.75 345 VAL A O 1
ATOM 2566 N N . GLU A 1 346 ? -3.501 5.190 -14.252 1.00 94.81 346 GLU A N 1
ATOM 2567 C CA . GLU A 1 346 ? -2.345 5.303 -13.341 1.00 94.81 346 GLU A CA 1
ATOM 2568 C C . GLU A 1 346 ? -1.016 5.257 -14.112 1.00 94.81 346 GLU A C 1
ATOM 2570 O O . GLU A 1 346 ? -0.119 6.057 -13.853 1.00 94.81 346 GLU A O 1
ATOM 2575 N N . SER A 1 347 ? -0.903 4.379 -15.117 1.00 92.62 347 SER A N 1
ATOM 2576 C CA . SER A 1 347 ? 0.284 4.276 -15.978 1.00 92.62 347 SER A CA 1
ATOM 2577 C C . SER A 1 347 ? 0.578 5.570 -16.741 1.00 92.62 347 SER A C 1
ATOM 2579 O O . SER A 1 347 ? 1.741 5.893 -16.963 1.00 92.62 347 SER A O 1
ATOM 2581 N N . ALA A 1 348 ? -0.451 6.327 -17.133 1.00 94.56 348 ALA A N 1
ATOM 2582 C CA . ALA A 1 348 ? -0.275 7.628 -17.768 1.00 94.56 348 ALA A CA 1
ATOM 2583 C C . ALA A 1 348 ? 0.357 8.647 -16.810 1.00 94.56 348 ALA A C 1
ATOM 2585 O O . ALA A 1 348 ? 1.271 9.357 -17.219 1.00 94.56 348 ALA A O 1
ATOM 2586 N N . ILE A 1 349 ? -0.060 8.664 -15.538 1.00 97.25 349 ILE A N 1
ATOM 2587 C CA . ILE A 1 349 ? 0.552 9.522 -14.512 1.00 97.25 349 ILE A CA 1
ATOM 2588 C C . ILE A 1 349 ? 2.015 9.144 -14.297 1.00 97.25 349 ILE A C 1
ATOM 2590 O O . ILE A 1 349 ? 2.868 10.025 -14.258 1.00 97.25 349 ILE A O 1
ATOM 2594 N N . PHE A 1 350 ? 2.318 7.848 -14.198 1.00 95.88 350 PHE A N 1
ATOM 2595 C CA . PHE A 1 350 ? 3.697 7.384 -14.075 1.00 95.88 350 PHE A CA 1
ATOM 2596 C C . PHE A 1 350 ? 4.573 7.872 -15.237 1.00 95.88 350 PHE A C 1
ATOM 2598 O O . PHE A 1 350 ? 5.593 8.510 -14.990 1.00 95.88 350 PHE A O 1
ATOM 2605 N N . ARG A 1 351 ? 4.154 7.652 -16.493 1.00 95.44 351 ARG A N 1
ATOM 2606 C CA . ARG A 1 351 ? 4.887 8.123 -17.685 1.00 95.44 351 ARG A CA 1
ATOM 2607 C C . ARG A 1 351 ? 5.071 9.636 -17.705 1.00 95.44 351 ARG A C 1
ATOM 2609 O O . ARG A 1 351 ? 6.147 10.115 -18.046 1.00 95.44 351 ARG A O 1
ATOM 2616 N N . GLU A 1 352 ? 4.033 10.385 -17.339 1.00 97.62 352 GLU A N 1
ATOM 2617 C CA . GLU A 1 352 ? 4.094 11.846 -17.295 1.00 97.62 352 GLU A CA 1
ATOM 2618 C C . GLU A 1 352 ? 5.121 12.335 -16.267 1.00 97.62 352 GLU A C 1
ATOM 2620 O O . GLU A 1 352 ? 5.958 13.174 -16.590 1.00 97.62 352 GLU A O 1
ATOM 2625 N N . VAL A 1 353 ? 5.089 11.788 -15.047 1.00 98.19 353 VAL A N 1
ATOM 2626 C CA . VAL A 1 353 ? 5.996 12.197 -13.966 1.00 98.19 353 VAL A CA 1
ATOM 2627 C C . VAL A 1 353 ? 7.431 11.722 -14.219 1.00 98.19 353 VAL A C 1
ATOM 2629 O O . VAL A 1 353 ? 8.376 12.455 -13.936 1.00 98.19 353 VAL A O 1
ATOM 2632 N N . TRP A 1 354 ? 7.620 10.518 -14.766 1.00 96.62 354 TRP A N 1
ATOM 2633 C CA . TRP A 1 354 ? 8.945 9.997 -15.122 1.00 96.62 354 TRP A CA 1
ATOM 2634 C C . TRP A 1 354 ? 9.554 10.688 -16.345 1.00 96.62 354 TRP A C 1
ATOM 2636 O O . TRP A 1 354 ? 10.776 10.707 -16.484 1.00 96.62 354 TRP A O 1
ATOM 2646 N N . GLY A 1 355 ? 8.723 11.254 -17.224 1.00 96.19 355 GLY A N 1
ATOM 2647 C CA . GLY A 1 355 ? 9.153 11.898 -18.466 1.00 96.19 355 GLY A CA 1
ATOM 2648 C C . GLY A 1 355 ? 9.655 10.923 -19.537 1.00 96.19 355 GLY A C 1
ATOM 2649 O O . GLY A 1 355 ? 10.175 11.360 -20.563 1.00 96.19 355 GLY A O 1
ATOM 2650 N N . CYS A 1 356 ? 9.522 9.615 -19.313 1.00 86.94 356 CYS A N 1
ATOM 2651 C CA . CYS A 1 356 ? 9.892 8.559 -20.248 1.00 86.94 356 CYS A CA 1
ATOM 2652 C C . CYS A 1 356 ? 9.075 7.283 -20.000 1.00 86.94 356 CYS A C 1
ATOM 2654 O O . CYS A 1 356 ? 8.439 7.115 -18.954 1.00 86.94 356 CYS A O 1
ATOM 2656 N N . ASP A 1 357 ? 9.129 6.365 -20.964 1.00 83.88 357 ASP A N 1
ATOM 2657 C CA . ASP A 1 357 ? 8.618 5.011 -20.790 1.00 83.88 357 ASP A CA 1
ATOM 2658 C C . ASP A 1 357 ? 9.610 4.170 -19.984 1.00 83.88 357 ASP A C 1
ATOM 2660 O O . ASP A 1 357 ? 10.614 3.673 -20.494 1.00 83.88 357 ASP A O 1
ATOM 2664 N N . VAL A 1 358 ? 9.318 4.021 -18.693 1.00 81.56 358 VAL A N 1
ATOM 2665 C CA . VAL A 1 358 ? 10.030 3.092 -17.815 1.00 81.56 358 VAL A CA 1
ATOM 2666 C C . VAL A 1 358 ? 9.457 1.683 -18.007 1.00 81.56 358 VAL A C 1
ATOM 2668 O O . VAL A 1 358 ? 8.234 1.520 -17.975 1.00 81.56 358 VAL A O 1
ATOM 2671 N N . PRO A 1 359 ? 10.296 0.640 -18.141 1.00 79.06 359 PRO A N 1
ATOM 2672 C CA . PRO A 1 359 ? 9.846 -0.747 -18.119 1.00 79.06 359 PRO A CA 1
ATOM 2673 C C . PRO A 1 359 ? 9.059 -1.058 -16.843 1.00 79.06 359 PRO A C 1
ATOM 26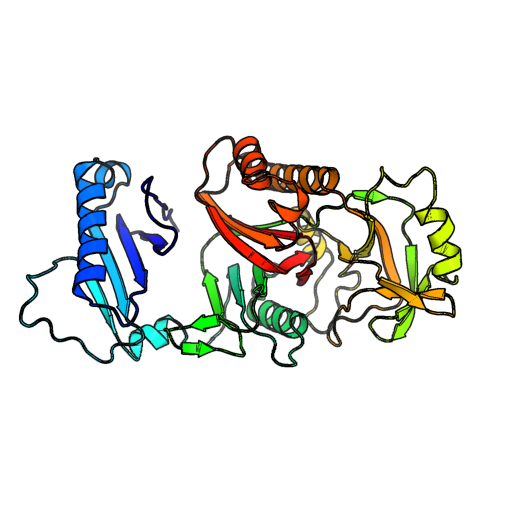75 O O . PRO A 1 359 ? 9.590 -0.972 -15.732 1.00 79.06 359 PRO A O 1
ATOM 2678 N N . THR A 1 360 ? 7.790 -1.432 -16.995 1.00 78.19 360 THR A N 1
ATOM 2679 C CA . THR A 1 360 ? 6.919 -1.756 -15.862 1.00 78.19 360 THR A CA 1
ATOM 2680 C C . THR A 1 360 ? 6.295 -3.132 -16.010 1.00 78.19 360 THR A C 1
ATOM 2682 O O . THR A 1 360 ? 5.885 -3.540 -17.094 1.00 78.19 360 THR A O 1
ATOM 2685 N N . VAL A 1 361 ? 6.226 -3.853 -14.896 1.00 78.88 361 VAL A N 1
ATOM 2686 C CA . VAL A 1 361 ? 5.496 -5.119 -14.763 1.00 78.88 361 VAL A CA 1
ATOM 2687 C C . VAL A 1 361 ? 4.613 -5.048 -13.526 1.00 78.88 361 VAL A C 1
ATOM 2689 O O . VAL A 1 361 ? 4.815 -4.195 -12.663 1.00 78.88 361 VAL A O 1
ATOM 2692 N N . GLY A 1 362 ? 3.617 -5.918 -13.412 1.00 77.44 362 GLY A N 1
ATOM 2693 C CA . GLY A 1 362 ? 2.664 -5.791 -12.323 1.00 77.44 362 GLY A CA 1
ATOM 2694 C C . GLY A 1 362 ? 1.463 -6.704 -12.432 1.00 77.44 362 GLY A C 1
ATOM 2695 O O . GLY A 1 362 ? 1.342 -7.486 -13.373 1.00 77.44 362 GLY A O 1
ATOM 2696 N N . PHE A 1 363 ? 0.570 -6.582 -11.458 1.00 76.81 363 PHE A N 1
ATOM 2697 C CA . PHE A 1 363 ? -0.717 -7.265 -11.443 1.00 76.81 363 PHE A CA 1
ATOM 2698 C C . PHE A 1 363 ? -1.712 -6.525 -10.543 1.00 76.81 363 PHE A C 1
ATOM 2700 O O . PHE A 1 363 ? -1.331 -5.676 -9.732 1.00 76.81 363 PHE A O 1
ATOM 2707 N N . PHE A 1 364 ? -2.993 -6.866 -10.690 1.00 81.69 364 PHE A N 1
ATOM 2708 C CA . PHE A 1 364 ? -4.043 -6.404 -9.789 1.00 81.69 364 PHE A CA 1
ATOM 2709 C C . PHE A 1 364 ? -4.188 -7.351 -8.593 1.00 81.69 364 PHE A C 1
ATOM 2711 O O . PHE A 1 364 ? -4.361 -8.557 -8.778 1.00 81.69 364 PHE A O 1
ATOM 2718 N N . ALA A 1 365 ? -4.125 -6.810 -7.378 1.00 79.94 365 ALA A N 1
ATOM 2719 C CA . ALA A 1 365 ? -4.139 -7.567 -6.131 1.00 79.94 365 ALA A CA 1
ATOM 2720 C C . ALA A 1 365 ? -5.497 -7.504 -5.407 1.00 79.94 365 ALA A C 1
ATOM 2722 O O . ALA A 1 365 ? -6.227 -6.521 -5.495 1.00 79.94 365 ALA A O 1
ATOM 2723 N N . GLY A 1 366 ? -5.822 -8.548 -4.641 1.00 75.94 366 GLY A N 1
ATOM 2724 C CA . GLY A 1 366 ? -6.930 -8.558 -3.673 1.00 75.94 366 GLY A CA 1
ATOM 2725 C C . GLY A 1 366 ? -6.601 -7.834 -2.359 1.00 75.94 366 GLY A C 1
ATOM 2726 O O . GLY A 1 366 ? -7.450 -7.721 -1.478 1.00 75.94 366 GLY A O 1
ATOM 2727 N N . GLY A 1 367 ? -5.365 -7.358 -2.229 1.00 82.56 367 GLY A N 1
ATOM 2728 C CA . GLY A 1 367 ? -4.847 -6.556 -1.130 1.00 82.56 367 GLY A CA 1
ATOM 2729 C C . GLY A 1 367 ? -3.340 -6.397 -1.297 1.00 82.56 367 GLY A C 1
ATOM 2730 O O . GLY A 1 367 ? -2.653 -7.357 -1.634 1.00 82.56 367 GLY A O 1
ATOM 2731 N N . GLU A 1 368 ? -2.813 -5.195 -1.113 1.00 89.81 368 GLU A N 1
ATOM 2732 C CA . GLU A 1 368 ? -1.434 -4.878 -1.497 1.00 89.81 368 GLU A CA 1
ATOM 2733 C C . GLU A 1 368 ? -0.515 -4.940 -0.279 1.00 89.81 368 GLU A C 1
ATOM 2735 O O . GLU A 1 368 ? -0.903 -4.570 0.821 1.00 89.81 368 GLU A O 1
ATOM 2740 N N . PHE A 1 369 ? 0.730 -5.356 -0.455 1.00 89.00 369 PHE A N 1
ATOM 2741 C CA . PHE A 1 369 ? 1.764 -5.220 0.562 1.00 89.00 369 PHE A CA 1
ATOM 2742 C C . PHE A 1 369 ? 2.628 -4.020 0.216 1.00 89.00 369 PHE A C 1
ATOM 2744 O O . PHE A 1 369 ? 3.086 -3.873 -0.919 1.00 89.00 369 PHE A O 1
ATOM 2751 N N . GLY A 1 370 ? 2.835 -3.146 1.189 1.00 91.81 370 GLY A N 1
ATOM 2752 C CA . GLY A 1 370 ? 3.668 -1.971 1.008 1.00 91.81 370 GLY A CA 1
ATOM 2753 C C . GLY A 1 370 ? 4.077 -1.370 2.346 1.00 91.81 370 GLY A C 1
ATOM 2754 O O . GLY A 1 370 ? 3.329 -1.476 3.326 1.00 91.81 370 GLY A O 1
ATOM 2755 N N . PRO A 1 371 ? 5.254 -0.739 2.419 1.00 91.38 371 PRO A N 1
ATOM 2756 C CA . PRO A 1 371 ? 5.732 -0.177 3.664 1.00 91.38 371 PRO A CA 1
ATOM 2757 C C . PRO A 1 371 ? 4.993 1.102 4.065 1.00 91.38 371 PRO A C 1
ATOM 2759 O O . PRO A 1 371 ? 4.753 1.990 3.249 1.00 91.38 371 PRO A O 1
ATOM 2762 N N . VAL A 1 372 ? 4.686 1.201 5.356 1.00 90.62 372 VAL A N 1
ATOM 2763 C CA . VAL A 1 372 ? 4.221 2.404 6.054 1.00 90.62 372 VAL A CA 1
ATOM 2764 C C . VAL A 1 372 ? 5.114 2.549 7.280 1.00 90.62 372 VAL A C 1
ATOM 2766 O O . VAL A 1 372 ? 5.247 1.612 8.061 1.00 90.62 372 VAL A O 1
ATOM 2769 N N . GLY A 1 373 ? 5.781 3.690 7.420 1.00 87.94 373 GLY A N 1
ATOM 2770 C CA . GLY A 1 373 ? 6.780 3.888 8.462 1.00 87.94 373 GLY A CA 1
ATOM 2771 C C . GLY A 1 373 ? 7.871 2.815 8.407 1.00 87.94 373 GLY A C 1
ATOM 2772 O O . GLY A 1 373 ? 8.556 2.635 7.397 1.00 87.94 373 GLY A O 1
ATOM 2773 N N . LEU A 1 374 ? 8.038 2.095 9.509 1.00 84.06 374 LEU A N 1
ATOM 2774 C CA . LEU A 1 374 ? 9.133 1.149 9.718 1.00 84.06 374 LEU A CA 1
ATOM 2775 C C . LEU A 1 374 ? 8.832 -0.264 9.228 1.00 84.06 374 LEU A C 1
ATOM 2777 O O . LEU A 1 374 ? 9.721 -1.116 9.247 1.00 84.06 374 LEU A O 1
ATOM 2781 N N . ARG A 1 375 ? 7.588 -0.534 8.835 1.00 84.31 375 ARG A N 1
ATOM 2782 C CA . ARG A 1 375 ? 7.103 -1.892 8.587 1.00 84.31 375 ARG A CA 1
ATOM 2783 C C . ARG A 1 375 ? 6.261 -1.961 7.333 1.00 84.31 375 ARG A C 1
ATOM 2785 O O . ARG A 1 375 ? 5.826 -0.949 6.790 1.00 84.31 375 ARG A O 1
ATOM 2792 N N . THR A 1 376 ? 6.012 -3.175 6.894 1.00 86.69 376 THR A N 1
ATOM 2793 C CA . THR A 1 376 ? 5.149 -3.497 5.777 1.00 86.69 376 THR A CA 1
ATOM 2794 C C . THR A 1 376 ? 3.763 -3.844 6.289 1.00 86.69 376 THR A C 1
ATOM 2796 O O . THR A 1 376 ? 3.583 -4.590 7.254 1.00 86.69 376 THR A O 1
ATOM 2799 N N . TYR A 1 377 ? 2.762 -3.279 5.626 1.00 88.62 377 TYR A N 1
ATOM 2800 C CA . TYR A 1 377 ? 1.368 -3.511 5.954 1.00 88.62 377 TYR A CA 1
ATOM 2801 C C . TYR A 1 377 ? 0.642 -4.118 4.763 1.00 88.62 377 TYR A C 1
ATOM 2803 O O . TYR A 1 377 ? 0.986 -3.846 3.612 1.00 88.62 377 TYR A O 1
ATOM 2811 N N . LEU A 1 378 ? -0.372 -4.932 5.048 1.00 86.62 378 LEU A N 1
ATOM 2812 C CA . LEU A 1 378 ? -1.437 -5.220 4.099 1.00 86.62 378 LEU A CA 1
ATOM 2813 C C . LEU A 1 378 ? -2.264 -3.949 3.927 1.00 86.62 378 LEU A C 1
ATOM 2815 O O . LEU A 1 378 ? -2.647 -3.319 4.908 1.00 86.62 378 LEU A O 1
ATOM 2819 N N . HIS A 1 379 ? -2.568 -3.581 2.699 1.00 90.44 379 HIS A N 1
ATOM 2820 C CA . HIS A 1 379 ? -3.314 -2.394 2.314 1.00 90.44 379 HIS A CA 1
ATOM 2821 C C . HIS A 1 379 ? -4.693 -2.756 1.772 1.00 90.44 379 HIS A C 1
ATOM 2823 O O . HIS A 1 379 ? -5.000 -3.921 1.523 1.00 90.44 379 HIS A O 1
ATOM 2829 N N . ALA A 1 380 ? -5.524 -1.731 1.611 1.00 83.56 380 ALA A N 1
ATOM 2830 C CA . ALA A 1 380 ? -6.768 -1.804 0.865 1.00 83.56 380 ALA A CA 1
ATOM 2831 C C . ALA A 1 380 ? -6.890 -0.535 0.017 1.00 83.56 380 ALA A C 1
ATOM 2833 O O . ALA A 1 380 ? -6.629 0.554 0.525 1.00 83.56 380 ALA A O 1
ATOM 2834 N N . PHE A 1 381 ? -7.323 -0.675 -1.239 1.00 86.38 381 PHE A N 1
ATOM 2835 C CA . PHE A 1 381 ? -7.435 0.426 -2.204 1.00 86.38 381 PHE A CA 1
ATOM 2836 C C . PHE A 1 381 ? -6.106 1.125 -2.527 1.00 86.38 381 PHE A C 1
ATOM 2838 O O . PHE A 1 381 ? -6.108 2.297 -2.908 1.00 86.38 381 PHE A O 1
ATOM 2845 N N . THR A 1 382 ? -4.976 0.425 -2.443 1.00 93.94 382 THR A N 1
ATOM 2846 C CA . THR A 1 382 ? -3.642 1.012 -2.622 1.00 93.94 382 THR A CA 1
ATOM 2847 C C . THR A 1 382 ? -3.027 0.634 -3.969 1.00 93.94 382 THR A C 1
ATOM 2849 O O . THR A 1 382 ? -3.391 -0.368 -4.579 1.00 93.94 382 THR A O 1
ATOM 2852 N N . THR A 1 383 ? -2.083 1.452 -4.432 1.00 96.06 383 THR A N 1
ATOM 2853 C CA . THR A 1 383 ? -1.097 1.075 -5.450 1.00 96.06 383 THR A CA 1
ATOM 2854 C C . THR A 1 383 ? 0.279 1.054 -4.788 1.00 96.06 383 THR A C 1
ATOM 2856 O O . THR A 1 383 ? 0.783 2.098 -4.365 1.00 96.06 383 THR A O 1
ATOM 2859 N N . SER A 1 384 ? 0.866 -0.134 -4.658 1.00 94.94 384 SER A N 1
ATOM 2860 C CA . SER A 1 384 ? 2.185 -0.366 -4.067 1.00 94.94 384 SER A CA 1
ATOM 2861 C C . SER A 1 384 ? 3.189 -0.670 -5.167 1.00 94.94 384 SER A C 1
ATOM 2863 O O . SER A 1 384 ? 2.982 -1.571 -5.978 1.00 94.94 384 SER A O 1
ATOM 2865 N N . CYS A 1 385 ? 4.291 0.069 -5.194 1.00 94.38 385 CYS A N 1
ATOM 2866 C CA . CYS A 1 385 ? 5.291 -0.038 -6.244 1.00 94.38 385 CYS A CA 1
ATOM 2867 C C . CYS A 1 385 ? 6.681 -0.274 -5.672 1.00 94.38 385 CYS A C 1
ATOM 2869 O O . CYS A 1 385 ? 7.029 0.279 -4.629 1.00 94.38 385 CYS A O 1
ATOM 2871 N N . LEU A 1 386 ? 7.487 -1.034 -6.406 1.00 89.38 386 LEU A N 1
ATOM 2872 C CA . LEU A 1 386 ? 8.916 -1.193 -6.173 1.00 89.38 386 LEU A CA 1
ATOM 2873 C C . LEU A 1 386 ? 9.678 -0.582 -7.351 1.00 89.38 386 LEU A C 1
ATOM 2875 O O . LEU A 1 386 ? 9.569 -1.071 -8.473 1.00 89.38 386 LEU A O 1
ATOM 2879 N N . MET A 1 387 ? 10.430 0.485 -7.092 1.00 89.44 387 MET A N 1
ATOM 2880 C CA . MET A 1 387 ? 11.141 1.275 -8.098 1.00 89.44 387 MET A CA 1
ATOM 2881 C C . MET A 1 387 ? 12.632 0.922 -8.102 1.00 89.44 387 MET A C 1
ATOM 2883 O O . MET A 1 387 ? 13.321 1.185 -7.118 1.00 89.44 387 MET A O 1
ATOM 2887 N N . PHE A 1 388 ? 13.151 0.353 -9.190 1.00 82.06 388 PHE A N 1
ATOM 2888 C CA . PHE A 1 388 ? 14.558 -0.057 -9.312 1.00 82.06 388 PHE A CA 1
ATOM 2889 C C . PHE A 1 388 ? 15.455 1.091 -9.802 1.00 82.06 388 PHE A C 1
ATOM 2891 O O . PHE A 1 388 ? 15.063 1.830 -10.706 1.00 82.06 388 PHE A O 1
ATOM 2898 N N . ARG A 1 389 ? 16.660 1.245 -9.230 1.00 82.50 389 ARG A N 1
ATOM 2899 C CA . ARG A 1 389 ? 17.542 2.416 -9.443 1.00 82.50 389 ARG A CA 1
ATOM 2900 C C . ARG A 1 389 ? 18.796 2.187 -10.273 1.00 82.50 389 ARG A C 1
ATOM 2902 O O . ARG A 1 389 ? 19.369 1.076 -10.319 1.00 82.50 389 ARG A O 1
#

pLDDT: mean 72.65, std 19.84, range [24.39, 98.31]

Sequence (389 aa):
MQNATFYYAEGNHPCADLFFKDDTGALYLVDVGGTGNMSKALNKVQKMSDVLVKEGLREELQVSKLTGVVLLPNIASISLENEGIISEAITVTGARARELLGGRWKSMAGKAALGFCALPGPADPQGWVCMLDMMLNSPSGRPPVLVGGLPVTDHAFVDGQLETSGAFGLVLDGIQASPVVCQGSVPFGPFLEISHVRSDHVISEINGQNPRELLMPLLHGPHVPGNGQSMAGVFVDPKPDGPHGSWTDAHLAMAAMDGRPNCLVRPMHSFTREGHLVLSPLTETTPYSPGMKLQLQCFSPEHALKDLRSRVETDMALHNGRPPKAAVIISCGARGVALYGSEGVESAIFREVWGCDVPTVGFFAGGEFGPVGLRTYLHAFTTSCLMFR